Protein AF-A0AA36I4K8-F1 (afdb_monomer_lite)

Foldseek 3Di:
DDDDDDDDDDDDDDDDDDPVPPPDDPVVVVVVVVVVVVVVVVVVVVVVVVVVVVVVVVVVVVVVVVVVVVVVVVVVVVVVVVVVVVVVVVVVVVVVVVVVVVVVVVVVVVVVVVVVVVVVVVVVVVVVVVVVVVVVVVVVVVVVVVVVVVVVVVVVVVVVVVVVVVVVVVVVVVVVVVVVVVVVVVVVVVVVVVVVVVVVVVVVVVVVVVVVVVVVVVVVVVVVVVVVVVVVVVVVVVVVVVVVVVVCCVVCVVPPPPPPPPVVVPVVVVVVVVVVPPVVVVVVVVVVVVVVVVVVVVVVVVVVVVVVVVVVVVVVVVVVVVVVVVVVVVVVVVVVVVVVVVVVVVVVVVVVVVVCCCVVPPPVVVVVVVVVVVVVVVVVVVVVVVVCVVVPDDPVVVVVVVVVVCVVVVVVVVVVVVVVLVVLLVLQQLQVVLVVCLVVCVVVVHDNVVPPDDRDDHPDDPDHSVPSDDPDDDPPVCVVVVVPDPPPVPLVVLLCCLCVVFPVLLVLLVVFDEEEQDAQWWDADPVRDIDADACVVCPRHQKYQYHLQKAWPLQLKAWDDDPKIKIKTFIHGPPDDPPIRGQEIEIDIPQADPGRRGGDFEVNVDSLFRMWGFDPDPVCVVRNVVRVVVSCVVVVHDHDHHTYTHTYNDPVVVSVVSVVSSVVSVVVSVVVVVVVVVVVVVVVVVVVVVVD

Sequence (692 aa):
MGKKGGKKKQAEPEVEIDPDLKELTIPNVRDRIDALQYRLSKAAKDRNYMQLEKDMVNRFYEITKSEVKQIDAELLNMDRKMEILERDFRVHIKVHEQKVQNLEYEHKEAKHQVHDTGENDVQKERDMHSEQLLKMNKEKLDLKREIRETQLENEGQVKMLIQGFAKRLQNLRDTFDQNHQQLQAQYEEQVEQLKVDLELRRKVEIHEIEERKNQHINELFSNHQEAFDEIKAYYNDITHDNLQLIKSLKDEIYEMKEKEKTNKKKMDLLRQENRDLTKPLEDKLADQRDLEEELKTYTKDKMALKNLKAHYKRLEEQISEAKQEYRACEDKYRKMEKERDDLYKRFRKAVQEIQRKAELGKNVVLEKKLEALSAQFEEKQAQLSEVLSNARLDPTIVANVTKKLEQVLGAKNRQIKDLQYQVHQATKQYNDTIRVYESKLQALGVEQEEIGFEAIQTATSLTPARLVTKAGVGGPAALWRVLRLPEPGALEVLGDFTFYSFMEPSYAAQLMVSYTEVDPSSTRLADGQVVPTSGGRFQDAGQVYFNHDTVLDVNRSFSFKLADVYCVAPIRNKNCGEPCGEDFWAVGKNCCSENGTHFECGDVGSKHAKSGLRLMDNTDVPFYRLAVVQAAGKHKMVSQHPIFFHWLEDPVAELHGWQRKGFRRFAIAMAAAFAISAAALAAALHTMHIAL

InterPro domains:
  IPR025593 Growth arrest-specific protein 8 domain [PF13851] (219-419)
  IPR039308 Growth arrest-specific protein 8 [PTHR31543] (2-460)

pLDDT: mean 82.78, std 15.44, range [26.08, 96.94]

Secondary structure (DSSP, 8-state):
-----------PPP----GGGSS--HHHHHHHHHHHHHHHHHHHHHHHHHHHHHHHHHHHHHHHHHHHHHHHHHHHHHHHHHHHHHHHHHHHHHHHHHHHHHHHHHHHHHHHHHHHHHHHHHHHHHHHHHHHHHHHHHHHHHHHHHHHHHHHHHHHHHHHHHHHHHHHHHHHHHHHHHHHHHHHHHHHHHHHHHHHHHHHHHHHHHHHHHHHHHHHHHHHHHHHHHHHHHHHHHHHHHHHHHHHHHHHHHHHTTTGGGTHHHHHHHHHHHHHHHHHHHHHHHHHHHHHHHHHHHHHHHHHHHHHHHHHHHHHHHHHHHHHHHHHHHHHHHHHHHHHHHHHHHHHHHHHHHHHHHHHHIIIIIIHHHHHHHHHHHHHHHHHHHHHHHHHHHTT--HHHHHHHHHHHHHHHHHHHHHHHHHHHHHHHHHHHHHHHHHHHHHHHHHTT--GGG---PPPP-SS-SS-GGG--------TTSHHHHSS-S-THHHHHHHHHHIIIIIHHHHHHHHSEEEEEE-SSEEE-TTS-EEEPPGGGGTTEEEEEE-TTEEE-GGG-EEEEESEEEEEEEEEETTPPSS----EEEEEES-B-TTS--B--SSTT-TT--EEEE---TTTHHHHHHHHHHHHHHHT---SS-EEEEEES-HHHHHHHHHHHHHHHHHHHHHHHHHHHHHHHHHHHHHHHHH-

Radius of gyration: 75.68 Å; chains: 1; bounding box: 155×70×296 Å

Structure (mmCIF, N/CA/C/O backbone):
data_AF-A0AA36I4K8-F1
#
_entry.id   AF-A0AA36I4K8-F1
#
loop_
_atom_site.group_PDB
_atom_site.id
_atom_site.type_symbol
_atom_site.label_atom_id
_atom_site.label_alt_id
_atom_site.label_comp_id
_atom_site.label_asym_id
_atom_site.label_entity_id
_atom_site.label_seq_id
_atom_site.pdbx_PDB_ins_code
_atom_site.Cartn_x
_atom_site.Cartn_y
_atom_site.Cartn_z
_atom_site.occupancy
_atom_site.B_iso_or_equiv
_atom_site.auth_seq_id
_atom_site.auth_comp_id
_atom_site.auth_asym_id
_atom_site.auth_atom_id
_atom_site.pdbx_PDB_model_num
ATOM 1 N N . MET A 1 1 ? 84.990 22.408 -108.791 1.00 36.41 1 MET A N 1
ATOM 2 C CA . MET A 1 1 ? 85.994 21.921 -109.766 1.00 36.41 1 MET A CA 1
ATOM 3 C C . MET A 1 1 ? 85.299 21.820 -111.111 1.00 36.41 1 MET A C 1
ATOM 5 O O . MET A 1 1 ? 84.220 21.263 -111.165 1.00 36.41 1 MET A O 1
ATOM 9 N N . GLY A 1 2 ? 85.721 22.583 -112.114 1.00 38.62 2 GLY A N 1
ATOM 10 C CA . GLY A 1 2 ? 86.644 22.074 -113.132 1.00 38.62 2 GLY A CA 1
ATOM 11 C C . GLY A 1 2 ? 85.820 21.524 -114.305 1.00 38.62 2 GLY A C 1
ATOM 12 O O . GLY A 1 2 ? 85.160 20.514 -114.159 1.00 38.62 2 GLY A O 1
ATOM 13 N N . LYS A 1 3 ? 85.652 22.275 -115.394 1.00 30.38 3 LYS A N 1
ATOM 14 C CA . LYS A 1 3 ? 86.596 22.481 -116.512 1.00 30.38 3 LYS A CA 1
ATOM 15 C C . LYS A 1 3 ? 86.216 21.586 -117.695 1.00 30.38 3 LYS A C 1
ATOM 17 O O . LYS A 1 3 ? 86.215 20.373 -117.554 1.00 30.38 3 LYS A O 1
ATOM 22 N N . LYS A 1 4 ? 86.165 22.247 -118.861 1.00 28.53 4 LYS A N 1
ATOM 23 C CA . LYS A 1 4 ? 86.388 21.716 -120.220 1.00 28.53 4 LYS A CA 1
ATOM 24 C C . LYS A 1 4 ? 85.268 20.809 -120.729 1.00 28.53 4 LYS A C 1
ATOM 26 O O . LYS A 1 4 ? 84.685 20.046 -119.988 1.00 28.53 4 LYS A O 1
ATOM 31 N N . GLY A 1 5 ? 84.912 20.812 -121.998 1.00 27.84 5 GLY A N 1
ATOM 32 C CA . GLY A 1 5 ? 85.493 21.349 -123.226 1.00 27.84 5 GLY A CA 1
ATOM 33 C C . GLY A 1 5 ? 84.688 20.647 -124.326 1.00 27.84 5 GLY A C 1
ATOM 34 O O . GLY A 1 5 ? 84.330 19.488 -124.171 1.00 27.84 5 GLY A O 1
ATOM 35 N N . GLY A 1 6 ? 84.193 21.353 -125.335 1.00 26.08 6 GLY A N 1
ATOM 36 C CA . GLY A 1 6 ? 84.915 21.487 -126.593 1.00 26.08 6 GLY A CA 1
ATOM 37 C C . GLY A 1 6 ? 84.841 20.209 -127.434 1.00 26.08 6 GLY A C 1
ATOM 38 O O . GLY A 1 6 ? 85.400 19.197 -127.035 1.00 26.08 6 GLY A O 1
ATOM 39 N N . LYS A 1 7 ? 84.229 20.286 -128.622 1.00 30.12 7 LYS A N 1
ATOM 40 C CA . LYS A 1 7 ? 84.693 19.645 -129.872 1.00 30.12 7 LYS A CA 1
ATOM 41 C C . LYS A 1 7 ? 83.721 19.989 -131.007 1.00 30.12 7 LYS A C 1
ATOM 43 O O . LYS A 1 7 ? 82.522 19.803 -130.885 1.00 30.12 7 LYS A O 1
ATOM 48 N N . LYS A 1 8 ? 84.225 20.736 -131.991 1.00 34.16 8 LYS A N 1
ATOM 49 C CA . LYS A 1 8 ? 84.592 20.260 -133.341 1.00 34.16 8 LYS A CA 1
ATOM 50 C C . LYS A 1 8 ? 83.374 20.004 -134.238 1.00 34.16 8 LYS A C 1
ATOM 52 O O . LYS A 1 8 ? 82.805 18.923 -134.230 1.00 34.16 8 LYS A O 1
ATOM 57 N N . LYS A 1 9 ? 83.083 20.998 -135.086 1.00 35.47 9 LYS A N 1
ATOM 58 C CA . LYS A 1 9 ? 82.559 20.773 -136.438 1.00 35.47 9 LYS A CA 1
ATOM 59 C C . LYS A 1 9 ? 83.629 19.999 -137.217 1.00 35.47 9 LYS A C 1
ATOM 61 O O . LYS A 1 9 ? 84.763 20.469 -137.311 1.00 35.47 9 LYS A O 1
ATOM 66 N N . GLN A 1 10 ? 83.284 18.816 -137.710 1.00 35.50 10 GLN A N 1
ATOM 67 C CA . GLN A 1 10 ? 84.087 18.028 -138.639 1.00 35.50 10 GLN A CA 1
ATOM 68 C C . GLN A 1 10 ? 83.252 17.768 -139.896 1.00 35.50 10 GLN A C 1
ATOM 70 O O . GLN A 1 10 ? 82.137 17.275 -139.786 1.00 35.50 10 GLN A O 1
ATOM 75 N N . ALA A 1 11 ? 83.845 18.177 -141.021 1.00 32.31 11 ALA A N 1
ATOM 76 C CA . ALA A 1 11 ? 83.777 17.665 -142.390 1.00 32.31 11 ALA A CA 1
ATOM 77 C C . ALA A 1 11 ? 82.429 17.193 -142.971 1.00 32.31 11 ALA A C 1
ATOM 79 O O . ALA A 1 11 ? 81.897 16.156 -142.587 1.00 32.31 11 ALA A O 1
ATOM 80 N N . GLU A 1 12 ? 81.983 17.906 -144.011 1.00 29.77 12 GLU A N 1
ATOM 81 C CA . GLU A 1 12 ? 81.294 17.309 -145.160 1.00 29.77 12 GLU A CA 1
ATOM 82 C C . GLU A 1 12 ? 82.219 16.266 -145.816 1.00 29.77 12 GLU A C 1
ATOM 84 O O . GLU A 1 12 ? 83.350 16.610 -146.171 1.00 29.77 12 GLU A O 1
ATOM 89 N N . PRO A 1 13 ? 81.785 15.007 -145.982 1.00 41.62 13 PRO A N 1
ATOM 90 C CA . PRO A 1 13 ? 82.367 14.102 -146.956 1.00 41.62 13 PRO A CA 1
ATOM 91 C C . PRO A 1 13 ? 81.685 14.320 -148.314 1.00 41.62 13 PRO A C 1
ATOM 93 O O . PRO A 1 13 ? 80.460 14.231 -148.424 1.00 41.62 13 PRO A O 1
ATOM 96 N N . GLU A 1 14 ? 82.484 14.598 -149.345 1.00 34.75 14 GLU A N 1
ATOM 97 C CA . GLU A 1 14 ? 82.075 14.432 -150.741 1.00 34.75 14 GLU A CA 1
ATOM 98 C C . GLU A 1 14 ? 81.604 12.989 -150.954 1.00 34.75 14 GLU A C 1
ATOM 100 O O . GLU A 1 14 ? 82.267 12.025 -150.574 1.00 34.75 14 GLU A O 1
ATOM 105 N N . VAL A 1 15 ? 80.408 12.865 -151.517 1.00 46.69 15 VAL A N 1
ATOM 106 C CA . VAL A 1 15 ? 79.705 11.606 -151.736 1.00 46.69 15 VAL A CA 1
ATOM 107 C C . VAL A 1 15 ? 80.315 10.911 -152.954 1.00 46.69 15 VAL A C 1
ATOM 109 O O . VAL A 1 15 ? 80.170 11.388 -154.079 1.00 46.69 15 VAL A O 1
ATOM 112 N N . GLU A 1 16 ? 80.980 9.776 -152.733 1.00 41.16 16 GLU A N 1
ATOM 113 C CA . GLU A 1 16 ? 81.285 8.810 -153.791 1.00 41.16 16 GLU A CA 1
ATOM 114 C C . GLU A 1 16 ? 79.972 8.342 -154.435 1.00 41.16 16 GLU A C 1
ATOM 116 O O . GLU A 1 16 ? 79.066 7.841 -153.766 1.00 41.16 16 GLU A O 1
ATOM 121 N N . ILE A 1 17 ? 79.851 8.541 -155.748 1.00 45.81 17 ILE A N 1
ATOM 122 C CA . ILE A 1 17 ? 78.712 8.063 -156.531 1.00 45.81 17 ILE A CA 1
ATOM 123 C C . ILE A 1 17 ? 78.872 6.550 -156.709 1.00 45.81 17 ILE A C 1
ATOM 125 O O . ILE A 1 17 ? 79.785 6.099 -157.402 1.00 45.81 17 ILE A O 1
ATOM 129 N N . ASP A 1 18 ? 77.969 5.799 -156.079 1.00 50.12 18 ASP A N 1
ATOM 130 C CA . ASP A 1 18 ? 77.864 4.339 -156.124 1.00 50.12 18 ASP A CA 1
ATOM 131 C C . ASP A 1 18 ? 77.836 3.832 -157.588 1.00 50.12 18 ASP A C 1
ATOM 133 O O . ASP A 1 18 ? 76.993 4.293 -158.374 1.00 50.12 18 ASP A O 1
ATOM 137 N N . PRO A 1 19 ? 78.756 2.935 -158.003 1.00 51.19 19 PRO A N 1
ATOM 138 C CA . PRO A 1 19 ? 78.864 2.464 -159.387 1.00 51.19 19 PRO A CA 1
ATOM 139 C C . PRO A 1 19 ? 77.597 1.769 -159.916 1.00 51.19 19 PRO A C 1
ATOM 141 O O . PRO A 1 19 ? 77.405 1.736 -161.132 1.00 51.19 19 PRO A O 1
ATOM 144 N N . ASP A 1 20 ? 76.688 1.334 -159.038 1.00 55.03 20 ASP A N 1
ATOM 145 C CA . ASP A 1 20 ? 75.384 0.750 -159.392 1.00 55.03 20 ASP A CA 1
ATOM 146 C C . ASP A 1 20 ? 74.358 1.766 -159.944 1.00 55.03 20 ASP A C 1
ATOM 148 O O . ASP A 1 20 ? 73.288 1.384 -160.415 1.00 55.03 20 ASP A O 1
ATOM 152 N N . LEU A 1 21 ? 74.651 3.074 -159.922 1.00 53.28 21 LEU A N 1
ATOM 153 C CA . LEU A 1 21 ? 73.750 4.131 -160.416 1.00 53.28 21 LEU A CA 1
ATOM 154 C C . LEU A 1 21 ? 74.000 4.546 -161.880 1.00 53.28 21 LEU A C 1
ATOM 156 O O . LEU A 1 21 ? 73.262 5.383 -162.401 1.00 53.28 21 LEU A O 1
ATOM 160 N N . LYS A 1 22 ? 75.010 3.980 -162.561 1.00 50.31 22 LYS A N 1
ATOM 161 C CA . LYS A 1 22 ? 75.351 4.327 -163.960 1.00 50.31 22 LYS A CA 1
ATOM 162 C C . LYS A 1 22 ? 74.599 3.526 -165.030 1.00 50.31 22 LYS A C 1
ATOM 164 O O . LYS A 1 22 ? 74.637 3.924 -166.191 1.00 50.31 22 LYS A O 1
ATOM 169 N N . GLU A 1 23 ? 73.875 2.469 -164.658 1.00 49.81 23 GLU A N 1
ATOM 170 C CA . GLU A 1 23 ? 73.174 1.590 -165.615 1.00 49.81 23 GLU A CA 1
ATOM 171 C C . GLU A 1 23 ? 71.635 1.624 -165.510 1.00 49.81 23 GLU A C 1
ATOM 173 O O . GLU A 1 23 ? 70.949 0.829 -166.150 1.00 49.81 23 GLU A O 1
ATOM 178 N N . LEU A 1 24 ? 71.049 2.569 -164.759 1.00 53.59 24 LEU A N 1
ATOM 179 C CA . LEU A 1 24 ? 69.591 2.673 -164.609 1.00 53.59 24 LEU A CA 1
ATOM 180 C C . LEU A 1 24 ? 68.979 3.842 -165.398 1.00 53.59 24 LEU A C 1
ATOM 182 O O . LEU A 1 24 ? 69.343 5.005 -165.241 1.00 53.59 24 LEU A O 1
ATOM 186 N N . THR A 1 25 ? 67.971 3.526 -166.211 1.00 59.34 25 THR A N 1
ATOM 187 C CA . THR A 1 25 ? 67.148 4.476 -166.973 1.00 59.34 25 THR A CA 1
ATOM 188 C C . THR A 1 25 ? 66.409 5.479 -166.072 1.00 59.34 25 THR A C 1
ATOM 190 O O . THR A 1 25 ? 65.900 5.122 -165.009 1.00 59.34 25 THR A O 1
ATOM 193 N N . ILE A 1 26 ? 66.282 6.728 -166.549 1.00 63.50 26 ILE A N 1
ATOM 194 C CA . ILE A 1 26 ? 65.693 7.909 -165.872 1.00 63.50 26 ILE A CA 1
ATOM 195 C C . ILE A 1 26 ? 64.396 7.650 -165.058 1.00 63.50 26 ILE A C 1
ATOM 197 O O . ILE A 1 26 ? 64.260 8.260 -163.994 1.00 63.50 26 ILE A O 1
ATOM 201 N N . PRO A 1 27 ? 63.449 6.778 -165.470 1.00 66.50 27 PRO A N 1
ATOM 202 C CA . PRO A 1 27 ? 62.241 6.507 -164.682 1.00 66.50 27 PRO A CA 1
ATOM 203 C C . PRO A 1 27 ? 62.526 5.881 -163.305 1.00 66.50 27 PRO A C 1
ATOM 205 O O . PRO A 1 27 ? 61.942 6.302 -162.310 1.00 66.50 27 PRO A O 1
ATOM 208 N N . ASN A 1 28 ? 63.492 4.961 -163.209 1.00 64.25 28 ASN A N 1
ATOM 209 C CA . ASN A 1 28 ? 63.730 4.176 -161.988 1.00 64.25 28 ASN A CA 1
ATOM 210 C C . ASN A 1 28 ? 64.331 5.007 -160.839 1.00 64.25 28 ASN A C 1
ATOM 212 O O . ASN A 1 28 ? 64.185 4.657 -159.668 1.00 64.25 28 ASN A O 1
ATOM 216 N N . VAL A 1 29 ? 65.013 6.114 -161.153 1.00 64.38 29 VAL A N 1
ATOM 217 C CA . VAL A 1 29 ? 65.590 7.019 -160.144 1.00 64.38 29 VAL A CA 1
ATOM 218 C C . VAL A 1 29 ? 64.504 7.887 -159.500 1.00 64.38 29 VAL A C 1
ATOM 220 O O . VAL A 1 29 ? 64.563 8.128 -158.294 1.00 64.38 29 VAL A O 1
ATOM 223 N N . ARG A 1 30 ? 63.482 8.310 -160.261 1.00 70.81 30 ARG A N 1
ATOM 224 C CA . ARG A 1 30 ? 62.351 9.092 -159.724 1.00 70.81 30 ARG A CA 1
ATOM 225 C C . ARG A 1 30 ? 61.516 8.290 -158.738 1.00 70.81 30 ARG A C 1
ATOM 227 O O . ARG A 1 30 ? 61.305 8.767 -157.629 1.00 70.81 30 ARG A O 1
ATOM 234 N N . ASP A 1 31 ? 61.173 7.050 -159.076 1.00 75.00 31 ASP A N 1
ATOM 235 C CA . ASP A 1 31 ? 60.409 6.178 -158.174 1.00 75.00 31 ASP A CA 1
ATOM 236 C C . ASP A 1 31 ? 61.145 5.940 -156.847 1.00 75.00 31 ASP A C 1
ATOM 238 O O . ASP A 1 31 ? 60.541 5.865 -155.774 1.00 75.00 31 ASP A O 1
ATOM 242 N N . ARG A 1 32 ? 62.481 5.869 -156.891 1.00 74.62 32 ARG A N 1
ATOM 243 C CA . ARG A 1 32 ? 63.308 5.689 -155.693 1.00 74.62 32 ARG A CA 1
ATOM 244 C C . ARG A 1 32 ? 63.401 6.967 -154.856 1.00 74.62 32 ARG A C 1
ATOM 246 O O . ARG A 1 32 ? 63.404 6.868 -153.629 1.00 74.62 32 ARG A O 1
ATOM 253 N N . ILE A 1 33 ? 63.420 8.147 -155.483 1.00 75.56 33 ILE A N 1
ATOM 254 C CA . ILE A 1 33 ? 63.314 9.439 -154.787 1.00 75.56 33 ILE A CA 1
ATOM 255 C C . ILE A 1 33 ? 61.951 9.560 -154.101 1.00 75.56 33 ILE A C 1
ATOM 257 O O . ILE A 1 33 ? 61.917 9.866 -152.911 1.00 75.56 33 ILE A O 1
ATOM 261 N N . ASP A 1 34 ? 60.854 9.245 -154.787 1.00 80.44 34 ASP A N 1
ATOM 262 C CA . ASP A 1 34 ? 59.503 9.327 -154.219 1.00 80.44 34 ASP A CA 1
ATOM 263 C C . ASP A 1 34 ? 59.315 8.323 -153.072 1.00 80.44 34 ASP A C 1
ATOM 265 O O . ASP A 1 34 ? 58.772 8.661 -152.016 1.00 80.44 34 ASP A O 1
ATOM 269 N N . ALA A 1 35 ? 59.862 7.109 -153.204 1.00 80.25 35 ALA A N 1
ATOM 270 C CA . ALA A 1 35 ? 59.879 6.124 -152.125 1.00 80.25 35 ALA A CA 1
ATOM 271 C C . ALA A 1 35 ? 60.688 6.604 -150.905 1.00 80.25 35 ALA A C 1
ATOM 273 O O . ALA A 1 35 ? 60.275 6.389 -149.760 1.00 80.25 35 ALA A O 1
ATOM 274 N N . LEU A 1 36 ? 61.830 7.265 -151.120 1.00 79.50 36 LEU A N 1
ATOM 275 C CA . LEU A 1 36 ? 62.635 7.843 -150.041 1.00 79.50 36 LEU A CA 1
ATOM 276 C C . LEU A 1 36 ? 61.954 9.063 -149.406 1.00 79.50 36 LEU A C 1
ATOM 278 O O . LEU A 1 36 ? 61.967 9.179 -148.181 1.00 79.50 36 LEU A O 1
ATOM 282 N N . GLN A 1 37 ? 61.298 9.924 -150.187 1.00 78.94 37 GLN A N 1
ATOM 283 C CA . GLN A 1 37 ? 60.517 11.055 -149.678 1.00 78.94 37 GLN A CA 1
ATOM 284 C C . GLN A 1 37 ? 59.310 10.587 -148.862 1.00 78.94 37 GLN A C 1
ATOM 286 O O . GLN A 1 37 ? 59.061 11.108 -147.772 1.00 78.94 37 GLN A O 1
ATOM 291 N N . TYR A 1 38 ? 58.602 9.550 -149.318 1.00 84.75 38 TYR A N 1
ATOM 292 C CA . TYR A 1 38 ? 57.525 8.932 -148.550 1.00 84.75 38 TYR A CA 1
ATOM 293 C C . TYR A 1 38 ? 58.045 8.371 -147.221 1.00 84.75 38 TYR A C 1
ATOM 295 O O . TYR A 1 38 ? 57.479 8.675 -146.167 1.00 84.75 38 TYR A O 1
ATOM 303 N N . ARG A 1 39 ? 59.162 7.626 -147.242 1.00 82.94 39 ARG A N 1
ATOM 304 C CA . ARG A 1 39 ? 59.807 7.105 -146.023 1.00 82.94 39 ARG A CA 1
ATOM 305 C C . ARG A 1 39 ? 60.228 8.223 -145.071 1.00 82.94 39 ARG A C 1
ATOM 307 O O . ARG A 1 39 ? 59.986 8.099 -143.873 1.00 82.94 39 ARG A O 1
ATOM 314 N N . LEU A 1 40 ? 60.787 9.318 -145.587 1.00 82.75 40 LEU A N 1
ATOM 315 C CA . LEU A 1 40 ? 61.151 10.491 -144.792 1.00 82.75 40 LEU A CA 1
ATOM 316 C C . LEU A 1 40 ? 59.911 11.135 -144.149 1.00 82.75 40 LEU A C 1
ATOM 318 O O . LEU A 1 40 ? 59.914 11.413 -142.952 1.00 82.75 40 LEU A O 1
ATOM 322 N N . SER A 1 41 ? 58.829 11.317 -144.912 1.00 84.94 41 SER A N 1
ATOM 323 C CA . SER A 1 41 ? 57.579 11.903 -144.408 1.00 84.94 41 SER A CA 1
ATOM 324 C C . SER A 1 41 ? 56.918 11.039 -143.326 1.00 84.94 41 SER A C 1
ATOM 326 O O . SER A 1 41 ? 56.424 11.565 -142.326 1.00 84.94 41 SER A O 1
ATOM 328 N N . LYS A 1 42 ? 56.953 9.710 -143.489 1.00 86.94 42 LYS A N 1
ATOM 329 C CA . LYS A 1 42 ? 56.439 8.751 -142.509 1.00 86.94 42 LYS A CA 1
ATOM 330 C C . LYS A 1 42 ? 57.279 8.778 -141.236 1.00 86.94 42 LYS A C 1
ATOM 332 O O . LYS A 1 42 ? 56.728 8.976 -140.161 1.00 86.94 42 LYS A O 1
ATOM 337 N N . ALA A 1 43 ? 58.604 8.702 -141.366 1.00 81.56 43 ALA A N 1
ATOM 338 C CA . ALA A 1 43 ? 59.514 8.792 -140.228 1.00 81.56 43 ALA A CA 1
ATOM 339 C C . ALA A 1 43 ? 59.361 10.121 -139.461 1.00 81.56 43 ALA A C 1
ATOM 341 O O . ALA A 1 43 ? 59.435 10.137 -138.234 1.00 81.56 43 ALA A O 1
ATOM 342 N N . ALA A 1 44 ? 59.094 11.233 -140.156 1.00 84.25 44 ALA A N 1
ATOM 343 C CA . ALA A 1 44 ? 58.818 12.522 -139.523 1.00 84.25 44 ALA A CA 1
ATOM 344 C C . ALA A 1 44 ? 57.502 12.523 -138.720 1.00 84.25 44 ALA A C 1
ATOM 346 O O . ALA A 1 44 ? 57.470 13.044 -137.603 1.00 84.25 44 ALA A O 1
ATOM 347 N N . LYS A 1 45 ? 56.428 11.918 -139.252 1.00 86.44 45 LYS A N 1
ATOM 348 C CA . LYS A 1 45 ? 55.151 11.759 -138.531 1.00 86.44 45 LYS A CA 1
ATOM 349 C C . LYS A 1 45 ? 55.296 10.845 -137.317 1.00 86.44 45 LYS A C 1
ATOM 351 O O . LYS A 1 45 ? 54.842 11.220 -136.240 1.00 86.44 45 LYS A O 1
ATOM 356 N N . ASP A 1 46 ? 55.986 9.718 -137.467 1.00 85.44 46 ASP A N 1
ATOM 357 C CA . ASP A 1 46 ? 56.234 8.772 -136.376 1.00 85.44 46 ASP A CA 1
ATOM 358 C C . ASP A 1 46 ? 57.077 9.425 -135.269 1.00 85.44 46 ASP A C 1
ATOM 360 O O . ASP A 1 46 ? 56.776 9.275 -134.086 1.00 85.44 46 ASP A O 1
ATOM 364 N N . ARG A 1 47 ? 58.079 10.244 -135.627 1.00 86.06 47 ARG A N 1
ATOM 365 C CA . ARG A 1 47 ? 58.846 11.032 -134.651 1.00 86.06 47 ARG A CA 1
ATOM 366 C C . ARG A 1 47 ? 57.959 12.016 -133.889 1.00 86.06 47 ARG A C 1
ATOM 368 O O . ARG A 1 47 ? 58.074 12.093 -132.670 1.00 86.06 47 ARG A O 1
ATOM 375 N N . ASN A 1 48 ? 57.099 12.763 -134.583 1.00 86.75 48 ASN A N 1
ATOM 376 C CA . ASN A 1 48 ? 56.178 13.702 -133.934 1.00 86.75 48 ASN A CA 1
ATOM 377 C C . ASN A 1 48 ? 55.185 12.980 -133.013 1.00 86.75 48 ASN A C 1
ATOM 379 O O . ASN A 1 48 ? 54.940 13.451 -131.905 1.00 86.75 48 ASN A O 1
ATOM 383 N N . TYR A 1 49 ? 54.660 11.826 -133.432 1.00 88.00 49 TYR A N 1
ATOM 384 C CA . TYR A 1 49 ? 53.783 11.002 -132.602 1.00 88.00 49 TYR A CA 1
ATOM 385 C C . TYR A 1 49 ? 54.499 10.526 -131.329 1.00 88.00 49 TYR A C 1
ATOM 387 O O . TYR A 1 49 ? 54.012 10.744 -130.224 1.00 88.00 49 TYR A O 1
ATOM 395 N N . MET A 1 50 ? 55.715 9.990 -131.464 1.00 88.00 50 MET A N 1
ATOM 396 C CA . MET A 1 50 ? 56.520 9.554 -130.316 1.00 88.00 50 MET A CA 1
ATOM 397 C C . MET A 1 50 ? 56.929 10.715 -129.398 1.00 88.00 50 MET A C 1
ATOM 399 O O . MET A 1 50 ? 57.074 10.521 -128.193 1.00 88.00 50 MET A O 1
ATOM 403 N N . GLN A 1 51 ? 57.113 11.926 -129.937 1.00 85.19 51 GLN A N 1
ATOM 404 C CA . GLN A 1 51 ? 57.358 13.124 -129.130 1.00 85.19 51 GLN A CA 1
ATOM 405 C C . GLN A 1 51 ? 56.125 13.511 -128.306 1.00 85.19 51 GLN A C 1
ATOM 407 O O . GLN A 1 51 ? 56.268 13.756 -127.113 1.00 85.19 51 GLN A O 1
ATOM 412 N N . LEU A 1 52 ? 54.927 13.492 -128.899 1.00 88.56 52 LEU A N 1
ATOM 413 C CA . LEU A 1 52 ? 53.672 13.748 -128.182 1.00 88.56 52 LEU A CA 1
ATOM 414 C C . LEU A 1 52 ? 53.416 12.721 -127.073 1.00 88.56 52 LEU A C 1
ATOM 416 O O . LEU A 1 52 ? 53.097 13.114 -125.955 1.00 88.56 52 LEU A O 1
ATOM 420 N N . GLU A 1 53 ? 53.604 11.430 -127.355 1.00 88.94 53 GLU A N 1
ATOM 421 C CA . GLU A 1 53 ? 53.469 10.360 -126.355 1.00 88.94 53 GLU A CA 1
ATOM 422 C C . GLU A 1 53 ? 54.478 10.535 -125.212 1.00 88.94 53 GLU A C 1
ATOM 424 O O . GLU A 1 53 ? 54.114 10.485 -124.036 1.00 88.94 53 GLU A O 1
ATOM 429 N N . LYS A 1 54 ? 55.745 10.829 -125.534 1.00 90.56 54 LYS A N 1
ATOM 430 C CA . LYS A 1 54 ? 56.776 11.111 -124.527 1.00 90.56 54 LYS A CA 1
ATOM 431 C C . LYS A 1 54 ? 56.403 12.313 -123.658 1.00 90.56 54 LYS A C 1
ATOM 433 O O . LYS A 1 54 ? 56.555 12.246 -122.440 1.00 90.56 54 LYS A O 1
ATOM 438 N N . ASP A 1 55 ? 55.938 13.403 -124.262 1.00 90.38 55 ASP A N 1
ATOM 439 C CA . ASP A 1 55 ? 55.561 14.616 -123.536 1.00 90.38 55 ASP A CA 1
ATOM 440 C C . ASP A 1 55 ? 54.310 14.390 -122.678 1.00 90.38 55 ASP A C 1
ATOM 442 O O . ASP A 1 55 ? 54.240 14.884 -121.554 1.00 90.38 55 ASP A O 1
ATOM 446 N N . MET A 1 56 ? 53.350 13.596 -123.158 1.00 90.19 56 MET A N 1
ATOM 447 C CA . MET A 1 56 ? 52.170 13.194 -122.393 1.00 90.19 56 MET A CA 1
ATOM 448 C C . MET A 1 56 ? 52.557 12.350 -121.172 1.00 90.19 56 MET A C 1
ATOM 450 O O . MET A 1 56 ? 52.151 12.668 -120.054 1.00 90.19 56 MET A O 1
ATOM 454 N N . VAL A 1 57 ? 53.386 11.319 -121.358 1.00 88.81 57 VAL A N 1
ATOM 455 C CA . VAL A 1 57 ? 53.883 10.475 -120.259 1.00 88.81 57 VAL A CA 1
ATOM 456 C C . VAL A 1 57 ? 54.707 11.296 -119.268 1.00 88.81 57 VAL A C 1
ATOM 458 O O . VAL A 1 57 ? 54.530 11.146 -118.061 1.00 88.81 57 VAL A O 1
ATOM 461 N N . ASN A 1 58 ? 55.555 12.211 -119.748 1.00 90.12 58 ASN A N 1
ATOM 462 C CA . ASN A 1 58 ? 56.309 13.114 -118.880 1.00 90.12 58 ASN A CA 1
ATOM 463 C C . ASN A 1 58 ? 55.390 14.019 -118.053 1.00 90.12 58 ASN A C 1
ATOM 465 O O . ASN A 1 58 ? 55.630 14.170 -116.860 1.00 90.12 58 ASN A O 1
ATOM 469 N N . ARG A 1 59 ? 54.317 14.573 -118.636 1.00 89.94 59 ARG A N 1
ATOM 470 C CA . ARG A 1 59 ? 53.328 15.365 -117.884 1.00 89.94 59 ARG A CA 1
ATOM 471 C C . ARG A 1 59 ? 52.627 14.535 -116.816 1.00 89.94 59 ARG A C 1
ATOM 473 O O . ARG A 1 59 ? 52.522 14.994 -115.686 1.00 89.94 59 ARG A O 1
ATOM 480 N N . PHE A 1 60 ? 52.180 13.318 -117.135 1.00 91.00 60 PHE A N 1
ATOM 481 C CA . PHE A 1 60 ? 51.578 12.432 -116.132 1.00 91.00 60 PHE A CA 1
ATOM 482 C C . PHE A 1 60 ? 52.563 12.091 -115.014 1.00 91.00 60 PHE A C 1
ATOM 484 O O . PHE A 1 60 ? 52.209 12.145 -113.838 1.00 91.00 60 PHE A O 1
ATOM 491 N N . TYR A 1 61 ? 53.815 11.797 -115.360 1.00 92.94 61 TYR A N 1
ATOM 492 C CA . TYR A 1 61 ? 54.863 11.562 -114.375 1.00 92.94 61 TYR A CA 1
ATOM 493 C C . TYR A 1 61 ? 55.112 12.792 -113.489 1.00 92.94 61 TYR A C 1
ATOM 495 O O . TYR A 1 61 ? 55.218 12.663 -112.274 1.00 92.94 61 TYR A O 1
ATOM 503 N N . GLU A 1 62 ? 55.173 13.996 -114.060 1.00 92.31 62 GLU A N 1
ATOM 504 C CA . GLU A 1 62 ? 55.327 15.235 -113.291 1.00 92.31 62 GLU A CA 1
ATOM 505 C C . GLU A 1 62 ? 54.127 15.517 -112.377 1.00 92.31 62 GLU A C 1
ATOM 507 O O . GLU A 1 62 ? 54.336 15.856 -111.210 1.00 92.31 62 GLU A O 1
ATOM 512 N N . ILE A 1 63 ? 52.895 15.321 -112.864 1.00 92.06 63 ILE A N 1
ATOM 513 C CA . ILE A 1 63 ? 51.661 15.495 -112.083 1.00 92.06 63 ILE A CA 1
ATOM 514 C C . ILE A 1 63 ? 51.628 14.502 -110.923 1.00 92.06 63 ILE A C 1
ATOM 516 O O . ILE A 1 63 ? 51.598 14.927 -109.773 1.00 92.06 63 ILE A O 1
ATOM 520 N N . THR A 1 64 ? 51.740 13.201 -111.193 1.00 90.12 64 THR A N 1
ATOM 521 C CA . THR A 1 64 ? 51.747 12.165 -110.144 1.00 90.12 64 THR A CA 1
ATOM 522 C C . THR A 1 64 ? 52.875 12.378 -109.138 1.00 90.12 64 THR A C 1
ATOM 524 O O . THR A 1 64 ? 52.670 12.256 -107.936 1.00 90.12 64 THR A O 1
ATOM 527 N N . LYS A 1 65 ? 54.068 12.786 -109.587 1.00 93.44 65 LYS A N 1
ATOM 528 C CA . LYS A 1 65 ? 55.173 13.150 -108.692 1.00 93.44 65 LYS A CA 1
ATOM 529 C C . LYS A 1 65 ? 54.846 14.365 -107.821 1.00 93.44 65 LYS A C 1
ATOM 531 O O . LYS A 1 65 ? 55.308 14.426 -106.683 1.00 93.44 65 LYS A O 1
ATOM 536 N N . SER A 1 66 ? 54.109 15.345 -108.341 1.00 92.44 66 SER A N 1
ATOM 537 C CA . SER A 1 66 ? 53.645 16.496 -107.559 1.00 92.44 66 SER A CA 1
ATOM 538 C C . SER A 1 66 ? 52.549 16.112 -106.560 1.00 92.44 66 SER A C 1
ATOM 540 O O . SER A 1 66 ? 52.626 16.531 -105.409 1.00 92.44 66 SER A O 1
ATOM 542 N N . GLU A 1 67 ? 51.614 15.245 -106.950 1.00 92.00 67 GLU A N 1
ATOM 543 C CA . GLU A 1 67 ? 50.540 14.733 -106.091 1.00 92.00 67 GLU A CA 1
ATOM 544 C C . GLU A 1 67 ? 51.098 13.880 -104.951 1.00 92.00 67 GLU A C 1
ATOM 546 O O . GLU A 1 67 ? 50.747 14.104 -103.798 1.00 92.00 67 GLU A O 1
ATOM 551 N N . VAL A 1 68 ? 52.039 12.972 -105.240 1.00 92.62 68 VAL A N 1
ATOM 552 C CA . VAL A 1 68 ? 52.731 12.178 -104.210 1.00 92.62 68 VAL A CA 1
ATOM 553 C C . VAL A 1 68 ? 53.421 13.098 -103.204 1.00 92.62 68 VAL A C 1
ATOM 555 O O . VAL A 1 68 ? 53.238 12.935 -102.005 1.00 92.62 68 VAL A O 1
ATOM 558 N N . LYS A 1 69 ? 54.134 14.131 -103.673 1.00 93.00 69 LYS A N 1
ATOM 559 C CA . LYS A 1 69 ? 54.757 15.119 -102.776 1.00 93.00 69 LYS A CA 1
ATOM 560 C C . LYS A 1 69 ? 53.742 15.888 -101.931 1.00 93.00 69 LYS A C 1
ATOM 562 O O . LYS A 1 69 ? 54.058 16.243 -100.799 1.00 93.00 69 LYS A O 1
ATOM 567 N N . GLN A 1 70 ? 52.568 16.194 -102.480 1.00 92.94 70 GLN A N 1
ATOM 568 C CA . GLN A 1 70 ? 51.516 16.886 -101.743 1.00 92.94 70 GLN A CA 1
ATOM 569 C C . GLN A 1 70 ? 50.911 15.976 -100.667 1.00 92.94 70 GLN A C 1
ATOM 571 O O . GLN A 1 70 ? 50.793 16.405 -99.523 1.00 92.94 70 GLN A O 1
ATOM 576 N N . ILE A 1 71 ? 50.608 14.720 -101.002 1.00 92.00 71 ILE A N 1
ATOM 577 C CA . ILE A 1 71 ? 50.089 13.728 -100.052 1.00 92.00 71 ILE A CA 1
ATOM 578 C C . ILE A 1 71 ? 51.116 13.452 -98.948 1.00 92.00 71 ILE A C 1
ATOM 580 O O . ILE A 1 71 ? 50.754 13.453 -97.774 1.00 92.00 71 ILE A O 1
ATOM 584 N N . ASP A 1 72 ? 52.399 13.302 -99.288 1.00 92.69 72 ASP A N 1
ATOM 585 C CA . ASP A 1 72 ? 53.474 13.142 -98.301 1.00 92.69 72 ASP A CA 1
ATOM 586 C C . ASP A 1 72 ? 53.534 14.344 -97.341 1.00 92.69 72 ASP A C 1
ATOM 588 O O . ASP A 1 72 ? 53.678 14.181 -96.128 1.00 92.69 72 ASP A O 1
ATOM 592 N N . ALA A 1 73 ? 53.376 15.568 -97.858 1.00 92.88 73 ALA A N 1
ATOM 593 C CA . ALA A 1 73 ? 53.331 16.771 -97.030 1.00 92.88 73 ALA A CA 1
ATOM 594 C C . ALA A 1 73 ? 52.076 16.828 -96.135 1.00 92.88 73 ALA A C 1
ATOM 596 O O . ALA A 1 73 ? 52.157 17.275 -94.988 1.00 92.88 73 ALA A O 1
ATOM 597 N N . GLU A 1 74 ? 50.924 16.374 -96.631 1.00 93.12 74 GLU A N 1
ATOM 598 C CA . GLU A 1 74 ? 49.680 16.287 -95.859 1.00 93.12 74 GLU A CA 1
ATOM 599 C C . GLU A 1 74 ? 49.769 15.236 -94.746 1.00 93.12 74 GLU A C 1
ATOM 601 O O . GLU A 1 74 ? 49.366 15.526 -93.617 1.00 93.12 74 GLU A O 1
ATOM 606 N N . LEU A 1 75 ? 50.363 14.069 -95.021 1.00 92.25 75 LEU A N 1
ATOM 607 C CA . LEU A 1 75 ? 50.630 13.031 -94.022 1.00 92.25 75 LEU A CA 1
ATOM 608 C C . LEU A 1 75 ? 51.533 13.559 -92.907 1.00 92.25 75 LEU A C 1
ATOM 610 O O . LEU A 1 75 ? 51.160 13.479 -91.740 1.00 92.25 75 LEU A O 1
ATOM 614 N N . LEU A 1 76 ? 52.643 14.220 -93.252 1.00 93.38 76 LEU A N 1
ATOM 615 C CA . LEU A 1 76 ? 53.532 14.841 -92.263 1.00 93.38 76 LEU A CA 1
ATOM 616 C C . LEU A 1 76 ? 52.817 15.898 -91.407 1.00 93.38 76 LEU A C 1
ATOM 618 O O . LEU A 1 76 ? 53.103 16.053 -90.217 1.00 93.38 76 LEU A O 1
ATOM 622 N N . ASN A 1 77 ? 51.880 16.645 -91.992 1.00 92.44 77 ASN A N 1
ATOM 623 C CA . ASN A 1 77 ? 51.092 17.623 -91.250 1.00 92.44 77 ASN A CA 1
ATOM 624 C C . ASN A 1 77 ? 50.086 16.945 -90.302 1.00 92.44 77 ASN A C 1
ATOM 626 O O . ASN A 1 77 ? 49.875 17.421 -89.185 1.00 92.44 77 ASN A O 1
ATOM 630 N N . MET A 1 78 ? 49.477 15.831 -90.717 1.00 93.50 78 MET A N 1
ATOM 631 C CA . MET A 1 78 ? 48.596 15.044 -89.852 1.00 93.50 78 MET A CA 1
ATOM 632 C C . MET A 1 78 ? 49.367 14.355 -88.726 1.00 93.50 78 MET A C 1
ATOM 634 O O . MET A 1 78 ? 48.921 14.439 -87.584 1.00 93.50 78 MET A O 1
ATOM 638 N N . ASP A 1 79 ? 50.548 13.796 -88.994 1.00 92.38 79 ASP A N 1
ATOM 639 C CA . ASP A 1 79 ? 51.437 13.242 -87.966 1.00 92.38 79 ASP A CA 1
ATOM 640 C C . ASP A 1 79 ? 51.796 14.303 -86.925 1.00 92.38 79 ASP A C 1
ATOM 642 O O . ASP A 1 79 ? 51.638 14.091 -85.722 1.00 92.38 79 ASP A O 1
ATOM 646 N N . ARG A 1 80 ? 52.156 15.512 -87.374 1.00 93.25 80 ARG A N 1
ATOM 647 C CA . ARG A 1 80 ? 52.407 16.637 -86.468 1.00 93.25 80 ARG A CA 1
ATOM 648 C C . ARG A 1 80 ? 51.183 16.985 -85.616 1.00 93.25 80 ARG A C 1
ATOM 650 O O . ARG A 1 80 ? 51.341 17.285 -84.433 1.00 93.25 80 ARG A O 1
ATOM 657 N N . LYS A 1 81 ? 49.972 16.975 -86.184 1.00 93.38 81 LYS A N 1
ATOM 658 C CA . LYS A 1 81 ? 48.733 17.225 -85.422 1.00 93.38 81 LYS A CA 1
ATOM 659 C C . LYS A 1 81 ? 48.460 16.123 -84.404 1.00 93.38 81 LYS A C 1
ATOM 661 O O . LYS A 1 81 ? 48.090 16.448 -83.279 1.00 93.38 81 LYS A O 1
ATOM 666 N N . MET A 1 82 ? 48.663 14.859 -84.776 1.00 89.69 82 MET A N 1
ATOM 667 C CA . MET A 1 82 ? 48.531 13.729 -83.855 1.00 89.69 82 MET A CA 1
ATOM 668 C C . MET A 1 82 ? 49.507 13.873 -82.687 1.00 89.69 82 MET A C 1
ATOM 670 O O . MET A 1 82 ? 49.083 13.803 -81.537 1.00 89.69 82 MET A O 1
ATOM 674 N N . GLU A 1 83 ? 50.774 14.205 -82.950 1.00 91.69 83 GLU A N 1
ATOM 675 C CA . GLU A 1 83 ? 51.741 14.433 -81.875 1.00 91.69 83 GLU A CA 1
ATOM 676 C C . GLU A 1 83 ? 51.358 15.603 -80.955 1.00 91.69 83 GLU A C 1
ATOM 678 O O . GLU A 1 83 ? 51.591 15.540 -79.747 1.00 91.69 83 GLU A O 1
ATOM 683 N N . ILE A 1 84 ? 50.823 16.701 -81.500 1.00 91.94 84 ILE A N 1
ATOM 684 C CA . ILE A 1 84 ? 50.370 17.843 -80.689 1.00 91.94 84 ILE A CA 1
ATOM 685 C C . ILE A 1 84 ? 49.204 17.416 -79.792 1.00 91.94 84 ILE A C 1
ATOM 687 O O . ILE A 1 84 ? 49.270 17.630 -78.585 1.00 91.94 84 ILE A O 1
ATOM 691 N N . LEU A 1 85 ? 48.194 16.739 -80.345 1.00 92.75 85 LEU A N 1
ATOM 692 C CA . LEU A 1 85 ? 47.046 16.247 -79.578 1.00 92.75 85 LEU A CA 1
ATOM 693 C C . LEU A 1 85 ? 47.459 15.258 -78.484 1.00 92.75 85 LEU A C 1
ATOM 695 O O . LEU A 1 85 ? 46.952 15.331 -77.368 1.00 92.75 85 LEU A O 1
ATOM 699 N N . GLU A 1 86 ? 48.404 14.359 -78.763 1.00 88.06 86 GLU A N 1
ATOM 700 C CA . GLU A 1 86 ? 48.933 13.442 -77.752 1.00 88.06 86 GLU A CA 1
ATOM 701 C C . GLU A 1 86 ? 49.679 14.166 -76.629 1.00 88.06 86 GLU A C 1
ATOM 703 O O . GLU A 1 86 ? 49.590 13.757 -75.466 1.00 88.06 86 GLU A O 1
ATOM 708 N N . ARG A 1 87 ? 50.439 15.220 -76.957 1.00 89.62 87 ARG A N 1
ATOM 709 C CA . ARG A 1 87 ? 51.124 16.058 -75.961 1.00 89.62 87 ARG A CA 1
ATOM 710 C C . ARG A 1 87 ? 50.106 16.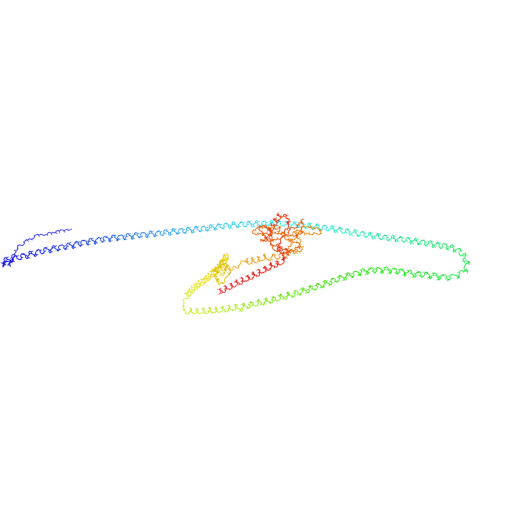796 -75.098 1.00 89.62 87 ARG A C 1
ATOM 712 O O . ARG A 1 87 ? 50.210 16.720 -73.873 1.00 89.62 87 ARG A O 1
ATOM 719 N N . ASP A 1 88 ? 49.109 17.423 -75.713 1.00 90.81 88 ASP A N 1
ATOM 720 C CA . ASP A 1 88 ? 48.046 18.150 -75.016 1.00 90.81 88 ASP A CA 1
ATOM 721 C C . ASP A 1 88 ? 47.249 17.211 -74.108 1.00 90.81 88 ASP A C 1
ATOM 723 O O . ASP A 1 88 ? 47.068 17.492 -72.923 1.00 90.81 88 ASP A O 1
ATOM 727 N N . PHE A 1 89 ? 46.858 16.037 -74.610 1.00 90.12 89 PHE A N 1
ATOM 728 C CA . PHE A 1 89 ? 46.164 15.023 -73.818 1.00 90.12 89 PHE A CA 1
ATOM 729 C C . PHE A 1 89 ? 46.997 14.564 -72.613 1.00 90.12 89 PHE A C 1
ATOM 731 O O . PHE A 1 89 ? 46.477 14.460 -71.500 1.00 90.12 89 PHE A O 1
ATOM 738 N N . ARG A 1 90 ? 48.313 14.370 -72.787 1.00 91.69 90 ARG A N 1
ATOM 739 C CA . ARG A 1 90 ? 49.231 14.054 -71.678 1.00 91.69 90 ARG A CA 1
ATOM 740 C C . ARG A 1 90 ? 49.281 15.158 -70.624 1.00 91.69 90 ARG A C 1
ATOM 742 O O . ARG A 1 90 ? 49.346 14.853 -69.434 1.00 91.69 90 ARG A O 1
ATOM 749 N N . VAL A 1 91 ? 49.268 16.422 -71.042 1.00 92.88 91 VAL A N 1
ATOM 750 C CA . VAL A 1 91 ? 49.228 17.568 -70.122 1.00 92.88 91 VAL A CA 1
ATOM 751 C C . VAL A 1 91 ? 47.894 17.603 -69.377 1.00 92.88 91 VAL A C 1
ATOM 753 O O . VAL A 1 91 ? 47.897 17.702 -68.152 1.00 92.88 91 VAL A O 1
ATOM 756 N N . HIS A 1 92 ? 46.769 17.437 -70.076 1.00 91.81 92 HIS A N 1
ATOM 757 C CA . HIS A 1 92 ? 45.443 17.394 -69.458 1.00 91.81 92 HIS A CA 1
ATOM 758 C C . HIS A 1 92 ? 45.319 16.279 -68.420 1.00 91.81 92 HIS A C 1
ATOM 760 O O . HIS A 1 92 ? 44.829 16.541 -67.323 1.00 91.81 92 HIS A O 1
ATOM 766 N N . ILE A 1 93 ? 45.817 15.071 -68.710 1.00 93.00 93 ILE A N 1
ATOM 767 C CA . ILE A 1 93 ? 45.840 13.973 -67.732 1.00 93.00 93 ILE A CA 1
ATOM 768 C C . ILE A 1 93 ? 46.589 14.391 -66.466 1.00 93.00 93 ILE A C 1
ATOM 770 O O . ILE A 1 93 ? 46.048 14.239 -65.377 1.00 93.00 93 ILE A O 1
ATOM 774 N N . LYS A 1 94 ? 47.789 14.971 -66.592 1.00 93.12 94 LYS A N 1
ATOM 775 C CA . LYS A 1 94 ? 48.577 15.401 -65.425 1.00 93.12 94 LYS A CA 1
ATOM 776 C C . LYS A 1 94 ? 47.883 16.493 -64.615 1.00 93.12 94 LYS A C 1
ATOM 778 O O . LYS A 1 94 ? 47.904 16.450 -63.390 1.00 93.12 94 LYS A O 1
ATOM 783 N N . VAL A 1 95 ? 47.253 17.460 -65.281 1.00 93.88 95 VAL A N 1
ATOM 784 C CA . VAL A 1 95 ? 46.483 18.517 -64.606 1.00 93.88 95 VAL A CA 1
ATOM 785 C C . VAL A 1 95 ? 45.280 17.923 -63.871 1.00 93.88 95 VAL A C 1
ATOM 787 O O . VAL A 1 95 ? 45.001 18.305 -62.736 1.00 93.88 95 VAL A O 1
ATOM 790 N N . HIS A 1 96 ? 44.574 16.970 -64.484 1.00 91.50 96 HIS A N 1
ATOM 791 C CA . HIS A 1 96 ? 43.459 16.282 -63.837 1.00 91.50 96 HIS A CA 1
ATOM 792 C C . HIS A 1 96 ? 43.915 15.418 -62.660 1.00 91.50 96 HIS A C 1
ATOM 794 O O . HIS A 1 96 ? 43.272 15.456 -61.617 1.00 91.50 96 HIS A O 1
ATOM 800 N N . GLU A 1 97 ? 45.036 14.711 -62.787 1.00 92.31 97 GLU A N 1
ATOM 801 C CA . GLU A 1 97 ? 45.644 13.937 -61.704 1.00 92.31 97 GLU A CA 1
ATOM 802 C C . GLU A 1 97 ? 46.001 14.837 -60.512 1.00 92.31 97 GLU A C 1
ATOM 804 O O . GLU A 1 97 ? 45.599 14.556 -59.385 1.00 92.31 97 GLU A O 1
ATOM 809 N N . GLN A 1 98 ? 46.646 15.982 -60.763 1.00 90.81 98 GLN A N 1
ATOM 810 C CA . GLN A 1 98 ? 46.928 16.979 -59.725 1.00 90.81 98 GLN A CA 1
ATOM 811 C C . GLN A 1 98 ? 45.649 17.540 -59.092 1.00 90.81 98 GLN A C 1
ATOM 813 O O . GLN A 1 98 ? 45.595 17.741 -57.880 1.00 90.81 98 GLN A O 1
ATOM 818 N N . LYS A 1 99 ? 44.597 17.772 -59.885 1.00 94.44 99 LYS A N 1
ATOM 819 C CA . LYS A 1 99 ? 43.312 18.259 -59.371 1.00 94.44 99 LYS A CA 1
ATOM 820 C C . LYS A 1 99 ? 42.625 17.226 -58.478 1.00 94.44 99 LYS A C 1
ATOM 822 O O . LYS A 1 99 ? 42.061 17.609 -57.458 1.00 94.44 99 LYS A O 1
ATOM 827 N N . VAL A 1 100 ? 42.689 15.942 -58.834 1.00 93.25 100 VAL A N 1
ATOM 828 C CA . VAL A 1 100 ? 42.181 14.849 -57.992 1.00 93.25 100 VAL A CA 1
ATOM 829 C C . VAL A 1 100 ? 42.971 14.778 -56.689 1.00 93.25 100 VAL A C 1
ATOM 831 O O . VAL A 1 100 ? 42.356 14.778 -55.631 1.00 93.25 100 VAL A O 1
ATOM 834 N N . GLN A 1 101 ? 44.305 14.832 -56.741 1.00 93.19 101 GLN A N 1
ATOM 835 C CA . GLN A 1 101 ? 45.143 14.838 -55.535 1.00 93.19 101 GLN A CA 1
ATOM 836 C C . GLN A 1 101 ? 44.836 16.027 -54.613 1.00 93.19 101 GLN A C 1
ATOM 838 O O . GLN A 1 101 ? 44.736 15.853 -53.400 1.00 93.19 101 GLN A O 1
ATOM 843 N N . ASN A 1 102 ? 44.638 17.228 -55.170 1.00 93.00 102 ASN A N 1
ATOM 844 C CA . ASN A 1 102 ? 44.256 18.395 -54.376 1.00 93.00 102 ASN A CA 1
ATOM 845 C C . ASN A 1 102 ? 42.866 18.226 -53.741 1.00 93.00 102 ASN A C 1
ATOM 847 O O . ASN A 1 102 ? 42.698 18.502 -52.559 1.00 93.00 102 ASN A O 1
ATOM 851 N N . LEU A 1 103 ? 41.883 17.716 -54.491 1.00 93.69 103 LEU A N 1
ATOM 852 C CA . LEU A 1 103 ? 40.543 17.444 -53.958 1.00 93.69 103 LEU A CA 1
ATOM 853 C C . LEU A 1 103 ? 40.557 16.364 -52.869 1.00 93.69 103 LEU A C 1
ATOM 855 O O . LEU A 1 103 ? 39.839 16.480 -51.880 1.00 93.69 103 LEU A O 1
ATOM 859 N N . GLU A 1 104 ? 41.372 15.320 -53.020 1.00 91.31 104 GLU A N 1
ATOM 860 C CA . GLU A 1 104 ? 41.553 14.292 -51.992 1.00 91.31 104 GLU A CA 1
ATOM 861 C C . GLU A 1 104 ? 42.177 14.873 -50.722 1.00 91.31 104 GLU A C 1
ATOM 863 O O . GLU A 1 104 ? 41.741 14.537 -49.619 1.00 91.31 104 GLU A O 1
ATOM 868 N N . TYR A 1 105 ? 43.160 15.766 -50.868 1.00 94.62 105 TYR A N 1
ATOM 869 C CA . TYR A 1 105 ? 43.765 16.480 -49.749 1.00 94.62 105 TYR A CA 1
ATOM 870 C C . TYR A 1 105 ? 42.746 17.381 -49.039 1.00 94.62 105 TYR A C 1
ATOM 872 O O . TYR A 1 105 ? 42.569 17.256 -47.830 1.00 94.62 105 TYR A O 1
ATOM 880 N N . GLU A 1 106 ? 42.017 18.217 -49.781 1.00 92.50 106 GLU A N 1
ATOM 881 C CA . GLU A 1 106 ? 40.966 19.088 -49.238 1.00 92.50 106 GLU A CA 1
ATOM 882 C C . GLU A 1 106 ? 39.872 18.283 -48.526 1.00 92.50 106 GLU A C 1
ATOM 884 O O . GLU A 1 106 ? 39.462 18.627 -47.420 1.00 92.50 106 GLU A O 1
ATOM 889 N N . HIS A 1 107 ? 39.427 17.169 -49.115 1.00 92.56 10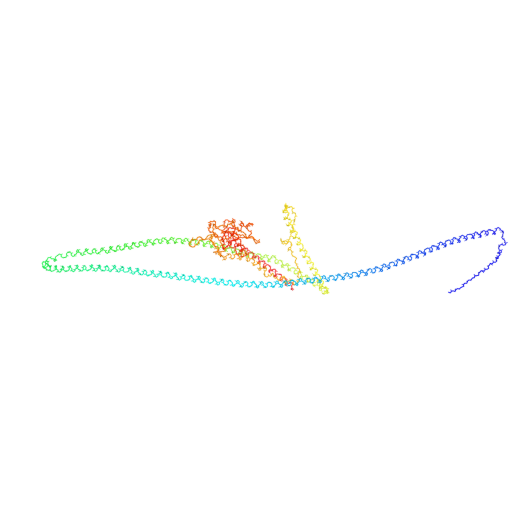7 HIS A N 1
ATOM 890 C CA . HIS A 1 107 ? 38.434 16.296 -48.496 1.00 92.56 107 HIS A CA 1
ATOM 891 C C . HIS A 1 107 ? 38.969 15.623 -47.225 1.00 92.56 107 HIS A C 1
ATOM 893 O O . HIS A 1 107 ? 38.239 15.483 -46.240 1.00 92.56 107 HIS A O 1
ATOM 899 N N . LYS A 1 108 ? 40.242 15.211 -47.217 1.00 92.94 108 LYS A N 1
ATOM 900 C CA . LYS A 1 108 ? 40.888 14.640 -46.032 1.00 92.94 108 LYS A CA 1
ATOM 901 C C . LYS A 1 108 ? 40.994 15.674 -44.911 1.00 92.94 108 LYS A C 1
ATOM 903 O O . LYS A 1 108 ? 40.670 15.343 -43.772 1.00 92.94 108 LYS A O 1
ATOM 908 N N . GLU A 1 109 ? 41.378 16.903 -45.234 1.00 93.94 109 GLU A N 1
ATOM 909 C CA . GLU A 1 109 ? 41.480 18.002 -44.274 1.00 93.94 109 GLU A CA 1
ATOM 910 C C . GLU A 1 109 ? 40.105 18.382 -43.713 1.00 93.94 109 GLU A C 1
ATOM 912 O O . GLU A 1 109 ? 39.927 18.455 -42.500 1.00 93.94 109 GLU A O 1
ATOM 917 N N . ALA A 1 110 ? 39.089 18.500 -44.575 1.00 93.06 110 ALA A N 1
ATOM 918 C CA . ALA A 1 110 ? 37.712 18.750 -44.155 1.00 93.06 110 ALA A CA 1
ATOM 919 C C . ALA A 1 110 ? 37.181 17.630 -43.247 1.00 93.06 110 ALA A C 1
ATOM 921 O O . ALA A 1 110 ? 36.522 17.897 -42.243 1.00 93.06 110 ALA A O 1
ATOM 922 N N . LYS A 1 111 ? 37.497 16.365 -43.554 1.00 93.06 111 LYS A N 1
ATOM 923 C CA . LYS A 1 111 ? 37.131 15.227 -42.704 1.00 93.06 111 LYS A CA 1
ATOM 924 C C . LYS A 1 111 ? 37.811 15.297 -41.336 1.00 93.06 111 LYS A C 1
ATOM 926 O O . LYS A 1 111 ? 37.145 15.030 -40.339 1.00 93.06 111 LYS A O 1
ATOM 931 N N . HIS A 1 112 ? 39.100 15.638 -41.287 1.00 93.44 112 HIS A N 1
ATOM 932 C CA . HIS A 1 112 ? 39.817 15.844 -40.026 1.00 93.44 112 HIS A CA 1
ATOM 933 C C . HIS A 1 112 ? 39.200 16.985 -39.222 1.00 93.44 112 HIS A C 1
ATOM 935 O O . HIS A 1 112 ? 38.870 16.791 -38.060 1.00 93.44 112 HIS A O 1
ATOM 941 N N . GLN A 1 113 ? 38.920 18.121 -39.856 1.00 94.06 113 GLN A N 1
ATOM 942 C CA . GLN A 1 113 ? 38.294 19.254 -39.188 1.00 94.06 113 GLN A CA 1
ATOM 943 C C . GLN A 1 113 ? 36.920 18.895 -38.609 1.00 94.06 113 GLN A C 1
ATOM 945 O O . GLN A 1 113 ? 36.654 19.187 -37.447 1.00 94.06 113 GLN A O 1
ATOM 950 N N . VAL A 1 114 ? 36.059 18.220 -39.379 1.00 92.56 114 VAL A N 1
ATOM 951 C CA . VAL A 1 114 ? 34.741 17.774 -38.895 1.00 92.56 114 VAL A CA 1
ATOM 952 C C . VAL A 1 114 ? 34.890 16.796 -37.730 1.00 92.56 114 VAL A C 1
ATOM 954 O O . VAL A 1 114 ? 34.179 16.925 -36.735 1.00 92.56 114 VAL A O 1
ATOM 957 N N . HIS A 1 115 ? 35.828 15.852 -37.821 1.00 92.81 115 HIS A N 1
ATOM 958 C CA . HIS A 1 115 ? 36.114 14.909 -36.744 1.00 92.81 115 HIS A CA 1
ATOM 959 C C . HIS A 1 115 ? 36.556 15.629 -35.464 1.00 92.81 115 HIS A C 1
ATOM 961 O O . HIS A 1 115 ? 35.948 15.425 -34.417 1.00 92.81 115 HIS A O 1
ATOM 967 N N . ASP A 1 116 ? 37.533 16.528 -35.562 1.00 93.12 116 ASP A N 1
ATOM 968 C CA . ASP A 1 116 ? 38.082 17.257 -34.419 1.00 93.12 116 ASP A CA 1
ATOM 969 C C . ASP A 1 116 ? 37.043 18.207 -33.807 1.00 93.12 116 ASP A C 1
ATOM 971 O O . ASP A 1 116 ? 36.943 18.322 -32.585 1.00 93.12 116 ASP A O 1
ATOM 975 N N . THR A 1 117 ? 36.211 18.866 -34.624 1.00 93.94 117 THR A N 1
ATOM 976 C CA . THR A 1 117 ? 35.074 19.648 -34.105 1.00 93.94 117 THR A CA 1
ATOM 977 C C . THR A 1 117 ? 34.060 18.761 -33.386 1.00 93.94 117 THR A C 1
ATOM 979 O O . THR A 1 117 ? 33.623 19.111 -32.293 1.00 93.94 117 THR A O 1
ATOM 982 N N . GLY A 1 118 ? 33.754 17.582 -33.938 1.00 89.88 118 GLY A N 1
ATOM 983 C CA . GLY A 1 118 ? 32.847 16.619 -33.323 1.00 89.88 118 GLY A CA 1
ATOM 984 C C . GLY A 1 118 ? 33.370 16.082 -31.990 1.00 89.88 118 GLY A C 1
ATOM 985 O O . GLY A 1 118 ? 32.615 16.025 -31.023 1.00 89.88 118 GLY A O 1
ATOM 986 N N . GLU A 1 119 ? 34.657 15.735 -31.901 1.00 92.25 119 GLU A N 1
ATOM 987 C CA . GLU A 1 119 ? 35.278 15.301 -30.644 1.00 92.25 119 GLU A CA 1
ATOM 988 C C . GLU A 1 119 ? 35.272 16.411 -29.590 1.00 92.25 119 GLU A C 1
ATOM 990 O O . GLU A 1 119 ? 34.918 16.158 -28.437 1.00 92.25 119 GLU A O 1
ATOM 995 N N . ASN A 1 120 ? 35.594 17.647 -29.983 1.00 94.31 120 ASN A N 1
ATOM 996 C CA . ASN A 1 120 ? 35.569 18.795 -29.080 1.00 94.31 120 ASN A CA 1
ATOM 997 C C . ASN A 1 120 ? 34.161 19.093 -28.554 1.00 94.31 120 ASN A C 1
ATOM 999 O O . ASN A 1 120 ? 34.003 19.392 -27.372 1.00 94.31 120 ASN A O 1
ATOM 1003 N N . ASP A 1 121 ? 33.133 19.002 -29.396 1.00 91.88 121 ASP A N 1
ATOM 1004 C CA . ASP A 1 121 ? 31.755 19.240 -28.966 1.00 91.88 121 ASP A CA 1
ATOM 1005 C C . ASP A 1 121 ? 31.240 18.110 -28.065 1.00 91.88 121 ASP A C 1
ATOM 1007 O O . ASP A 1 121 ? 30.623 18.379 -27.034 1.00 91.88 121 ASP A O 1
ATOM 1011 N N . VAL A 1 122 ? 31.591 16.853 -28.360 1.00 91.50 122 VAL A N 1
ATOM 1012 C CA . VAL A 1 122 ? 31.318 15.724 -27.454 1.00 91.50 122 VAL A CA 1
ATOM 1013 C C . VAL A 1 122 ? 32.016 15.917 -26.107 1.00 91.50 122 VAL A C 1
ATOM 1015 O O . VAL A 1 122 ? 31.432 15.608 -25.066 1.00 91.50 122 VAL A O 1
ATOM 1018 N N . GLN A 1 123 ? 33.248 16.427 -26.098 1.00 93.00 123 GLN A N 1
ATOM 1019 C CA . GLN A 1 123 ? 33.977 16.685 -24.861 1.00 93.00 123 GLN A CA 1
ATOM 1020 C C . GLN A 1 123 ? 33.347 17.828 -24.053 1.00 93.00 123 GLN A C 1
ATOM 1022 O O . GLN A 1 123 ? 33.133 17.660 -22.855 1.00 93.00 123 GLN A O 1
ATOM 1027 N N . LYS A 1 124 ? 32.951 18.935 -24.694 1.00 94.19 124 LYS A N 1
ATOM 1028 C CA . LYS A 1 124 ? 32.224 20.031 -24.026 1.00 94.19 124 LYS A CA 1
ATOM 1029 C C . LYS A 1 124 ? 30.920 19.554 -23.392 1.00 94.19 124 LYS A C 1
ATOM 1031 O O . LYS A 1 124 ? 30.654 19.890 -22.244 1.00 94.19 124 LYS A O 1
ATOM 1036 N N . GLU A 1 125 ? 30.132 18.746 -24.102 1.00 88.94 125 GLU A N 1
ATOM 1037 C CA . GLU A 1 125 ? 28.892 18.176 -23.559 1.00 88.94 125 GLU A CA 1
ATOM 1038 C C . GLU A 1 125 ? 29.166 17.264 -22.354 1.00 88.94 125 GLU A C 1
ATOM 1040 O O . GLU A 1 125 ? 28.444 17.310 -21.357 1.00 88.94 125 GLU A O 1
ATOM 1045 N N . ARG A 1 126 ? 30.247 16.469 -22.390 1.00 89.50 126 ARG A N 1
ATOM 1046 C CA . ARG A 1 126 ? 30.675 15.661 -21.234 1.00 89.50 126 ARG A CA 1
ATOM 1047 C C . ARG A 1 126 ? 31.067 16.526 -20.041 1.00 89.50 126 ARG A C 1
ATOM 1049 O O . ARG A 1 126 ? 30.669 16.206 -18.921 1.00 89.50 126 ARG A O 1
ATOM 1056 N N . ASP A 1 127 ? 31.813 17.600 -20.272 1.00 94.12 127 ASP A N 1
ATOM 1057 C CA . ASP A 1 127 ? 32.264 18.506 -19.217 1.00 94.12 127 ASP A CA 1
ATOM 1058 C C . ASP A 1 127 ? 31.077 19.268 -18.604 1.00 94.12 127 ASP A C 1
ATOM 1060 O O . ASP A 1 127 ? 30.924 19.284 -17.381 1.00 94.12 127 ASP A O 1
ATOM 1064 N N . MET A 1 128 ? 30.161 19.778 -19.436 1.00 92.56 128 MET A N 1
ATOM 1065 C CA . MET A 1 128 ? 28.906 20.398 -18.993 1.00 92.56 128 MET A CA 1
ATOM 1066 C C . MET A 1 128 ? 28.040 19.428 -18.187 1.00 92.56 128 MET A C 1
ATOM 1068 O O . MET A 1 128 ? 27.507 19.789 -17.135 1.00 92.56 128 MET A O 1
ATOM 1072 N N . HIS A 1 129 ? 27.906 18.184 -18.649 1.00 89.06 129 HIS A N 1
ATOM 1073 C CA . HIS A 1 129 ? 27.156 17.163 -17.928 1.00 89.06 129 HIS A CA 1
ATOM 1074 C C . HIS A 1 129 ? 27.797 16.845 -16.571 1.00 89.06 129 HIS A C 1
ATOM 1076 O O . HIS A 1 129 ? 27.100 16.754 -15.560 1.00 89.06 129 HIS A O 1
ATOM 1082 N N . SER A 1 130 ? 29.126 16.725 -16.525 1.00 92.62 130 SER A N 1
ATOM 1083 C CA . SER A 1 130 ? 29.883 16.508 -15.289 1.00 92.62 130 SER A CA 1
ATOM 1084 C C . SER A 1 130 ? 29.672 17.651 -14.287 1.00 92.62 130 SER A C 1
ATOM 1086 O O . SER A 1 130 ? 29.377 17.410 -13.114 1.00 92.62 130 SER A O 1
ATOM 1088 N N . GLU A 1 131 ? 29.726 18.901 -14.750 1.00 95.06 131 GLU A N 1
ATOM 1089 C CA . GLU A 1 131 ? 29.489 20.082 -13.916 1.00 95.06 131 GLU A CA 1
ATOM 1090 C C . GLU A 1 131 ? 28.047 20.135 -13.381 1.00 95.06 131 GLU A C 1
ATOM 1092 O O . GLU A 1 131 ? 27.828 20.375 -12.189 1.00 95.06 131 GLU A O 1
ATOM 1097 N N . GLN A 1 132 ? 27.054 19.824 -14.221 1.00 92.19 132 GLN A N 1
ATOM 1098 C CA . GLN A 1 132 ? 25.653 19.725 -13.799 1.00 92.19 132 GLN A CA 1
ATOM 1099 C C . GLN A 1 132 ? 25.444 18.630 -12.748 1.00 92.19 132 GLN A C 1
ATOM 1101 O O . GLN A 1 132 ? 24.742 18.857 -11.760 1.00 92.19 132 GLN A O 1
ATOM 1106 N N . LEU A 1 133 ? 26.071 17.462 -12.916 1.00 89.75 133 LEU A N 1
ATOM 1107 C CA . LEU A 1 133 ? 26.008 16.379 -11.933 1.00 89.75 133 LEU A CA 1
ATOM 1108 C C . LEU A 1 133 ? 26.628 16.791 -10.595 1.00 89.75 133 LEU A C 1
ATOM 1110 O O . LEU A 1 133 ? 26.073 16.475 -9.541 1.00 89.75 133 LEU A O 1
ATOM 1114 N N . LEU A 1 134 ? 27.754 17.510 -10.610 1.00 94.25 134 LEU A N 1
ATOM 1115 C CA . LEU A 1 134 ? 28.378 18.034 -9.393 1.00 94.25 134 LEU A CA 1
ATOM 1116 C C . LEU A 1 134 ? 27.471 19.045 -8.686 1.00 94.25 134 LEU A C 1
ATOM 1118 O O . LEU A 1 134 ? 27.279 18.948 -7.471 1.00 94.25 134 LEU A O 1
ATOM 1122 N N . LYS A 1 135 ? 26.863 19.968 -9.439 1.00 95.19 135 LYS A N 1
ATOM 1123 C CA . LYS A 1 135 ? 25.915 20.948 -8.900 1.00 95.19 135 LYS A CA 1
ATOM 1124 C C . LYS A 1 135 ? 24.689 20.268 -8.286 1.00 95.19 135 LYS A C 1
ATOM 1126 O O . LYS A 1 135 ? 24.366 20.529 -7.130 1.00 95.19 135 LYS A O 1
ATOM 1131 N N . MET A 1 136 ? 24.079 19.326 -9.005 1.00 90.25 136 MET A N 1
ATOM 1132 C CA . MET A 1 136 ? 22.917 18.571 -8.531 1.00 90.25 136 MET A CA 1
ATOM 1133 C C . MET A 1 136 ? 23.248 17.720 -7.298 1.00 90.25 136 MET A C 1
ATOM 1135 O O . MET A 1 136 ? 22.450 17.631 -6.366 1.00 90.25 136 MET A O 1
ATOM 1139 N N . ASN A 1 137 ? 24.439 17.115 -7.242 1.00 92.19 137 ASN A N 1
ATOM 1140 C CA . ASN A 1 137 ? 24.887 16.378 -6.060 1.00 92.19 137 ASN A CA 1
ATOM 1141 C C . ASN A 1 137 ? 25.089 17.294 -4.849 1.00 92.19 137 ASN A C 1
ATOM 1143 O O . ASN A 1 137 ? 24.749 16.897 -3.734 1.00 92.19 137 ASN A O 1
ATOM 1147 N N . LYS A 1 138 ? 25.605 18.509 -5.054 1.00 95.81 138 LYS A N 1
ATOM 1148 C CA . LYS A 1 138 ? 25.736 19.508 -3.990 1.00 95.81 138 LYS A CA 1
ATOM 1149 C C . LYS A 1 138 ? 24.363 19.941 -3.467 1.00 95.81 138 LYS A C 1
ATOM 1151 O O . LYS A 1 138 ? 24.122 19.825 -2.270 1.00 95.81 138 LYS A O 1
ATOM 1156 N N . GLU A 1 139 ? 23.442 20.308 -4.356 1.00 94.12 139 GLU A N 1
ATOM 1157 C CA . GLU A 1 139 ? 22.058 20.666 -4.003 1.00 94.12 139 GLU A CA 1
ATOM 1158 C C . GLU A 1 139 ? 21.346 19.524 -3.264 1.00 94.12 139 GLU A C 1
ATOM 1160 O O . GLU A 1 139 ? 20.715 19.736 -2.232 1.00 94.12 139 GLU A O 1
ATOM 1165 N N . LYS A 1 140 ? 21.521 18.278 -3.721 1.00 93.31 140 LYS A N 1
ATOM 1166 C CA . LYS A 1 140 ? 21.006 17.0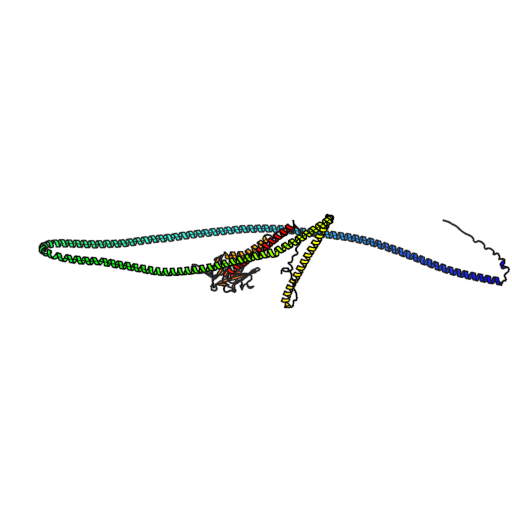83 -3.039 1.00 93.31 140 LYS A CA 1
ATOM 1167 C C . LYS A 1 140 ? 21.560 16.938 -1.620 1.00 93.31 140 LYS A C 1
ATOM 1169 O O . LYS A 1 140 ? 20.828 16.512 -0.727 1.00 93.31 140 LYS A O 1
ATOM 1174 N N . LEU A 1 141 ? 22.849 17.205 -1.407 1.00 94.12 141 LEU A N 1
ATOM 1175 C CA . LEU A 1 141 ? 23.465 17.121 -0.081 1.00 94.12 141 LEU A CA 1
ATOM 1176 C C . LEU A 1 141 ? 22.975 18.232 0.848 1.00 94.12 141 LEU A C 1
ATOM 1178 O O . LEU A 1 141 ? 22.753 17.958 2.028 1.00 94.12 141 LEU A O 1
ATOM 1182 N N . ASP A 1 142 ? 22.781 19.439 0.323 1.00 94.75 142 ASP A N 1
ATOM 1183 C CA . ASP A 1 142 ? 22.269 20.573 1.088 1.00 94.75 142 ASP A CA 1
ATOM 1184 C C . ASP A 1 142 ? 20.789 20.363 1.459 1.00 94.75 142 ASP A C 1
ATOM 1186 O O . ASP A 1 142 ? 20.456 20.432 2.641 1.00 94.75 142 ASP A O 1
ATOM 1190 N N . LEU A 1 143 ? 19.941 19.913 0.524 1.00 93.00 143 LEU A N 1
ATOM 1191 C CA . LEU A 1 143 ? 18.552 19.514 0.813 1.00 93.00 143 LEU A CA 1
ATOM 1192 C C . LEU A 1 143 ? 18.476 18.384 1.852 1.00 93.00 143 LEU A C 1
ATOM 1194 O O . LEU A 1 143 ? 17.646 18.401 2.756 1.00 93.00 143 LEU A O 1
ATOM 1198 N N . LYS A 1 144 ? 19.375 17.393 1.777 1.00 92.81 144 LYS A N 1
ATOM 1199 C CA . LYS A 1 144 ? 19.463 16.329 2.794 1.00 92.81 144 LYS A CA 1
ATOM 1200 C C . LYS A 1 144 ? 19.907 16.829 4.169 1.00 92.81 144 LYS A C 1
ATOM 1202 O O . LYS A 1 144 ? 19.700 16.118 5.156 1.00 92.81 144 LYS A O 1
ATOM 1207 N N . ARG A 1 145 ? 20.603 17.964 4.245 1.00 95.06 145 ARG A N 1
ATOM 1208 C CA . ARG A 1 145 ? 20.974 18.594 5.516 1.00 95.06 145 ARG A CA 1
ATOM 1209 C C . ARG A 1 145 ? 19.770 19.329 6.093 1.00 95.06 145 ARG A C 1
ATOM 1211 O O . ARG A 1 145 ? 19.405 19.037 7.222 1.00 95.06 145 ARG A O 1
ATOM 1218 N N . GLU A 1 146 ? 19.099 20.138 5.281 1.00 95.12 146 GLU A N 1
ATOM 1219 C CA . GLU A 1 146 ? 17.894 20.885 5.662 1.00 95.12 146 GLU A CA 1
ATOM 1220 C C . GLU A 1 146 ? 16.753 19.958 6.125 1.00 95.12 146 GLU A C 1
ATOM 1222 O O . GLU A 1 146 ? 16.140 20.176 7.169 1.00 95.12 146 GLU A O 1
ATOM 1227 N N . ILE A 1 147 ? 16.523 18.840 5.425 1.00 91.88 147 ILE A N 1
ATOM 1228 C CA . ILE A 1 147 ? 15.545 17.826 5.859 1.00 91.88 147 ILE A CA 1
ATOM 1229 C C . ILE A 1 147 ? 15.927 17.231 7.223 1.00 91.88 147 ILE A C 1
ATOM 1231 O O . ILE A 1 147 ? 15.057 16.989 8.053 1.00 91.88 147 ILE A O 1
ATOM 1235 N N . ARG A 1 148 ? 17.217 16.996 7.489 1.00 93.56 148 ARG A N 1
ATOM 1236 C CA . ARG A 1 148 ? 17.653 16.470 8.793 1.00 93.56 148 ARG A CA 1
ATOM 1237 C C . ARG A 1 148 ? 17.518 17.500 9.910 1.00 93.56 148 ARG A C 1
ATOM 1239 O O . ARG A 1 148 ? 17.139 17.130 11.014 1.00 93.56 148 ARG A O 1
ATOM 1246 N N . GLU A 1 149 ? 17.812 18.764 9.633 1.00 94.00 149 GLU A N 1
ATOM 1247 C CA . GLU A 1 149 ? 17.643 19.861 10.592 1.00 94.00 149 GLU A CA 1
ATOM 1248 C C . GLU A 1 149 ? 16.165 20.034 10.960 1.00 94.00 149 GLU A C 1
ATOM 1250 O O . GLU A 1 149 ? 15.818 19.986 12.138 1.00 94.00 149 GLU A O 1
ATOM 1255 N N . THR A 1 150 ? 15.275 20.083 9.965 1.00 90.75 150 THR A N 1
ATOM 1256 C CA . THR A 1 150 ? 13.820 20.156 10.197 1.00 90.75 150 THR A CA 1
ATOM 1257 C C . THR A 1 150 ? 13.270 18.919 10.914 1.00 90.75 150 THR A C 1
ATOM 1259 O O . THR A 1 150 ? 12.397 19.040 11.773 1.00 90.75 150 THR A O 1
ATOM 1262 N N . GLN A 1 151 ? 13.786 17.719 10.625 1.00 89.12 151 GLN A N 1
ATOM 1263 C CA . GLN A 1 151 ? 13.434 16.504 11.370 1.00 89.12 151 GLN A CA 1
ATOM 1264 C C . GLN A 1 151 ? 13.827 16.604 12.847 1.00 89.12 151 GLN A C 1
ATOM 1266 O O . GLN A 1 151 ? 12.994 16.331 13.707 1.00 89.12 151 GLN A O 1
ATOM 1271 N N . LEU A 1 152 ? 15.052 17.044 13.149 1.00 93.12 152 LEU A N 1
ATOM 1272 C CA . LEU A 1 152 ? 15.524 17.226 14.525 1.00 93.12 152 LEU A CA 1
ATOM 1273 C C . LEU A 1 152 ? 14.705 18.281 15.283 1.00 93.12 152 LEU A C 1
ATOM 1275 O O . LEU A 1 152 ? 14.376 18.087 16.455 1.00 93.12 152 LEU A O 1
ATOM 1279 N N . GLU A 1 153 ? 14.338 19.381 14.623 1.00 93.56 153 GLU A N 1
ATOM 1280 C CA . GLU A 1 153 ? 13.457 20.400 15.203 1.00 93.56 153 GLU A CA 1
ATOM 1281 C C . GLU A 1 153 ? 12.069 19.834 15.525 1.00 93.56 153 GLU A C 1
ATOM 1283 O O . GLU A 1 153 ? 11.563 20.022 16.636 1.00 93.56 153 GLU A O 1
ATOM 1288 N N . ASN A 1 154 ? 11.478 19.084 14.593 1.00 88.94 154 ASN A N 1
ATOM 1289 C CA . ASN A 1 154 ? 10.183 18.434 14.785 1.00 88.94 154 ASN A CA 1
ATOM 1290 C C . ASN A 1 154 ? 10.230 17.393 15.912 1.00 88.94 154 ASN A C 1
ATOM 1292 O O . ASN A 1 154 ? 9.337 17.363 16.759 1.00 88.94 154 ASN A O 1
ATOM 1296 N N . GLU A 1 155 ? 11.284 16.575 15.982 1.00 90.50 155 GLU A N 1
ATOM 1297 C CA . GLU A 1 155 ? 11.511 15.640 17.091 1.00 90.50 155 GLU A CA 1
ATOM 1298 C C . GLU A 1 155 ? 11.595 16.375 18.438 1.00 90.50 155 GLU A C 1
ATOM 1300 O O . GLU A 1 155 ? 10.997 15.940 19.429 1.00 90.50 155 GLU A O 1
ATOM 1305 N N . GLY A 1 156 ? 12.271 17.528 18.473 1.00 92.94 156 GLY A N 1
ATOM 1306 C CA . GLY A 1 156 ? 12.317 18.410 19.638 1.00 92.94 156 GLY A CA 1
ATOM 1307 C C . GLY A 1 156 ? 10.929 18.898 20.067 1.00 92.94 156 GLY A C 1
ATOM 1308 O O . GLY A 1 156 ? 10.576 18.803 21.247 1.00 92.94 156 GLY A O 1
ATOM 1309 N N . GLN A 1 157 ? 10.108 19.357 19.118 1.00 93.31 157 GLN A N 1
ATOM 1310 C CA . GLN A 1 157 ? 8.734 19.801 19.383 1.00 93.31 157 GLN A CA 1
ATOM 1311 C C . GLN A 1 157 ? 7.843 18.662 19.895 1.00 93.31 157 GLN A C 1
ATOM 1313 O O . GLN A 1 157 ? 7.129 18.834 20.886 1.00 93.31 157 GLN A O 1
ATOM 1318 N N . VAL A 1 158 ? 7.921 17.479 19.277 1.00 92.25 158 VAL A N 1
ATOM 1319 C CA . VAL A 1 158 ? 7.182 16.286 19.716 1.00 92.25 158 VAL A CA 1
ATOM 1320 C C . VAL A 1 158 ? 7.582 15.904 21.139 1.00 92.25 158 VAL A C 1
ATOM 1322 O O . VAL A 1 158 ? 6.716 15.653 21.978 1.00 92.25 158 VAL A O 1
ATOM 1325 N N . LYS A 1 159 ? 8.879 15.934 21.464 1.00 93.88 159 LYS A N 1
ATOM 1326 C CA . LYS A 1 159 ? 9.364 15.645 22.819 1.00 93.88 159 LYS A CA 1
ATOM 1327 C C . LYS A 1 159 ? 8.824 16.642 23.848 1.00 93.88 159 LYS A C 1
ATOM 1329 O O . LYS A 1 159 ? 8.387 16.219 24.919 1.00 93.88 159 LYS A O 1
ATOM 1334 N N . MET A 1 160 ? 8.791 17.937 23.524 1.00 93.44 160 MET A N 1
ATOM 1335 C CA . MET A 1 160 ? 8.179 18.953 24.391 1.00 93.44 160 MET A CA 1
ATOM 1336 C C . MET A 1 160 ? 6.674 18.721 24.579 1.00 93.44 160 MET A C 1
ATOM 1338 O O . MET A 1 160 ? 6.174 18.834 25.699 1.00 93.44 160 MET A O 1
ATOM 1342 N N . LEU A 1 161 ? 5.949 18.351 23.519 1.00 92.50 161 LEU A N 1
ATOM 1343 C CA . LEU A 1 161 ? 4.523 18.023 23.600 1.00 92.50 161 LEU A CA 1
ATOM 1344 C C . LEU A 1 161 ? 4.272 16.809 24.497 1.00 92.50 161 LEU A C 1
ATOM 1346 O O . LEU A 1 161 ? 3.410 16.878 25.373 1.00 92.50 161 LEU A O 1
ATOM 1350 N N . ILE A 1 162 ? 5.049 15.732 24.336 1.00 92.50 162 ILE A N 1
ATOM 1351 C CA . ILE A 1 162 ? 4.961 14.525 25.173 1.00 92.50 162 ILE A CA 1
ATOM 1352 C C . ILE A 1 162 ? 5.221 14.871 26.642 1.00 92.50 162 ILE A C 1
ATOM 1354 O O . ILE A 1 162 ? 4.445 14.475 27.509 1.00 92.50 162 ILE A O 1
ATOM 1358 N N . GLN A 1 163 ? 6.262 15.656 26.934 1.00 93.69 163 GLN A N 1
ATOM 1359 C CA . GLN A 1 163 ? 6.541 16.123 28.296 1.00 93.69 163 GLN A CA 1
ATOM 1360 C C . GLN A 1 163 ? 5.398 16.985 28.852 1.00 93.69 163 GLN A C 1
ATOM 1362 O O . GLN A 1 163 ? 5.011 16.832 30.012 1.00 93.69 163 GLN A O 1
ATOM 1367 N N . GLY A 1 164 ? 4.806 17.848 28.021 1.00 94.19 164 GLY A N 1
ATOM 1368 C CA . GLY A 1 164 ? 3.638 18.648 28.381 1.00 94.19 164 GLY A CA 1
ATOM 1369 C C . GLY A 1 164 ? 2.407 17.797 28.702 1.00 94.19 164 GLY A C 1
ATOM 1370 O O . GLY A 1 164 ? 1.727 18.054 29.696 1.00 94.19 164 GLY A O 1
ATOM 1371 N N . PHE A 1 165 ? 2.130 16.760 27.906 1.00 91.81 165 PHE A N 1
ATOM 1372 C CA . PHE A 1 165 ? 1.049 15.810 28.177 1.00 91.81 165 PHE A CA 1
ATOM 1373 C C . PHE A 1 165 ? 1.305 14.993 29.439 1.00 91.81 165 PHE A C 1
ATOM 1375 O O . PHE A 1 165 ? 0.398 14.878 30.257 1.00 91.81 165 PHE A O 1
ATOM 1382 N N . ALA A 1 166 ? 2.528 14.497 29.642 1.00 91.44 166 ALA A N 1
ATOM 1383 C CA . ALA A 1 166 ? 2.897 13.763 30.849 1.00 91.44 166 ALA A CA 1
ATOM 1384 C C . ALA A 1 166 ? 2.684 14.615 32.109 1.00 91.44 166 ALA A C 1
ATOM 1386 O O . ALA A 1 166 ? 2.089 14.147 33.077 1.00 91.44 166 ALA A O 1
ATOM 1387 N N . LYS A 1 167 ? 3.080 15.895 32.072 1.00 95.44 167 LYS A N 1
ATOM 1388 C CA . LYS A 1 167 ? 2.868 16.826 33.187 1.00 95.44 167 LYS A CA 1
ATOM 1389 C C . LYS A 1 167 ? 1.384 17.101 33.442 1.00 95.44 167 LYS A C 1
ATOM 1391 O O . LYS A 1 167 ? 0.956 17.099 34.590 1.00 95.44 167 LYS A O 1
ATOM 1396 N N . ARG A 1 168 ? 0.579 17.295 32.389 1.00 95.06 168 ARG A N 1
ATOM 1397 C CA . ARG A 1 168 ? -0.882 17.452 32.525 1.00 95.06 168 ARG A CA 1
ATOM 1398 C C . ARG A 1 168 ? -1.547 16.198 33.092 1.00 95.06 168 ARG A C 1
ATOM 1400 O O . ARG A 1 168 ? -2.420 16.323 33.942 1.00 95.06 168 ARG A O 1
ATOM 1407 N N . LEU A 1 169 ? -1.129 15.014 32.646 1.00 93.31 169 LEU A N 1
ATOM 1408 C CA . LEU A 1 169 ? -1.654 13.740 33.134 1.00 93.31 169 LEU A CA 1
ATOM 1409 C C . LEU A 1 169 ? -1.297 13.520 34.607 1.00 93.31 169 LEU A C 1
ATOM 1411 O O . LEU A 1 169 ? -2.142 13.061 35.368 1.00 93.31 169 LEU A O 1
ATOM 1415 N N . GLN A 1 170 ? -0.075 13.880 35.010 1.00 94.12 170 GLN A N 1
ATOM 1416 C CA . GLN A 1 170 ? 0.341 13.814 36.407 1.00 94.12 170 GLN A CA 1
ATOM 1417 C C . GLN A 1 170 ? -0.490 14.761 37.273 1.00 94.12 170 GLN A C 1
ATOM 1419 O O . GLN A 1 170 ? -1.088 14.309 38.239 1.00 94.12 170 GLN A O 1
ATOM 1424 N N . ASN A 1 171 ? -0.630 16.027 36.868 1.00 95.44 171 ASN A N 1
ATOM 1425 C CA . ASN A 1 171 ? -1.477 16.978 37.587 1.00 95.44 171 ASN A CA 1
ATOM 1426 C C . ASN A 1 171 ? -2.921 16.465 37.716 1.00 95.44 171 ASN A C 1
ATOM 1428 O O . ASN A 1 171 ? -3.534 16.624 38.764 1.00 95.44 171 ASN A O 1
ATOM 1432 N N . LEU A 1 172 ? -3.464 15.838 36.666 1.00 94.19 172 LEU A N 1
ATOM 1433 C CA . LEU A 1 172 ? -4.811 15.276 36.698 1.00 94.19 172 LEU A CA 1
ATOM 1434 C C . LEU A 1 172 ? -4.913 14.112 37.696 1.00 94.19 172 LEU A C 1
ATOM 1436 O O . LEU A 1 172 ? -5.863 14.067 38.474 1.00 94.19 172 LEU A O 1
ATOM 1440 N N . ARG A 1 173 ? -3.929 13.204 37.718 1.00 93.25 173 ARG A N 1
ATOM 1441 C CA . ARG A 1 173 ? -3.852 12.129 38.722 1.00 93.25 173 ARG A CA 1
ATOM 1442 C C . ARG A 1 173 ? -3.793 12.693 40.135 1.00 93.25 173 ARG A C 1
ATOM 1444 O O . ARG A 1 173 ? -4.620 12.310 40.950 1.00 93.25 173 ARG A O 1
ATOM 1451 N N . ASP A 1 174 ? -2.922 13.669 40.373 1.00 95.06 174 ASP A N 1
ATOM 1452 C CA . ASP A 1 174 ? -2.784 14.302 41.684 1.00 95.06 174 ASP A CA 1
ATOM 1453 C C . ASP A 1 174 ? -4.111 14.958 42.125 1.00 95.06 174 ASP A C 1
ATOM 1455 O O . ASP A 1 174 ? -4.512 14.830 43.280 1.00 95.06 174 ASP A O 1
ATOM 1459 N N . THR A 1 175 ? -4.848 15.603 41.206 1.00 94.62 175 THR A N 1
ATOM 1460 C CA . THR A 1 175 ? -6.182 16.153 41.519 1.00 94.62 175 THR A CA 1
ATOM 1461 C C . THR A 1 175 ? -7.227 15.074 41.804 1.00 94.62 175 THR A C 1
ATOM 1463 O O . THR A 1 175 ? -8.057 15.255 42.692 1.00 94.62 175 THR A O 1
ATOM 1466 N N . PHE A 1 176 ? -7.203 13.945 41.086 1.00 94.94 176 PHE A N 1
ATOM 1467 C CA . PHE A 1 176 ? -8.114 12.831 41.354 1.00 94.94 176 PHE A CA 1
ATOM 1468 C C . PHE A 1 176 ? -7.819 12.172 42.698 1.00 94.94 176 PHE A C 1
ATOM 1470 O O . PHE A 1 176 ? -8.759 11.892 43.436 1.00 94.94 176 PHE A O 1
ATOM 1477 N N . ASP A 1 177 ? -6.546 11.985 43.039 1.00 93.38 177 ASP A N 1
ATOM 1478 C CA . ASP A 1 177 ? -6.135 11.414 44.321 1.00 93.38 177 ASP A CA 1
ATOM 1479 C C . ASP A 1 177 ? -6.547 12.324 45.484 1.00 93.38 177 ASP A C 1
ATOM 1481 O O . ASP A 1 177 ? -7.110 11.847 46.469 1.00 93.38 177 ASP A O 1
ATOM 1485 N N . GLN A 1 178 ? -6.365 13.644 45.349 1.00 95.25 178 GLN A N 1
ATOM 1486 C CA . GLN A 1 178 ? -6.841 14.618 46.339 1.00 95.25 178 GLN A CA 1
ATOM 1487 C C . GLN A 1 178 ? -8.364 14.576 46.499 1.00 95.25 178 GLN A C 1
ATOM 1489 O O . GLN A 1 178 ? -8.860 14.513 47.624 1.00 95.25 178 GLN A O 1
ATOM 1494 N N . ASN A 1 179 ? -9.112 14.565 45.393 1.00 94.25 179 ASN A N 1
ATOM 1495 C CA . ASN A 1 179 ? -10.572 14.476 45.434 1.00 94.25 179 ASN A CA 1
ATOM 1496 C C . ASN A 1 179 ? -11.039 13.153 46.058 1.00 94.25 179 ASN A C 1
ATOM 1498 O O . ASN A 1 179 ? -11.999 13.139 46.825 1.00 94.25 179 ASN A O 1
ATOM 1502 N N . HIS A 1 180 ? -10.358 12.046 45.758 1.00 91.69 180 HIS A N 1
ATOM 1503 C CA . HIS A 1 180 ? -10.667 10.737 46.324 1.00 91.69 180 HIS A CA 1
ATOM 1504 C C . HIS A 1 180 ? -10.422 10.708 47.835 1.00 91.69 180 HIS A C 1
ATOM 1506 O O . HIS A 1 180 ? -11.295 10.269 48.578 1.00 91.69 180 HIS A O 1
ATOM 1512 N N . GLN A 1 181 ? -9.286 11.242 48.295 1.00 93.94 181 GLN A N 1
ATOM 1513 C CA . GLN A 1 181 ? -8.973 11.359 49.721 1.00 93.94 181 GLN A CA 1
ATOM 1514 C C . GLN A 1 181 ? -9.982 12.245 50.459 1.00 93.94 181 GLN A C 1
ATOM 1516 O O . GLN A 1 181 ? -10.441 11.879 51.537 1.00 93.94 181 GLN A O 1
ATOM 1521 N N . GLN A 1 182 ? -10.371 13.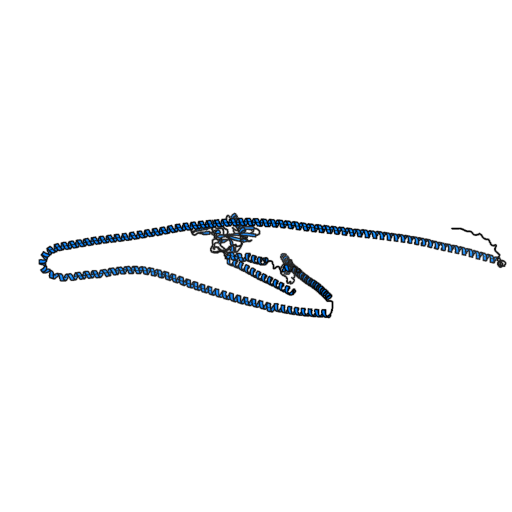384 49.875 1.00 94.69 182 GLN A N 1
ATOM 1522 C CA . GLN A 1 182 ? -11.394 14.258 50.458 1.00 94.69 182 GLN A CA 1
ATOM 1523 C C . GLN A 1 182 ? -12.750 13.555 50.563 1.00 94.69 182 GLN A C 1
ATOM 1525 O O . GLN A 1 182 ? -13.402 13.631 51.602 1.00 94.69 182 GLN A O 1
ATOM 1530 N N . LEU A 1 183 ? -13.165 12.847 49.511 1.00 93.06 183 LEU A N 1
ATOM 1531 C CA . LEU A 1 183 ? -14.428 12.116 49.499 1.00 93.06 183 LEU A CA 1
ATOM 1532 C C . LEU A 1 183 ? -14.422 10.956 50.505 1.00 93.06 183 LEU A C 1
ATOM 1534 O O . LEU A 1 183 ? -15.406 10.746 51.209 1.00 93.06 183 LEU A O 1
ATOM 1538 N N . GLN A 1 184 ? -13.309 10.226 50.604 1.00 92.00 184 GLN A N 1
ATOM 1539 C CA . GLN A 1 184 ? -13.138 9.170 51.597 1.00 92.00 184 GLN A CA 1
ATOM 1540 C C . GLN A 1 184 ? -13.243 9.730 53.020 1.00 92.00 184 GLN A C 1
ATOM 1542 O O . GLN A 1 184 ? -14.008 9.195 53.818 1.00 92.00 184 GLN A O 1
ATOM 1547 N N . ALA A 1 185 ? -12.550 10.834 53.314 1.00 94.69 185 ALA A N 1
ATOM 1548 C CA . ALA A 1 185 ? -12.605 11.482 54.622 1.00 94.69 185 ALA A CA 1
ATOM 1549 C C . ALA A 1 185 ? -14.030 11.938 54.984 1.00 94.69 185 ALA A C 1
ATOM 1551 O O . ALA A 1 185 ? -14.467 11.734 56.113 1.00 94.69 185 ALA A O 1
ATOM 1552 N N . GLN A 1 186 ? -14.783 12.487 54.022 1.00 95.12 186 GLN A N 1
ATOM 1553 C CA . GLN A 1 186 ? -16.186 12.865 54.234 1.00 95.12 186 GLN A CA 1
ATOM 1554 C C . GLN A 1 186 ? -17.065 11.663 54.603 1.00 95.12 186 GLN A C 1
ATOM 1556 O O . GLN A 1 186 ? -17.894 11.762 55.506 1.00 95.12 186 GLN A O 1
ATOM 1561 N N . TYR A 1 187 ? -16.898 10.523 53.928 1.00 92.06 187 TYR A N 1
ATOM 1562 C CA . TYR A 1 187 ? -17.671 9.322 54.252 1.00 92.06 187 TYR A CA 1
ATOM 1563 C C . TYR A 1 187 ? -17.245 8.687 55.577 1.00 92.06 187 TYR A C 1
ATOM 1565 O O . TYR A 1 187 ? -18.104 8.222 56.324 1.00 92.06 187 TYR A O 1
ATOM 1573 N N . GLU A 1 188 ? -15.951 8.684 55.898 1.00 94.50 188 GLU A N 1
ATOM 1574 C CA . GLU A 1 188 ? -15.459 8.226 57.202 1.00 94.50 188 GLU A CA 1
ATOM 1575 C C . GLU A 1 188 ? -16.031 9.079 58.341 1.00 94.50 188 GLU A C 1
ATOM 1577 O O . GLU A 1 188 ? -16.505 8.528 59.335 1.00 94.50 188 GLU A O 1
ATOM 1582 N N . GLU A 1 189 ? -16.087 10.402 58.166 1.00 95.62 189 GLU A N 1
ATOM 1583 C CA . GLU A 1 189 ? -16.712 11.313 59.126 1.00 95.62 189 GLU A CA 1
ATOM 1584 C C . GLU A 1 189 ? -18.214 11.031 59.290 1.00 95.62 189 GLU A C 1
ATOM 1586 O O . GLU A 1 189 ? -18.692 10.920 60.418 1.00 95.62 189 GLU A O 1
ATOM 1591 N N . GLN A 1 190 ? -18.957 10.843 58.193 1.00 94.06 190 GLN A N 1
ATOM 1592 C CA . GLN A 1 190 ? -20.385 10.495 58.253 1.00 94.06 190 GLN A CA 1
ATOM 1593 C C . GLN A 1 190 ? -20.634 9.167 58.977 1.00 94.06 190 GLN A C 1
ATOM 1595 O O . GLN A 1 190 ? -21.579 9.049 59.758 1.00 94.06 190 GLN A O 1
ATOM 1600 N N . VAL A 1 191 ? -19.790 8.161 58.735 1.00 92.75 191 VAL A N 1
ATOM 1601 C CA . VAL A 1 191 ? -19.883 6.866 59.418 1.00 92.75 191 VAL A CA 1
ATOM 1602 C C . VAL A 1 191 ? -19.603 7.021 60.911 1.00 92.75 191 VAL A C 1
ATOM 1604 O O . VAL A 1 191 ? -20.301 6.413 61.722 1.00 92.75 191 VAL A O 1
ATOM 1607 N N . GLU A 1 192 ? -18.616 7.831 61.291 1.00 94.00 192 GLU A N 1
ATOM 1608 C CA . GLU A 1 192 ? -18.290 8.057 62.698 1.00 94.00 192 GLU A CA 1
ATOM 1609 C C . GLU A 1 192 ? -19.392 8.840 63.423 1.00 94.00 192 GLU A C 1
ATOM 1611 O O . GLU A 1 192 ? -19.805 8.447 64.513 1.00 94.00 192 GLU A O 1
ATOM 1616 N N . GLN A 1 193 ? -19.954 9.872 62.786 1.00 94.19 193 GLN A N 1
ATOM 1617 C CA . GLN A 1 193 ? -21.125 10.590 63.300 1.00 94.19 193 GLN A CA 1
ATOM 1618 C C . GLN A 1 193 ? -22.308 9.638 63.522 1.00 94.19 193 GLN A C 1
ATOM 1620 O O . GLN A 1 193 ? -22.908 9.637 64.595 1.00 94.19 193 GLN A O 1
ATOM 1625 N N . LEU A 1 194 ? -22.587 8.748 62.563 1.00 93.56 194 LEU A N 1
ATOM 1626 C CA . LEU A 1 194 ? -23.664 7.767 62.690 1.00 93.56 194 LEU A CA 1
ATOM 1627 C C . LEU A 1 194 ? -23.437 6.798 63.864 1.00 93.56 194 LEU A C 1
ATOM 1629 O O . LEU A 1 194 ? -24.390 6.431 64.552 1.00 93.56 194 LEU A O 1
ATOM 1633 N N . LYS A 1 195 ? -22.189 6.382 64.121 1.00 93.44 195 LYS A N 1
ATOM 1634 C CA . LYS A 1 195 ? -21.866 5.552 65.294 1.00 93.44 195 LYS A CA 1
ATOM 1635 C C . LYS A 1 195 ? -22.159 6.294 66.594 1.00 93.44 195 LYS A C 1
ATOM 1637 O O . LYS A 1 195 ? -22.785 5.713 67.479 1.00 93.44 195 LYS A O 1
ATOM 1642 N N . VAL A 1 196 ? -21.739 7.557 66.698 1.00 95.81 196 VAL A N 1
ATOM 1643 C CA . VAL A 1 196 ? -21.991 8.395 67.881 1.00 95.81 196 VAL A CA 1
ATOM 1644 C C . VAL A 1 196 ? -23.495 8.562 68.114 1.00 95.81 196 VAL A C 1
ATOM 1646 O O . VAL A 1 196 ? -23.956 8.384 69.242 1.00 95.81 196 VAL A O 1
ATOM 1649 N N . ASP A 1 197 ? -24.272 8.808 67.059 1.00 93.56 197 ASP A N 1
ATOM 1650 C CA . ASP A 1 197 ? -25.731 8.941 67.143 1.00 93.56 197 ASP A CA 1
ATOM 1651 C C . ASP A 1 197 ? -26.411 7.642 67.598 1.00 93.56 197 ASP A C 1
ATOM 1653 O O . ASP A 1 197 ? -27.305 7.660 68.451 1.00 93.56 197 ASP A O 1
ATOM 1657 N N . LEU A 1 198 ? -25.978 6.492 67.072 1.00 92.88 198 LEU A N 1
ATOM 1658 C CA . LEU A 1 198 ? -26.497 5.185 67.482 1.00 92.88 198 LEU A CA 1
ATOM 1659 C C . LEU A 1 198 ? -26.130 4.850 68.932 1.00 92.88 198 LEU A C 1
ATOM 1661 O O . LEU A 1 198 ? -26.962 4.312 69.668 1.00 92.88 198 LEU A O 1
ATOM 1665 N N . GLU A 1 199 ? -24.916 5.184 69.373 1.00 93.50 199 GLU A N 1
ATOM 1666 C CA . GLU A 1 199 ? -24.521 5.036 70.775 1.00 93.50 199 GLU A CA 1
ATOM 1667 C C . GLU A 1 199 ? -25.333 5.938 71.700 1.00 93.50 199 GLU A C 1
ATOM 1669 O O . GLU A 1 199 ? -25.747 5.496 72.775 1.00 93.50 199 GLU A O 1
ATOM 1674 N N . LEU A 1 200 ? -25.579 7.185 71.296 1.00 94.31 200 LEU A N 1
ATOM 1675 C CA . LEU A 1 200 ? -26.411 8.110 72.053 1.00 94.31 200 LEU A CA 1
ATOM 1676 C C . LEU A 1 200 ? -27.835 7.568 72.173 1.00 94.31 200 LEU A C 1
ATOM 1678 O O . LEU A 1 200 ? -28.365 7.491 73.279 1.00 94.31 200 LEU A O 1
ATOM 1682 N N . ARG A 1 201 ? -28.422 7.111 71.063 1.00 93.94 201 ARG A N 1
ATOM 1683 C CA . ARG A 1 201 ? -29.755 6.502 71.050 1.00 93.94 201 ARG A CA 1
ATOM 1684 C C . ARG A 1 201 ? -29.833 5.294 71.979 1.00 93.94 201 ARG A C 1
ATOM 1686 O O . ARG A 1 201 ? -30.747 5.213 72.792 1.00 93.94 201 ARG A O 1
ATOM 1693 N N . ARG A 1 202 ? -28.833 4.409 71.934 1.00 93.00 202 ARG A N 1
ATOM 1694 C CA . ARG A 1 202 ? -28.739 3.265 72.850 1.00 93.00 202 ARG A CA 1
ATOM 1695 C C . ARG A 1 202 ? -28.673 3.706 74.316 1.00 93.00 202 ARG A C 1
ATOM 1697 O O . ARG A 1 202 ? -29.319 3.090 75.156 1.00 93.00 202 ARG A O 1
ATOM 1704 N N . LYS A 1 203 ? -27.900 4.748 74.643 1.00 94.38 203 LYS A N 1
ATOM 1705 C CA . LYS A 1 203 ? -27.807 5.288 76.014 1.00 94.38 203 LYS A CA 1
ATOM 1706 C C . LYS A 1 203 ? -29.137 5.877 76.488 1.00 94.38 203 LYS A C 1
ATOM 1708 O O . LYS A 1 203 ? -29.518 5.633 77.627 1.00 94.38 203 LYS A O 1
ATOM 1713 N N . VAL A 1 204 ? -29.848 6.597 75.619 1.00 93.81 204 VAL A N 1
ATOM 1714 C CA . VAL A 1 204 ? -31.185 7.140 75.916 1.00 93.81 204 VAL A CA 1
ATOM 1715 C C . VAL A 1 204 ? -32.180 6.009 76.171 1.00 93.81 204 VAL A C 1
ATOM 1717 O O . VAL A 1 204 ? -32.828 6.009 77.211 1.00 93.81 204 VAL A O 1
ATOM 1720 N N . GLU A 1 205 ? -32.233 4.996 75.300 1.00 92.50 205 GLU A N 1
ATOM 1721 C CA . GLU A 1 205 ? -33.116 3.833 75.477 1.00 92.50 205 GLU A CA 1
ATOM 1722 C C . GLU A 1 205 ? -32.830 3.086 76.794 1.00 92.50 205 GLU A C 1
ATOM 1724 O O . GLU A 1 205 ? -33.758 2.670 77.491 1.00 92.50 205 GLU A O 1
ATOM 1729 N N . ILE A 1 206 ? -31.554 2.944 77.180 1.00 92.25 206 ILE A N 1
ATOM 1730 C CA . ILE A 1 206 ? -31.168 2.355 78.473 1.00 92.25 206 ILE A CA 1
ATOM 1731 C C . ILE A 1 206 ? -31.674 3.213 79.636 1.00 92.25 206 ILE A C 1
ATOM 1733 O O . ILE A 1 206 ? -32.289 2.667 80.551 1.00 92.25 206 ILE A O 1
ATOM 1737 N N . HIS A 1 207 ? -31.466 4.531 79.595 1.00 91.56 207 HIS A N 1
ATOM 1738 C CA . HIS A 1 207 ? -31.933 5.427 80.652 1.00 91.56 207 HIS A CA 1
ATOM 1739 C C . HIS A 1 207 ? -33.460 5.446 80.779 1.00 91.56 207 HIS A C 1
ATOM 1741 O O . HIS A 1 207 ? -33.966 5.369 81.894 1.00 91.56 207 HIS A O 1
ATOM 1747 N N . GLU A 1 208 ? -34.206 5.450 79.674 1.00 91.31 208 GLU A N 1
ATOM 1748 C CA . GLU A 1 208 ? -35.672 5.344 79.704 1.00 91.31 208 GLU A CA 1
ATOM 1749 C C . GLU A 1 208 ? -36.142 4.017 80.328 1.00 91.31 208 GLU A C 1
ATOM 1751 O O . GLU A 1 208 ? -37.144 3.965 81.047 1.00 91.31 208 GLU A O 1
ATOM 1756 N N . ILE A 1 209 ? -35.436 2.910 80.062 1.00 90.69 209 ILE A N 1
ATOM 1757 C CA . ILE A 1 209 ? -35.717 1.611 80.693 1.00 90.69 209 ILE A CA 1
ATOM 1758 C C . ILE A 1 209 ? -35.405 1.657 82.193 1.00 90.69 209 ILE A C 1
ATOM 1760 O O . ILE A 1 209 ? -36.187 1.138 82.990 1.00 90.69 209 ILE A O 1
ATOM 1764 N N . GLU A 1 210 ? -34.271 2.234 82.585 1.00 90.81 210 GLU A N 1
ATOM 1765 C CA . GLU A 1 210 ? -33.879 2.388 83.989 1.00 90.81 210 GLU A CA 1
ATOM 1766 C C . GLU A 1 210 ? -34.867 3.260 84.758 1.00 90.81 210 GLU A C 1
ATOM 1768 O O . GLU A 1 210 ? -35.268 2.893 85.859 1.00 90.81 210 GLU A O 1
ATOM 1773 N N . GLU A 1 211 ? -35.320 4.365 84.170 1.00 91.31 211 GLU A N 1
ATOM 1774 C CA . GLU A 1 211 ? -36.298 5.253 84.788 1.00 91.31 211 GLU A CA 1
ATOM 1775 C C . GLU A 1 211 ? -37.629 4.532 85.020 1.00 91.31 211 GLU A C 1
ATOM 1777 O O . GLU A 1 211 ? -38.141 4.545 86.139 1.00 91.31 211 GLU A O 1
ATOM 1782 N N . ARG A 1 212 ? -38.134 3.793 84.022 1.00 91.19 212 ARG A N 1
ATOM 1783 C CA . ARG A 1 212 ? -39.339 2.959 84.186 1.00 91.19 212 ARG A CA 1
ATOM 1784 C C . ARG A 1 212 ? -39.167 1.886 85.259 1.00 91.19 212 ARG A C 1
ATOM 1786 O O . ARG A 1 212 ? -40.088 1.638 86.034 1.00 91.19 212 ARG A O 1
ATOM 1793 N N . LYS A 1 213 ? -37.996 1.244 85.330 1.00 92.44 213 LYS A N 1
ATOM 1794 C CA . LYS A 1 213 ? -37.696 0.254 86.377 1.00 92.44 213 LYS A CA 1
ATOM 1795 C C . LYS A 1 213 ? -37.655 0.897 87.760 1.00 92.44 213 LYS A C 1
ATOM 1797 O O . LYS A 1 213 ? -38.218 0.334 88.689 1.00 92.44 213 LYS A O 1
ATOM 1802 N N . ASN A 1 214 ? -37.040 2.067 87.894 1.00 91.12 214 ASN A N 1
ATOM 1803 C CA . ASN A 1 214 ? -36.967 2.796 89.158 1.00 91.12 214 ASN A CA 1
ATOM 1804 C C . ASN A 1 214 ? -38.345 3.288 89.610 1.00 91.12 214 ASN A C 1
ATOM 1806 O O . ASN A 1 214 ? -38.671 3.173 90.789 1.00 91.12 214 ASN A O 1
ATOM 1810 N N . GLN A 1 215 ? -39.179 3.768 88.684 1.00 90.56 215 GLN A N 1
ATOM 1811 C CA . GLN A 1 215 ? -40.578 4.100 88.963 1.00 90.56 215 GLN A CA 1
ATOM 1812 C C . GLN A 1 215 ? -41.332 2.875 89.488 1.00 90.56 215 GLN A C 1
ATOM 1814 O O . GLN A 1 215 ? -41.934 2.947 90.554 1.00 90.56 215 GLN A O 1
ATOM 1819 N N . HIS A 1 216 ? -41.208 1.727 88.818 1.00 88.75 216 HIS A N 1
ATOM 1820 C CA . HIS A 1 216 ? -41.856 0.495 89.265 1.00 88.75 216 HIS A CA 1
ATOM 1821 C C . HIS A 1 216 ? -41.338 0.001 90.627 1.00 88.75 216 HIS A C 1
ATOM 1823 O O . HIS A 1 216 ? -42.121 -0.451 91.458 1.00 88.75 216 HIS A O 1
ATOM 1829 N N . ILE A 1 217 ? -40.031 0.118 90.891 1.00 89.88 217 ILE A N 1
ATOM 1830 C CA . ILE A 1 217 ? -39.446 -0.192 92.205 1.00 89.88 217 ILE A CA 1
ATOM 1831 C C . ILE A 1 217 ? -40.048 0.715 93.283 1.00 89.88 217 ILE A C 1
ATOM 1833 O O . ILE A 1 217 ? -40.393 0.225 94.354 1.00 89.88 217 ILE A O 1
ATOM 1837 N N . ASN A 1 218 ? -40.206 2.011 93.007 1.00 88.81 218 ASN A N 1
ATOM 1838 C CA . ASN A 1 218 ? -40.790 2.959 93.956 1.00 88.81 218 ASN A CA 1
ATOM 1839 C C . ASN A 1 218 ? -42.279 2.689 94.205 1.00 88.81 218 ASN A C 1
ATOM 1841 O O . ASN A 1 218 ? -42.712 2.728 95.353 1.00 88.81 218 ASN A O 1
ATOM 1845 N N . GLU A 1 219 ? -43.053 2.369 93.165 1.00 90.44 219 GLU A N 1
ATOM 1846 C CA . GLU A 1 219 ? -44.451 1.939 93.303 1.00 90.44 219 GLU A CA 1
ATOM 1847 C C . GLU A 1 219 ? -44.555 0.670 94.148 1.00 90.44 219 GLU A C 1
ATOM 1849 O O . GLU A 1 219 ? -45.350 0.604 95.083 1.00 90.44 219 GLU A O 1
ATOM 1854 N N . LEU A 1 220 ? -43.712 -0.326 93.867 1.00 92.06 220 LEU A N 1
ATOM 1855 C CA . LEU A 1 220 ? -43.674 -1.566 94.630 1.00 92.06 220 LEU A CA 1
ATOM 1856 C C . LEU A 1 220 ? -43.278 -1.310 96.087 1.00 92.06 220 LEU A C 1
ATOM 1858 O O . LEU A 1 220 ? -43.860 -1.901 96.992 1.00 92.06 220 LEU A O 1
ATOM 1862 N N . PHE A 1 221 ? -42.324 -0.408 96.324 1.00 90.50 221 PHE A N 1
ATOM 1863 C CA . PHE A 1 221 ? -41.917 -0.003 97.665 1.00 90.50 221 PHE A CA 1
ATOM 1864 C C . PHE A 1 221 ? -43.058 0.698 98.409 1.00 90.50 221 PHE A C 1
ATOM 1866 O O . PHE A 1 221 ? -43.299 0.379 99.568 1.00 90.50 221 PHE A O 1
ATOM 1873 N N . SER A 1 222 ? -43.796 1.590 97.741 1.00 90.06 222 SER A N 1
ATOM 1874 C CA . SER A 1 222 ? -44.976 2.260 98.302 1.00 90.06 222 SER A CA 1
ATOM 1875 C C . SER A 1 222 ? -46.070 1.257 98.654 1.00 90.06 222 SER A C 1
ATOM 1877 O O . SER A 1 222 ? -46.537 1.239 99.786 1.00 90.06 222 SER A O 1
ATOM 1879 N N . ASN A 1 223 ? -46.409 0.358 97.729 1.00 88.25 223 ASN A N 1
ATOM 1880 C CA . ASN A 1 223 ? -47.410 -0.685 97.949 1.00 88.25 223 ASN A CA 1
ATOM 1881 C C . ASN A 1 223 ? -46.992 -1.640 99.074 1.00 88.25 223 ASN A C 1
ATOM 1883 O O . ASN A 1 223 ? -47.818 -2.064 99.878 1.00 88.25 223 ASN A O 1
ATOM 1887 N N . HIS A 1 224 ? -45.705 -1.993 99.154 1.00 86.50 224 HIS A N 1
ATOM 1888 C CA . HIS A 1 224 ? -45.188 -2.794 100.257 1.00 86.50 224 HIS A CA 1
ATOM 1889 C C . HIS A 1 224 ? -45.248 -2.040 101.580 1.00 86.50 224 HIS A C 1
ATOM 1891 O O . HIS A 1 224 ? -45.613 -2.648 102.580 1.00 86.50 224 HIS A O 1
ATOM 1897 N N . GLN A 1 225 ? -44.923 -0.749 101.602 1.00 87.56 225 GLN A N 1
ATOM 1898 C CA . GLN A 1 225 ? -45.005 0.075 102.802 1.00 87.56 225 GLN A CA 1
ATOM 1899 C C . GLN A 1 225 ? -46.455 0.221 103.279 1.00 87.56 225 GLN A C 1
ATOM 1901 O O . GLN A 1 225 ? -46.711 0.001 104.459 1.00 87.56 225 GLN A O 1
ATOM 1906 N N . GLU A 1 226 ? -47.398 0.488 102.373 1.00 87.06 226 GLU A N 1
ATOM 1907 C CA . GLU A 1 226 ? -48.836 0.507 102.665 1.00 87.06 226 GLU A CA 1
ATOM 1908 C C . GLU A 1 226 ? -49.304 -0.842 103.204 1.00 87.06 226 GLU A C 1
ATOM 1910 O O . GLU A 1 226 ? -49.882 -0.891 104.283 1.00 87.06 226 GLU A O 1
ATOM 1915 N N . ALA A 1 227 ? -48.967 -1.950 102.539 1.00 83.69 227 ALA A N 1
ATOM 1916 C CA . ALA A 1 227 ? -49.299 -3.283 103.033 1.00 83.69 227 ALA A CA 1
ATOM 1917 C C . ALA A 1 227 ? -48.665 -3.565 104.408 1.00 83.69 227 ALA A C 1
ATOM 1919 O O . ALA A 1 227 ? -49.291 -4.189 105.260 1.00 83.69 227 ALA A O 1
ATOM 1920 N N . PHE A 1 228 ? -47.435 -3.107 104.667 1.00 86.19 228 PHE A N 1
ATOM 1921 C CA . PHE A 1 228 ? -46.792 -3.235 105.978 1.00 86.19 228 PHE A CA 1
ATOM 1922 C C . PHE A 1 228 ? -47.480 -2.391 107.051 1.00 86.19 228 PHE A C 1
ATOM 1924 O O . PHE A 1 228 ? -47.587 -2.845 108.192 1.00 86.19 228 PHE A O 1
ATOM 1931 N N . ASP A 1 229 ? -47.934 -1.187 106.716 1.00 84.44 229 ASP A N 1
ATOM 1932 C CA . ASP A 1 229 ? -48.634 -0.299 107.638 1.00 84.44 229 ASP A CA 1
ATOM 1933 C C . ASP A 1 229 ? -50.075 -0.770 107.881 1.00 84.44 229 ASP A C 1
ATOM 1935 O O . ASP A 1 229 ? -50.519 -0.751 109.026 1.00 84.44 229 ASP A O 1
ATOM 1939 N N . GLU A 1 230 ? -50.753 -1.328 106.876 1.00 82.75 230 GLU A N 1
ATOM 1940 C CA . GLU A 1 230 ? -52.016 -2.061 107.022 1.00 82.75 230 GLU A CA 1
ATOM 1941 C C . GLU A 1 230 ? -51.841 -3.304 107.895 1.00 82.75 230 GLU A C 1
ATOM 1943 O O . GLU A 1 230 ? -52.653 -3.553 108.780 1.00 82.75 230 GLU A O 1
ATOM 1948 N N . ILE A 1 231 ? -50.757 -4.066 107.713 1.00 80.19 231 ILE A N 1
ATOM 1949 C CA . ILE A 1 231 ? -50.434 -5.217 108.565 1.00 80.19 231 ILE A CA 1
ATOM 1950 C C . ILE A 1 231 ? -50.151 -4.758 110.001 1.00 80.19 231 ILE A C 1
ATOM 1952 O O . ILE A 1 231 ? -50.610 -5.396 110.947 1.00 80.19 231 ILE A O 1
ATOM 1956 N N . LYS A 1 232 ? -49.419 -3.658 110.205 1.00 80.31 232 LYS A N 1
ATOM 1957 C CA . LYS A 1 232 ? -49.189 -3.095 111.546 1.00 80.31 232 LYS A CA 1
ATOM 1958 C C . LYS A 1 232 ? -50.474 -2.577 112.175 1.00 80.31 232 LYS A C 1
ATOM 1960 O O . LYS A 1 232 ? -50.663 -2.807 113.363 1.00 80.31 232 LYS A O 1
ATOM 1965 N N . ALA A 1 233 ? -51.333 -1.905 111.414 1.00 77.69 233 ALA A N 1
ATOM 1966 C CA . ALA A 1 233 ? -52.649 -1.471 111.865 1.00 77.69 233 ALA A CA 1
ATOM 1967 C C . ALA A 1 233 ? -53.494 -2.688 112.248 1.00 77.69 233 ALA A C 1
ATOM 1969 O O . ALA A 1 233 ? -53.968 -2.754 113.371 1.00 77.69 233 ALA A O 1
ATOM 1970 N N . TYR A 1 234 ? -53.530 -3.720 111.405 1.00 75.00 234 TYR A N 1
ATOM 1971 C CA . TYR A 1 234 ? -54.197 -4.988 111.683 1.00 75.00 234 TYR A CA 1
ATOM 1972 C C . TYR A 1 234 ? -53.661 -5.672 112.944 1.00 75.00 234 TYR A C 1
ATOM 1974 O O . TYR A 1 234 ? -54.453 -6.152 113.741 1.00 75.00 234 TYR A O 1
ATOM 1982 N N . TYR A 1 235 ? -52.345 -5.698 113.188 1.00 73.50 235 TYR A N 1
ATOM 1983 C CA . TYR A 1 235 ? -51.783 -6.264 114.422 1.00 73.50 235 TYR A CA 1
ATOM 1984 C C . TYR A 1 235 ? -51.934 -5.346 115.648 1.00 73.50 235 TYR A C 1
ATOM 1986 O O . TYR A 1 235 ? -52.009 -5.855 116.766 1.00 73.50 235 TYR A O 1
ATOM 1994 N N . ASN A 1 236 ? -52.015 -4.024 115.482 1.00 78.25 236 ASN A N 1
ATOM 1995 C CA . ASN A 1 236 ? -52.342 -3.082 116.560 1.00 78.25 236 ASN A CA 1
ATOM 1996 C C . ASN A 1 236 ? -53.821 -3.174 116.955 1.00 78.25 236 ASN A C 1
ATOM 1998 O O . ASN A 1 236 ? -54.135 -3.269 118.139 1.00 78.25 236 ASN A O 1
ATOM 2002 N N . ASP A 1 237 ? -54.710 -3.248 115.972 1.00 74.38 237 ASP A N 1
ATOM 2003 C CA . ASP A 1 237 ? -56.133 -3.498 116.156 1.00 74.38 237 ASP A CA 1
ATOM 2004 C C . ASP A 1 237 ? -56.339 -4.895 116.730 1.00 74.38 237 ASP A C 1
ATOM 2006 O O . ASP A 1 237 ? -57.046 -5.036 117.710 1.00 74.38 237 ASP A O 1
ATOM 2010 N N . ILE A 1 238 ? -55.611 -5.915 116.264 1.00 67.06 238 ILE A N 1
ATOM 2011 C CA . ILE A 1 238 ? -55.622 -7.249 116.875 1.00 67.06 238 ILE A CA 1
ATOM 2012 C C . ILE A 1 238 ? -54.998 -7.263 118.259 1.00 67.06 238 ILE A C 1
ATOM 2014 O O . ILE A 1 238 ? -55.393 -8.093 119.050 1.00 67.06 238 ILE A O 1
ATOM 2018 N N . THR A 1 239 ? -54.027 -6.428 118.617 1.00 64.50 239 THR A N 1
ATOM 2019 C CA . THR A 1 239 ? -53.525 -6.401 120.006 1.00 64.50 239 THR A CA 1
ATOM 2020 C C . THR A 1 239 ? -54.486 -5.665 120.928 1.00 64.50 239 THR A C 1
ATOM 2022 O O . THR A 1 239 ? -54.639 -6.080 122.077 1.00 64.50 239 THR A O 1
ATOM 2025 N N . HIS A 1 240 ? -55.188 -4.647 120.427 1.00 70.19 240 HIS A N 1
ATOM 2026 C CA . HIS A 1 240 ? -56.279 -3.979 121.129 1.00 70.19 240 HIS A CA 1
ATOM 2027 C C . HIS A 1 240 ? -57.489 -4.909 121.296 1.00 70.19 240 HIS A C 1
ATOM 2029 O O . HIS A 1 240 ? -57.953 -5.136 122.417 1.00 70.19 240 HIS A O 1
ATOM 2035 N N . ASP A 1 241 ? -57.917 -5.531 120.202 1.00 67.38 241 ASP A N 1
ATOM 2036 C CA . ASP A 1 241 ? -58.973 -6.526 120.146 1.00 67.38 241 ASP A CA 1
ATOM 2037 C C . ASP A 1 241 ? -58.563 -7.764 120.918 1.00 67.38 241 ASP A C 1
ATOM 2039 O O . ASP A 1 241 ? -59.362 -8.201 121.708 1.00 67.38 241 ASP A O 1
ATOM 2043 N N . ASN A 1 242 ? -57.332 -8.281 120.849 1.00 62.19 242 ASN A N 1
ATOM 2044 C CA . ASN A 1 242 ? -56.849 -9.388 121.690 1.00 62.19 242 ASN A CA 1
ATOM 2045 C C . ASN A 1 242 ? -56.820 -9.011 123.168 1.00 62.19 242 ASN A C 1
ATOM 2047 O O . ASN A 1 242 ? -56.978 -9.890 123.997 1.00 62.19 242 ASN A O 1
ATOM 2051 N N . LEU A 1 243 ? -56.652 -7.748 123.554 1.00 66.50 243 LEU A N 1
ATOM 2052 C CA . LEU A 1 243 ? -56.802 -7.333 124.954 1.00 66.50 243 LEU A CA 1
ATOM 2053 C C . LEU A 1 243 ? -58.276 -7.330 125.393 1.00 66.50 243 LEU A C 1
ATOM 2055 O O . LEU A 1 243 ? -58.576 -7.736 126.520 1.00 66.50 243 LEU A O 1
ATOM 2059 N N . GLN A 1 244 ? -59.201 -6.939 124.511 1.00 61.72 244 GLN A N 1
ATOM 2060 C CA . GLN A 1 244 ? -60.650 -7.039 124.749 1.00 61.72 244 GLN A CA 1
ATOM 2061 C C . GLN A 1 244 ? -61.163 -8.489 124.659 1.00 61.72 244 GLN A C 1
ATOM 2063 O O . GLN A 1 244 ? -62.002 -8.918 125.449 1.00 61.72 244 GLN A O 1
ATOM 2068 N N . LEU A 1 245 ? -60.574 -9.263 123.760 1.00 57.25 245 LEU A N 1
ATOM 2069 C CA . LEU A 1 245 ? -60.863 -10.634 123.390 1.00 57.25 245 LEU A CA 1
ATOM 2070 C C . LEU A 1 245 ? -60.155 -11.602 124.339 1.00 57.25 245 LEU A C 1
ATOM 2072 O O . LEU A 1 245 ? -60.698 -12.644 124.600 1.00 57.25 245 LEU A O 1
ATOM 2076 N N . ILE A 1 246 ? -59.043 -11.286 125.007 1.00 56.06 246 ILE A N 1
ATOM 2077 C CA . ILE A 1 246 ? -58.563 -12.066 126.173 1.00 56.06 246 ILE A CA 1
ATOM 2078 C C . ILE A 1 246 ? -59.590 -11.988 127.312 1.00 56.06 246 ILE A C 1
ATOM 2080 O O . ILE A 1 246 ? -59.737 -12.932 128.091 1.00 56.06 246 ILE A O 1
ATOM 2084 N N . LYS A 1 247 ? -60.326 -10.873 127.401 1.00 58.62 247 LYS A N 1
ATOM 2085 C CA . LYS A 1 247 ? -61.402 -10.673 128.372 1.00 58.62 247 LYS A CA 1
ATOM 2086 C C . LYS A 1 247 ? -62.660 -11.461 127.995 1.00 58.62 247 LYS A C 1
ATOM 2088 O O . LYS A 1 247 ? -63.232 -12.074 128.887 1.00 58.62 247 LYS A O 1
ATOM 2093 N N . SER A 1 248 ? -63.036 -11.511 126.713 1.00 57.31 248 SER A N 1
ATOM 2094 C CA . SER A 1 248 ? -64.211 -12.267 126.240 1.00 57.31 248 SER A CA 1
ATOM 2095 C C . SER A 1 248 ? -63.930 -13.731 125.861 1.00 57.31 248 SER A C 1
ATOM 2097 O O . SER A 1 248 ? -64.791 -14.574 126.052 1.00 57.31 248 SER A O 1
ATOM 2099 N N . LEU A 1 249 ? -62.722 -14.105 125.434 1.00 50.94 249 LEU A N 1
ATOM 2100 C CA . LEU A 1 249 ? -62.263 -15.489 125.210 1.00 50.94 249 LEU A CA 1
ATOM 2101 C C . LEU A 1 249 ? -62.092 -16.245 126.513 1.00 50.94 249 LEU A C 1
ATOM 2103 O O . LEU A 1 249 ? -62.129 -17.467 126.495 1.00 50.94 249 LEU A O 1
ATOM 2107 N N . LYS A 1 250 ? -61.938 -15.577 127.657 1.00 52.53 250 LYS A N 1
ATOM 2108 C CA . LYS A 1 250 ? -62.086 -16.283 128.932 1.00 52.53 250 LYS A CA 1
ATOM 2109 C C . LYS A 1 250 ? -63.497 -16.875 129.078 1.00 52.53 250 LYS A C 1
ATOM 2111 O O . LYS A 1 250 ? -63.625 -17.944 129.671 1.00 52.53 250 LYS A O 1
ATOM 2116 N N . ASP A 1 251 ? -64.490 -16.233 128.460 1.00 54.38 251 ASP A N 1
ATOM 2117 C CA . ASP A 1 251 ? -65.898 -16.631 128.469 1.00 54.38 251 ASP A CA 1
ATOM 2118 C C . ASP A 1 251 ? -66.273 -17.480 127.225 1.00 54.38 251 ASP A C 1
ATOM 2120 O O . ASP A 1 251 ? -67.030 -18.439 127.343 1.00 54.38 251 ASP A O 1
ATOM 2124 N N . GLU A 1 252 ? -65.659 -17.245 126.056 1.00 52.53 252 GLU A N 1
ATOM 2125 C CA . GLU A 1 252 ? -65.922 -17.974 124.795 1.00 52.53 252 GLU A CA 1
ATOM 2126 C C . GLU A 1 252 ? -64.978 -19.162 124.496 1.00 52.53 252 GLU A C 1
ATOM 2128 O O . GLU A 1 252 ? -65.281 -19.978 123.619 1.00 52.53 252 GLU A O 1
ATOM 2133 N N . ILE A 1 253 ? -63.874 -19.361 125.242 1.00 51.84 253 ILE A N 1
ATOM 2134 C CA . ILE A 1 253 ? -63.070 -20.612 125.208 1.00 51.84 253 ILE A CA 1
ATOM 2135 C C . ILE A 1 253 ? -63.927 -21.837 125.581 1.00 51.84 253 ILE A C 1
ATOM 2137 O O . ILE A 1 253 ? -63.566 -22.971 125.247 1.00 51.84 253 ILE A O 1
ATOM 2141 N N . TYR A 1 254 ? -65.082 -21.616 126.214 1.00 52.62 254 TYR A N 1
ATOM 2142 C CA . TYR A 1 254 ? -66.074 -22.649 126.483 1.00 52.62 254 TYR A CA 1
ATOM 2143 C C . TYR A 1 254 ? -66.935 -23.016 125.251 1.00 52.62 254 TYR A C 1
ATOM 2145 O O . TYR A 1 254 ? -67.386 -24.154 125.170 1.00 52.62 254 TYR A O 1
ATOM 2153 N N . GLU A 1 255 ? -67.101 -22.133 124.252 1.00 52.53 255 GLU A N 1
ATOM 2154 C CA . GLU A 1 255 ? -68.013 -22.343 123.103 1.00 52.53 255 GLU A CA 1
ATOM 2155 C C . GLU A 1 255 ? -67.325 -22.510 121.728 1.00 52.53 255 GLU A C 1
ATOM 2157 O O . GLU A 1 255 ? -67.831 -23.220 120.857 1.00 52.53 255 GLU A O 1
ATOM 2162 N N . MET A 1 256 ? -66.152 -21.912 121.487 1.00 49.25 256 MET A N 1
ATOM 2163 C CA . MET A 1 256 ? -65.553 -21.841 120.135 1.00 49.25 256 MET A CA 1
ATOM 2164 C C . MET A 1 256 ? -64.699 -23.051 119.712 1.00 49.25 256 MET A C 1
ATOM 2166 O O . MET A 1 256 ? -64.360 -23.187 118.533 1.00 49.25 256 MET A O 1
ATOM 2170 N N . LYS A 1 257 ? -64.406 -23.996 120.618 1.00 55.53 257 LYS A N 1
ATOM 2171 C CA . LYS A 1 257 ? -63.663 -25.232 120.278 1.00 55.53 257 LYS A CA 1
ATOM 2172 C C . LYS A 1 257 ? -64.389 -26.141 119.277 1.00 55.53 257 LYS A C 1
ATOM 2174 O O . LYS A 1 257 ? -63.758 -27.015 118.683 1.00 55.53 257 LYS A O 1
ATOM 2179 N N . GLU A 1 258 ? -65.690 -25.947 119.072 1.00 56.59 258 GLU A N 1
ATOM 2180 C CA . GLU A 1 258 ? -66.526 -26.860 118.287 1.00 56.59 258 GLU A CA 1
ATOM 2181 C C . GLU A 1 258 ? -66.720 -26.426 116.818 1.00 56.59 258 GLU A C 1
ATOM 2183 O O . GLU A 1 258 ? -66.914 -27.274 115.945 1.00 56.59 258 GLU A O 1
ATOM 2188 N N . LYS A 1 259 ? -66.586 -25.128 116.494 1.00 55.44 259 LYS A N 1
ATOM 2189 C CA . LYS A 1 259 ? -66.915 -24.576 115.157 1.00 55.44 259 LYS A CA 1
ATOM 2190 C C . LYS A 1 259 ? -65.710 -24.346 114.223 1.00 55.44 259 LYS A C 1
ATOM 2192 O O . LYS A 1 259 ? -65.893 -24.208 113.016 1.00 55.44 259 LYS A O 1
ATOM 2197 N N . GLU A 1 260 ? -64.472 -24.376 114.725 1.00 53.09 260 GLU A N 1
ATOM 2198 C CA . GLU A 1 260 ? -63.247 -24.128 113.930 1.00 53.09 260 GLU A CA 1
ATOM 2199 C C . GLU A 1 260 ? -62.921 -25.257 112.920 1.00 53.09 260 GLU A C 1
ATOM 2201 O O . GLU A 1 260 ? -62.319 -25.032 111.866 1.00 53.09 260 GLU A O 1
ATOM 2206 N N . LYS A 1 261 ? -63.349 -26.496 113.198 1.00 59.66 261 LYS A N 1
ATOM 2207 C CA . LYS A 1 261 ? -62.969 -27.682 112.403 1.00 59.66 261 LYS A CA 1
ATOM 2208 C C . LYS A 1 261 ? -63.600 -27.756 111.005 1.00 59.66 261 LYS A C 1
ATOM 2210 O O . LYS A 1 261 ? -63.094 -28.500 110.162 1.00 59.66 261 LYS A O 1
ATOM 2215 N N . THR A 1 262 ? -64.689 -27.035 110.742 1.00 60.53 262 THR A N 1
ATOM 2216 C CA . THR A 1 262 ? -65.483 -27.175 109.505 1.00 60.53 262 THR A CA 1
ATOM 2217 C C . THR A 1 262 ? -65.168 -26.109 108.452 1.00 60.53 262 THR A C 1
ATOM 2219 O O . THR A 1 262 ? -65.154 -26.429 107.264 1.00 60.53 262 THR A O 1
ATOM 2222 N N . ASN A 1 263 ? -64.831 -24.880 108.855 1.00 58.03 263 ASN A N 1
ATOM 2223 C CA . ASN A 1 263 ? -64.605 -23.764 107.923 1.00 58.03 263 ASN A CA 1
ATOM 2224 C C . ASN A 1 263 ? -63.197 -23.719 107.308 1.00 58.03 263 ASN A C 1
ATOM 2226 O O . ASN A 1 263 ? -63.054 -23.274 106.170 1.00 58.03 263 ASN A O 1
ATOM 2230 N N . LYS A 1 264 ? -62.175 -24.263 107.986 1.00 63.47 264 LYS A N 1
ATOM 2231 C CA . LYS A 1 264 ? -60.803 -24.367 107.444 1.00 63.47 264 LYS A CA 1
ATOM 2232 C C . LYS A 1 264 ? -60.751 -25.143 106.115 1.00 63.47 264 LYS A C 1
ATOM 2234 O O . LYS A 1 264 ? -60.047 -24.755 105.197 1.00 63.47 264 LYS A O 1
ATOM 2239 N N . LYS A 1 265 ? -61.580 -26.182 105.959 1.00 62.97 265 LYS A N 1
ATOM 2240 C CA . LYS A 1 265 ? -61.525 -27.097 104.802 1.00 62.97 265 LYS A CA 1
ATOM 2241 C C . LYS A 1 265 ? -62.094 -26.529 103.495 1.00 62.97 265 LYS A C 1
ATOM 2243 O O . LYS A 1 265 ? -61.685 -26.972 102.430 1.00 62.97 265 LYS A O 1
ATOM 2248 N N . LYS A 1 266 ? -63.037 -25.580 103.543 1.00 64.75 266 LYS A N 1
ATOM 2249 C CA . LYS A 1 266 ? -63.656 -25.004 102.328 1.00 64.75 266 LYS A CA 1
ATOM 2250 C C . LYS A 1 266 ? -62.841 -23.860 101.721 1.00 64.75 266 LYS A C 1
ATOM 2252 O O . LYS A 1 266 ? -62.874 -23.676 100.509 1.00 64.75 266 LYS A O 1
ATOM 2257 N N . MET A 1 267 ? -62.116 -23.107 102.548 1.00 59.38 267 MET A N 1
ATOM 2258 C CA . MET A 1 267 ? -61.304 -21.972 102.092 1.00 59.38 267 MET A CA 1
ATOM 2259 C C . MET A 1 267 ? -60.034 -22.427 101.358 1.00 59.38 267 MET A C 1
ATOM 2261 O O . MET A 1 267 ? -59.634 -21.811 100.372 1.00 59.38 267 MET A O 1
ATOM 2265 N N . ASP A 1 268 ? -59.447 -23.546 101.790 1.00 66.38 268 ASP A N 1
ATOM 2266 C CA . ASP A 1 268 ? -58.259 -24.114 101.149 1.00 66.38 268 ASP A CA 1
ATOM 2267 C C . ASP A 1 268 ? -58.568 -24.676 99.749 1.00 66.38 268 ASP A C 1
ATOM 2269 O O . ASP A 1 268 ? -57.787 -24.458 98.827 1.00 66.38 268 ASP A O 1
ATOM 2273 N N . LEU A 1 269 ? -59.745 -25.289 99.551 1.00 69.50 269 LEU A N 1
ATOM 2274 C CA . LEU A 1 269 ? -60.168 -25.851 98.257 1.00 69.50 269 LEU A CA 1
ATOM 2275 C C . LEU A 1 269 ? -60.346 -24.776 97.166 1.00 69.50 269 LEU A C 1
ATOM 2277 O O . LEU A 1 269 ? -59.801 -24.909 96.074 1.00 69.50 269 LEU A O 1
ATOM 2281 N N . LEU A 1 270 ? -61.032 -23.669 97.471 1.00 63.78 270 LEU A N 1
ATOM 2282 C CA . LEU A 1 270 ? -61.293 -22.599 96.492 1.00 63.78 270 LEU A CA 1
ATOM 2283 C C . LEU A 1 270 ? -60.042 -21.769 96.149 1.00 63.78 270 LEU A C 1
ATOM 2285 O O . LEU A 1 270 ? -59.905 -21.265 95.034 1.00 63.78 270 LEU A O 1
ATOM 2289 N N . ARG A 1 271 ? -59.102 -21.621 97.094 1.00 67.50 271 ARG A N 1
ATOM 2290 C CA . ARG A 1 271 ? -57.805 -20.957 96.856 1.00 67.50 271 ARG A CA 1
ATOM 2291 C C . ARG A 1 271 ? -56.820 -21.819 96.067 1.00 67.50 271 ARG A C 1
ATOM 2293 O O . ARG A 1 271 ? -55.819 -21.282 95.587 1.00 67.50 271 ARG A O 1
ATOM 2300 N N . GLN A 1 272 ? -57.060 -23.123 95.993 1.00 70.25 272 GLN A N 1
ATOM 2301 C CA . GLN A 1 272 ? -56.266 -24.061 95.213 1.00 70.25 272 GLN A CA 1
ATOM 2302 C C . GLN A 1 272 ? -56.777 -24.096 93.765 1.00 70.25 272 GLN A C 1
ATOM 2304 O O . GLN A 1 272 ? -56.002 -23.793 92.865 1.00 70.25 272 GLN A O 1
ATOM 2309 N N . GLU A 1 273 ? -58.092 -24.234 93.548 1.00 70.19 273 GLU A N 1
ATOM 2310 C CA . GLU A 1 273 ? -58.695 -24.204 92.199 1.00 70.19 273 GLU A CA 1
ATOM 2311 C C . GLU A 1 273 ? -58.404 -22.909 91.420 1.00 70.19 273 GLU A C 1
ATOM 2313 O O . GLU A 1 273 ? -58.049 -22.956 90.244 1.00 70.19 273 GLU A O 1
ATOM 2318 N N . ASN A 1 274 ? -58.474 -21.740 92.066 1.00 64.25 274 ASN A N 1
ATOM 2319 C CA . ASN A 1 274 ? -58.139 -20.473 91.401 1.00 64.25 274 ASN A CA 1
ATOM 2320 C C . ASN A 1 274 ? -56.638 -20.306 91.117 1.00 64.25 274 ASN A C 1
ATOM 2322 O O . ASN A 1 274 ? -56.273 -19.541 90.232 1.00 64.25 274 ASN A O 1
ATOM 2326 N N . ARG A 1 275 ? -55.754 -20.993 91.850 1.00 69.00 275 ARG A N 1
ATOM 2327 C CA . ARG A 1 275 ? -54.314 -21.009 91.538 1.00 69.00 275 ARG A CA 1
ATOM 2328 C C . ARG A 1 275 ? -53.986 -21.989 90.416 1.00 69.00 275 ARG A C 1
ATOM 2330 O O . ARG A 1 275 ? -53.066 -21.725 89.644 1.00 69.00 275 ARG A O 1
ATOM 2337 N N . ASP A 1 276 ? -54.763 -23.059 90.306 1.00 72.38 276 ASP A N 1
ATOM 2338 C CA . ASP A 1 276 ? -54.580 -24.103 89.302 1.00 72.38 276 ASP A CA 1
ATOM 2339 C C . ASP A 1 276 ? -55.051 -23.668 87.897 1.00 72.38 276 ASP A C 1
ATOM 2341 O O . ASP A 1 276 ? -54.559 -24.204 86.908 1.00 72.38 276 ASP A O 1
ATOM 2345 N N . LEU A 1 277 ? -55.939 -22.668 87.779 1.00 71.50 277 LEU A N 1
ATOM 2346 C CA . LEU A 1 277 ? -56.490 -22.196 86.493 1.00 71.50 277 LEU A CA 1
ATOM 2347 C C . LEU A 1 277 ? -55.749 -21.006 85.850 1.00 71.50 277 LEU A C 1
ATOM 2349 O O . LEU A 1 277 ? -55.808 -20.848 84.631 1.00 71.50 277 LEU A O 1
ATOM 2353 N N . THR A 1 278 ? -55.024 -20.187 86.619 1.00 77.00 278 THR A N 1
ATOM 2354 C CA . THR A 1 278 ? -54.370 -18.967 86.097 1.00 77.00 278 THR A CA 1
ATOM 2355 C C . THR A 1 278 ? -53.148 -19.270 85.230 1.00 77.00 278 THR A C 1
ATOM 2357 O O . THR A 1 278 ? -53.003 -18.702 84.151 1.00 77.00 278 THR A O 1
ATOM 2360 N N . LYS A 1 279 ? -52.299 -20.214 85.657 1.00 77.31 279 LYS A N 1
ATOM 2361 C CA . LYS A 1 279 ? -51.100 -20.615 84.900 1.00 77.31 279 LYS A CA 1
ATOM 2362 C C . LYS A 1 279 ? -51.429 -21.232 83.532 1.00 77.31 279 LYS A C 1
ATOM 2364 O O . LYS A 1 279 ? -50.886 -20.755 82.542 1.00 77.31 279 LYS A O 1
ATOM 2369 N N . PRO A 1 280 ? -52.366 -22.199 83.421 1.00 80.50 280 PRO A N 1
ATOM 2370 C CA . PRO A 1 280 ? -52.759 -22.743 82.122 1.00 80.50 280 PRO A CA 1
ATOM 2371 C C . PRO A 1 280 ? -53.303 -21.691 81.150 1.00 80.50 280 PRO A C 1
ATOM 2373 O O . PRO A 1 280 ? -53.149 -21.848 79.943 1.00 80.50 280 PRO A O 1
ATOM 2376 N N . LEU A 1 281 ? -53.954 -20.635 81.650 1.00 79.44 281 LEU A N 1
ATOM 2377 C CA . LEU A 1 281 ? -54.500 -19.573 80.807 1.00 79.44 281 LEU A CA 1
ATOM 2378 C C . LEU A 1 281 ? -53.400 -18.648 80.262 1.00 79.44 281 LEU A C 1
ATOM 2380 O O . LEU A 1 281 ? -53.429 -18.306 79.081 1.00 79.44 281 LEU A O 1
ATOM 2384 N N . GLU A 1 282 ? -52.422 -18.279 81.090 1.00 81.56 282 GLU A N 1
ATOM 2385 C CA . GLU A 1 282 ? -51.253 -17.498 80.661 1.00 81.56 282 GLU A CA 1
ATOM 2386 C C . GLU A 1 282 ? -50.388 -18.274 79.661 1.00 81.56 282 GLU A C 1
ATOM 2388 O O . GLU A 1 282 ? -50.021 -17.724 78.620 1.00 81.56 282 GLU A O 1
ATOM 2393 N N . ASP A 1 283 ? -50.151 -19.562 79.922 1.00 81.81 283 ASP A N 1
ATOM 2394 C CA . ASP A 1 283 ? -49.400 -20.445 79.025 1.00 81.81 283 ASP A CA 1
ATOM 2395 C C . ASP A 1 283 ? -50.098 -20.562 77.658 1.00 81.81 283 ASP A C 1
ATOM 2397 O O . ASP A 1 283 ? -49.463 -20.437 76.615 1.00 81.81 283 ASP A O 1
ATOM 2401 N N . LYS A 1 284 ? -51.433 -20.702 77.629 1.00 81.19 284 LYS A N 1
ATOM 2402 C CA . LYS A 1 284 ? -52.203 -20.783 76.373 1.00 81.19 284 LYS A CA 1
ATOM 2403 C C . LYS A 1 284 ? -52.216 -19.474 75.578 1.00 81.19 284 LYS A C 1
ATOM 2405 O O . LYS A 1 284 ? -52.253 -19.518 74.349 1.00 81.19 284 LYS A O 1
ATOM 2410 N N . LEU A 1 285 ? -52.178 -18.319 76.246 1.00 81.50 285 LEU A N 1
ATOM 2411 C CA . LEU A 1 285 ? -52.068 -17.011 75.588 1.00 81.50 285 LEU A CA 1
ATOM 2412 C C . LEU A 1 285 ? -50.648 -16.741 75.067 1.00 81.50 285 LEU A C 1
ATOM 2414 O O . LEU A 1 285 ? -50.488 -16.067 74.048 1.00 81.50 285 LEU A O 1
ATOM 2418 N N . ALA A 1 286 ? -49.615 -17.256 75.740 1.00 85.00 286 ALA A N 1
ATOM 2419 C CA . ALA A 1 286 ? -48.249 -17.261 75.222 1.00 85.00 286 ALA A CA 1
ATOM 2420 C C . ALA A 1 286 ? -48.140 -18.156 73.978 1.00 85.00 286 ALA A C 1
ATOM 2422 O O . ALA A 1 286 ? -47.756 -17.651 72.924 1.00 85.00 286 ALA A O 1
ATOM 2423 N N . ASP A 1 287 ? -48.628 -19.401 74.060 1.00 85.75 287 ASP A N 1
ATOM 2424 C CA . ASP A 1 287 ? -48.681 -20.342 72.932 1.00 85.75 287 ASP A CA 1
ATOM 2425 C C . ASP A 1 287 ? -49.372 -19.719 71.703 1.00 85.75 287 ASP A C 1
ATOM 2427 O O . ASP A 1 287 ? -48.913 -19.879 70.574 1.00 85.75 287 ASP A O 1
ATOM 2431 N N . GLN A 1 288 ? -50.480 -18.989 71.902 1.00 84.00 288 GLN A N 1
ATOM 2432 C CA . GLN A 1 288 ? -51.202 -18.342 70.803 1.00 84.00 288 GLN A CA 1
ATOM 2433 C C . GLN A 1 288 ? -50.348 -17.283 70.090 1.00 84.00 288 GLN A C 1
ATOM 2435 O O . GLN A 1 288 ? -50.366 -17.212 68.860 1.00 84.00 288 GLN A O 1
ATOM 2440 N N . ARG A 1 289 ? -49.607 -16.458 70.839 1.00 84.12 289 ARG A N 1
ATOM 2441 C CA . ARG A 1 289 ? -48.754 -15.408 70.259 1.00 84.12 289 ARG A CA 1
ATOM 2442 C C . ARG A 1 289 ? -47.586 -16.004 69.482 1.00 84.12 289 ARG A C 1
ATOM 2444 O O . ARG A 1 289 ? -47.325 -15.556 68.366 1.00 84.12 289 ARG A O 1
ATOM 2451 N N . ASP A 1 290 ? -46.956 -17.035 70.034 1.00 88.06 290 ASP A N 1
ATOM 2452 C CA . ASP A 1 290 ? -45.835 -17.723 69.393 1.00 88.06 290 ASP A CA 1
ATOM 2453 C C . ASP A 1 290 ? -46.295 -18.406 68.091 1.00 88.06 290 ASP A C 1
ATOM 2455 O O . ASP A 1 290 ? -45.690 -18.215 67.034 1.00 88.06 290 ASP A O 1
ATOM 2459 N N . LEU A 1 291 ? -47.447 -19.091 68.115 1.00 88.19 291 LEU A N 1
ATOM 2460 C CA . LEU A 1 291 ? -48.053 -19.703 66.925 1.00 88.19 291 LEU A CA 1
ATOM 2461 C C . LEU A 1 291 ? -48.446 -18.673 65.849 1.00 88.19 291 LEU A C 1
ATOM 2463 O O . LEU A 1 291 ? -48.330 -18.949 64.652 1.00 88.19 291 LEU A O 1
ATOM 2467 N N . GLU A 1 292 ? -48.911 -17.481 66.235 1.00 86.12 292 GLU A N 1
ATOM 2468 C CA . GLU A 1 292 ? -49.211 -16.395 65.291 1.00 86.12 292 GLU A CA 1
ATOM 2469 C C . GLU A 1 292 ? -47.944 -15.815 64.636 1.00 86.12 292 GLU A C 1
ATOM 2471 O O . GLU A 1 292 ? -47.974 -15.422 63.461 1.00 86.12 292 GLU A O 1
ATOM 2476 N N . GLU A 1 293 ? -46.825 -15.761 65.359 1.00 89.56 293 GLU A N 1
ATOM 2477 C CA . GLU A 1 293 ? -45.533 -15.330 64.823 1.00 89.56 293 GLU A CA 1
ATOM 2478 C C . GLU A 1 293 ? -44.931 -16.380 63.877 1.00 89.56 293 GLU A C 1
ATOM 2480 O O . GLU A 1 293 ? -44.519 -16.035 62.761 1.00 89.56 293 GLU A O 1
ATOM 2485 N N . GLU A 1 294 ? -44.996 -17.662 64.246 1.00 89.25 294 GLU A N 1
ATOM 2486 C CA . GLU A 1 294 ? -44.613 -18.790 63.388 1.00 89.25 294 GLU A CA 1
ATOM 2487 C C . GLU A 1 294 ? -45.445 -18.854 62.098 1.00 89.25 294 GLU A C 1
ATOM 2489 O O . GLU A 1 294 ? -44.926 -19.120 61.011 1.00 89.25 294 GLU A O 1
ATOM 2494 N N . LEU A 1 295 ? -46.742 -18.543 62.166 1.00 90.69 295 LEU A N 1
ATOM 2495 C CA . LEU A 1 295 ? -47.584 -18.449 60.972 1.00 90.69 295 LEU A CA 1
ATOM 2496 C C . LEU A 1 295 ? -47.101 -17.343 60.025 1.00 90.69 295 LEU A C 1
ATOM 2498 O O . LEU A 1 295 ? -47.054 -17.543 58.807 1.00 90.69 295 LEU A O 1
ATOM 2502 N N . LYS A 1 296 ? -46.707 -16.179 60.555 1.00 88.75 296 LYS A N 1
ATOM 2503 C CA . LYS A 1 296 ? -46.195 -15.065 59.740 1.00 88.75 296 LYS A CA 1
ATOM 2504 C C . LYS A 1 296 ? -44.873 -15.422 59.066 1.00 88.75 296 LYS A C 1
ATOM 2506 O O . LYS A 1 296 ? -44.730 -15.143 57.873 1.00 88.75 296 LYS A O 1
ATOM 2511 N N . THR A 1 297 ? -43.929 -16.043 59.771 1.00 90.31 297 THR A N 1
ATOM 2512 C CA . THR A 1 297 ? -42.661 -16.497 59.169 1.00 90.31 297 THR A CA 1
ATOM 2513 C C . THR A 1 297 ? -42.914 -17.568 58.107 1.00 90.31 297 THR A C 1
ATOM 2515 O O . THR A 1 297 ? -42.469 -17.408 56.970 1.00 90.31 297 THR A O 1
ATOM 2518 N N . TYR A 1 298 ? -43.778 -18.547 58.393 1.00 91.94 298 TYR A N 1
ATOM 2519 C CA . TYR A 1 298 ? -44.184 -19.575 57.433 1.00 91.94 298 TYR A CA 1
ATOM 2520 C C . TYR A 1 298 ? -44.790 -18.991 56.144 1.00 91.94 298 TYR A C 1
ATOM 2522 O O . TYR A 1 298 ? -44.490 -19.453 55.039 1.00 91.94 298 TYR A O 1
ATOM 2530 N N . THR A 1 299 ? -45.619 -17.940 56.235 1.00 91.62 299 THR A N 1
ATOM 2531 C CA . THR A 1 299 ? -46.158 -17.283 55.027 1.00 91.62 299 THR A CA 1
ATOM 2532 C C . THR A 1 299 ? -45.084 -16.595 54.181 1.00 91.62 299 THR A C 1
ATOM 2534 O O . THR A 1 299 ? -45.145 -16.675 52.948 1.00 91.62 299 THR A O 1
ATOM 2537 N N . LYS A 1 300 ? -44.084 -15.962 54.811 1.00 91.31 300 LYS A N 1
ATOM 2538 C CA . LYS A 1 300 ? -42.950 -15.341 54.108 1.00 91.31 300 LYS A CA 1
ATOM 2539 C C . LYS A 1 300 ? -42.107 -16.400 53.402 1.00 91.31 300 LYS A C 1
ATOM 2541 O O . LYS A 1 300 ? -41.842 -16.263 52.205 1.00 91.31 300 LYS A O 1
ATOM 2546 N N . ASP A 1 301 ? -41.791 -17.488 54.094 1.00 90.19 301 ASP A N 1
ATOM 2547 C CA . ASP A 1 301 ? -40.992 -18.590 53.554 1.00 90.19 301 ASP A CA 1
ATOM 2548 C C . ASP A 1 301 ? -41.704 -19.291 52.395 1.00 90.19 301 ASP A C 1
ATOM 2550 O O . ASP A 1 301 ? -41.096 -19.599 51.368 1.00 90.19 301 ASP A O 1
ATOM 2554 N N . LYS A 1 302 ? -43.028 -19.458 52.484 1.00 94.00 302 LYS A N 1
ATOM 2555 C CA . LYS A 1 302 ? -43.850 -19.995 51.391 1.00 94.00 302 LYS A CA 1
ATOM 2556 C C . LYS A 1 302 ? -43.790 -19.122 50.132 1.00 94.00 302 LYS A C 1
ATOM 2558 O O . LYS A 1 302 ? -43.728 -19.655 49.020 1.00 94.00 302 LYS A O 1
ATOM 2563 N N . MET A 1 303 ? -43.798 -17.797 50.285 1.00 89.81 303 MET A N 1
ATOM 2564 C CA . MET A 1 303 ? -43.675 -16.861 49.160 1.00 89.81 303 MET A CA 1
ATOM 2565 C C . MET A 1 303 ? -42.256 -16.865 48.573 1.00 89.81 303 MET A C 1
ATOM 2567 O O . MET A 1 303 ? -42.107 -16.928 47.350 1.00 89.81 303 MET A O 1
ATOM 2571 N N . ALA A 1 304 ? -41.221 -16.896 49.417 1.00 91.12 304 ALA A N 1
ATOM 2572 C CA . ALA A 1 304 ? -39.831 -17.028 48.982 1.00 91.12 304 ALA A CA 1
ATOM 2573 C C . ALA A 1 304 ? -39.598 -18.340 48.211 1.00 91.12 304 ALA A C 1
ATOM 2575 O O . ALA A 1 304 ? -39.026 -18.324 47.119 1.00 91.12 304 ALA A O 1
ATOM 2576 N N . LEU A 1 305 ? -40.132 -19.461 48.708 1.00 94.19 305 LEU A N 1
ATOM 2577 C CA . LEU A 1 305 ? -40.057 -20.767 48.050 1.00 94.19 305 LEU A CA 1
ATOM 2578 C C . LEU A 1 305 ? -40.747 -20.762 46.680 1.00 94.19 305 LEU A C 1
ATOM 2580 O O . LEU A 1 305 ? -40.234 -21.349 45.727 1.00 94.19 305 LEU A O 1
ATOM 2584 N N . LYS A 1 306 ? -41.901 -20.094 46.552 1.00 94.56 306 LYS A N 1
ATOM 2585 C CA . LYS A 1 306 ? -42.603 -19.953 45.266 1.00 94.56 306 LYS A CA 1
ATOM 2586 C C . LYS A 1 306 ? -41.751 -19.189 44.248 1.00 94.56 306 LYS A C 1
ATOM 2588 O O . LYS A 1 306 ? -41.629 -19.634 43.106 1.00 94.56 306 LYS A O 1
ATOM 2593 N N . ASN A 1 307 ? -41.136 -18.084 44.667 1.00 92.19 307 ASN A N 1
ATOM 2594 C CA . ASN A 1 307 ? -40.267 -17.281 43.807 1.00 92.19 307 ASN A CA 1
ATOM 2595 C C . ASN A 1 307 ? -39.003 -18.055 43.408 1.00 92.19 307 ASN A C 1
ATOM 2597 O O . ASN A 1 307 ? -38.654 -18.088 42.229 1.00 92.19 307 ASN A O 1
ATOM 2601 N N . LEU A 1 308 ? -38.369 -18.752 44.357 1.00 92.94 308 LEU A N 1
ATOM 2602 C CA . LEU A 1 308 ? -37.208 -19.611 44.102 1.00 92.94 308 LEU A CA 1
ATOM 2603 C C . LEU A 1 308 ? -37.531 -20.738 43.117 1.00 92.94 308 LEU A C 1
ATOM 2605 O O . LEU A 1 308 ? -36.767 -20.954 42.183 1.00 92.94 308 LEU A O 1
ATOM 2609 N N . LYS A 1 309 ? -38.687 -21.404 43.247 1.00 95.62 309 LYS A N 1
ATOM 2610 C CA . LYS A 1 309 ? -39.129 -22.423 42.278 1.00 95.62 309 LYS A CA 1
ATOM 2611 C C . LYS A 1 309 ? -39.324 -21.847 40.873 1.00 95.62 309 LYS A C 1
ATOM 2613 O O . LYS A 1 309 ? -38.943 -22.487 39.897 1.00 95.62 309 LYS A O 1
ATOM 2618 N N . ALA A 1 310 ? -39.882 -20.642 40.756 1.00 93.69 310 ALA A N 1
ATOM 2619 C CA . ALA A 1 310 ? -40.039 -19.972 39.464 1.00 93.69 310 ALA A CA 1
ATOM 2620 C C . ALA A 1 310 ? -38.689 -19.559 38.846 1.00 93.69 310 ALA A C 1
ATOM 2622 O O . ALA A 1 310 ? -38.515 -19.630 37.630 1.00 93.69 310 ALA A O 1
ATOM 2623 N N . HIS A 1 311 ? -37.721 -19.144 39.668 1.00 92.69 311 HIS A N 1
ATOM 2624 C CA . HIS A 1 311 ? -36.351 -18.877 39.222 1.00 92.69 311 HIS A CA 1
ATOM 2625 C C . HIS A 1 311 ? -35.621 -20.151 38.792 1.00 92.69 311 HIS A C 1
ATOM 2627 O O . HIS A 1 311 ? -35.013 -20.160 37.726 1.00 92.69 311 HIS A O 1
ATOM 2633 N N . TYR A 1 312 ? -35.728 -21.224 39.575 1.00 94.38 312 TYR A N 1
ATOM 2634 C CA . TYR A 1 312 ? -35.139 -22.522 39.256 1.00 94.38 312 TYR A CA 1
ATOM 2635 C C . TYR A 1 312 ? -35.638 -23.045 37.908 1.00 94.38 312 TYR A C 1
ATOM 2637 O O . TYR A 1 312 ? -34.832 -23.409 37.062 1.00 94.38 312 TYR A O 1
ATOM 2645 N N . LYS A 1 313 ? -36.954 -22.981 37.667 1.00 96.75 313 LYS A N 1
ATOM 2646 C CA . LYS A 1 313 ? -37.544 -23.417 36.397 1.00 96.75 313 LYS A CA 1
ATOM 2647 C C . LYS A 1 313 ? -37.005 -22.630 35.194 1.00 96.75 313 LYS A C 1
ATOM 2649 O O . LYS A 1 313 ? -36.656 -23.233 34.188 1.00 96.75 313 LYS A O 1
ATOM 2654 N N . ARG A 1 314 ? -36.878 -21.302 35.311 1.00 94.94 314 ARG A N 1
ATOM 2655 C CA . ARG A 1 314 ? -36.283 -20.467 34.250 1.00 94.94 314 ARG A CA 1
ATOM 2656 C C . ARG A 1 314 ? -34.818 -20.813 33.990 1.00 94.94 314 ARG A C 1
ATOM 2658 O O . ARG A 1 314 ? -34.403 -20.877 32.841 1.00 94.94 314 ARG A O 1
ATOM 2665 N N . LEU A 1 315 ? -34.037 -21.043 35.046 1.00 93.38 315 LEU A N 1
ATOM 2666 C CA . LEU A 1 315 ? -32.640 -21.467 34.909 1.00 93.38 315 LEU A CA 1
ATOM 2667 C C . LEU A 1 315 ? -32.533 -22.849 34.250 1.00 93.38 315 LEU A C 1
ATOM 2669 O O . LEU A 1 315 ? -31.648 -23.072 33.431 1.00 93.38 315 LEU A O 1
ATOM 2673 N N . GLU A 1 316 ? -33.439 -23.769 34.571 1.00 96.44 316 GLU A N 1
ATOM 2674 C CA . GLU A 1 316 ? -33.497 -25.098 33.962 1.00 96.44 316 GLU A CA 1
ATOM 2675 C C . GLU A 1 316 ? -33.838 -25.032 32.461 1.00 96.44 316 GLU A C 1
ATOM 2677 O O . GLU A 1 316 ? -33.198 -25.713 31.655 1.00 96.44 316 GLU A O 1
ATOM 2682 N N . GLU A 1 317 ? -34.768 -24.152 32.071 1.00 96.25 317 GLU A N 1
ATOM 2683 C CA . GLU A 1 317 ? -35.084 -23.841 30.669 1.00 96.25 317 GLU A CA 1
ATOM 2684 C C . GLU A 1 317 ? -33.857 -23.270 29.933 1.00 96.25 317 GLU A C 1
ATOM 2686 O O . GLU A 1 317 ? -33.463 -23.813 28.900 1.00 96.25 317 GLU A O 1
ATOM 2691 N N . GLN A 1 318 ? -33.163 -22.284 30.515 1.00 94.50 318 GLN A N 1
ATOM 2692 C CA . GLN A 1 318 ? -31.937 -21.706 29.939 1.00 94.50 318 GLN A CA 1
ATOM 2693 C C . GLN A 1 318 ? -30.809 -22.735 29.777 1.00 94.50 318 GLN A C 1
ATOM 2695 O O . GLN A 1 318 ? -30.109 -22.753 28.764 1.00 94.50 318 GLN A O 1
ATOM 2700 N N . ILE A 1 319 ? -30.627 -23.627 30.755 1.00 95.88 319 ILE A N 1
ATOM 2701 C CA . ILE A 1 319 ? -29.641 -24.714 30.667 1.00 95.88 319 ILE A CA 1
ATOM 2702 C C . ILE A 1 319 ? -30.009 -25.689 29.541 1.00 95.88 319 ILE A C 1
ATOM 2704 O O . ILE A 1 319 ? -29.120 -26.202 28.856 1.00 95.88 319 ILE A O 1
ATOM 2708 N N . SER A 1 320 ? -31.299 -25.977 29.353 1.00 96.94 320 SER A N 1
ATOM 2709 C CA . SER A 1 320 ? -31.778 -26.836 28.267 1.00 96.94 320 SER A CA 1
ATOM 2710 C C . SER A 1 320 ? -31.519 -26.207 26.894 1.00 96.94 320 SER A C 1
ATOM 2712 O O . SER A 1 320 ? -30.962 -26.875 26.021 1.00 96.94 320 SER A O 1
ATOM 2714 N N . GLU A 1 321 ? -31.840 -24.923 26.722 1.00 96.00 321 GLU A N 1
ATOM 2715 C CA . GLU A 1 321 ? -31.591 -24.161 25.490 1.00 96.00 321 GLU A CA 1
ATOM 2716 C C . GLU A 1 321 ? -30.095 -24.110 25.153 1.00 96.00 321 GLU A C 1
ATOM 2718 O O . GLU A 1 321 ? -29.690 -24.548 24.074 1.00 96.00 321 GLU A O 1
ATOM 2723 N N . ALA A 1 322 ? -29.246 -23.730 26.113 1.00 92.00 322 ALA A N 1
ATOM 2724 C CA . ALA A 1 322 ? -27.796 -23.685 25.923 1.00 92.00 322 ALA A CA 1
ATOM 2725 C C . ALA A 1 322 ? -27.205 -25.058 25.542 1.00 92.00 322 ALA A C 1
ATOM 2727 O O . ALA A 1 322 ? -26.303 -25.157 24.707 1.00 92.00 322 ALA A O 1
ATOM 2728 N N . LYS A 1 323 ? -27.730 -26.155 26.111 1.00 96.88 323 LYS A N 1
ATOM 2729 C CA . LYS A 1 323 ? -27.325 -27.521 25.729 1.00 96.88 323 LYS A CA 1
ATOM 2730 C C . LYS A 1 323 ? -27.722 -27.867 24.294 1.00 96.88 323 LYS A C 1
ATOM 2732 O O . LYS A 1 323 ? -26.976 -28.586 23.626 1.00 96.88 323 LYS A O 1
ATOM 2737 N N . GLN A 1 324 ? -28.881 -27.411 23.823 1.00 96.44 324 GLN A N 1
ATOM 2738 C CA . GLN A 1 324 ? -29.313 -27.631 22.441 1.00 96.44 324 GLN A CA 1
ATOM 2739 C C . GLN A 1 324 ? -28.451 -26.832 21.459 1.00 96.44 324 GLN A C 1
ATOM 2741 O O . GLN A 1 324 ? -27.990 -27.395 20.464 1.00 96.44 324 GLN A O 1
ATOM 2746 N N . GLU A 1 325 ? -28.158 -25.570 21.769 1.00 94.12 325 GLU A N 1
ATOM 2747 C CA . GLU A 1 325 ? -27.267 -24.724 20.968 1.00 94.12 325 GLU A CA 1
ATOM 2748 C C . GLU A 1 325 ? -25.852 -25.301 20.881 1.00 94.12 325 GLU A C 1
ATOM 2750 O O . GLU A 1 325 ? -25.280 -25.379 19.791 1.00 94.12 325 GLU A O 1
ATOM 2755 N N . TYR A 1 326 ? -25.314 -25.787 22.005 1.00 94.06 326 TYR A N 1
ATOM 2756 C CA . TYR A 1 326 ? -24.012 -26.449 22.043 1.00 94.06 326 TYR A CA 1
ATOM 2757 C C . TYR A 1 326 ? -23.965 -27.663 21.107 1.00 94.06 326 TYR A C 1
ATOM 2759 O O . TYR A 1 326 ? -23.059 -27.767 20.281 1.00 94.06 326 TYR A O 1
ATOM 2767 N N . ARG A 1 327 ? -24.971 -28.547 21.171 1.00 96.25 327 ARG A N 1
ATOM 2768 C CA . ARG A 1 327 ? -25.059 -29.723 20.285 1.00 96.25 327 ARG A CA 1
ATOM 2769 C C . ARG A 1 327 ? -25.170 -29.323 18.815 1.00 96.25 327 ARG A C 1
ATOM 2771 O O . ARG A 1 327 ? -24.481 -29.889 17.972 1.00 96.25 327 ARG A O 1
ATOM 2778 N N . ALA A 1 328 ? -25.987 -28.317 18.504 1.00 95.00 328 ALA A N 1
ATOM 2779 C CA . ALA A 1 328 ? -26.128 -27.815 17.140 1.00 95.00 328 ALA A CA 1
ATOM 2780 C C . ALA A 1 328 ? -24.813 -27.220 16.603 1.00 95.00 328 ALA A C 1
ATOM 2782 O O . ALA A 1 328 ? -24.493 -27.377 15.422 1.00 95.00 328 ALA A O 1
ATOM 2783 N N . CYS A 1 329 ? -24.041 -26.545 17.458 1.00 91.38 329 CYS A N 1
ATOM 2784 C CA . CYS A 1 329 ? -22.722 -26.024 17.115 1.00 91.38 329 CYS A CA 1
ATOM 2785 C C . CYS A 1 329 ? -21.705 -27.157 16.894 1.00 91.38 329 CYS A C 1
ATOM 2787 O O . CYS A 1 329 ? -20.984 -27.151 15.896 1.00 91.38 329 CYS A O 1
ATOM 2789 N N . GLU A 1 330 ? -21.703 -28.172 17.760 1.00 96.00 330 GLU A N 1
ATOM 2790 C CA . GLU A 1 330 ? -20.837 -29.348 17.637 1.00 96.00 330 GLU A CA 1
ATOM 2791 C C . GLU A 1 330 ? -21.099 -30.119 16.330 1.00 96.00 330 GLU A C 1
ATOM 2793 O O . GLU A 1 330 ? -20.162 -30.493 15.619 1.00 96.00 330 GLU A O 1
ATOM 2798 N N . ASP A 1 331 ? -22.366 -30.285 15.943 1.00 96.31 331 ASP A N 1
ATOM 2799 C CA . ASP A 1 331 ? -22.736 -30.927 14.678 1.00 96.31 331 ASP A CA 1
ATOM 2800 C C . ASP A 1 331 ? -22.261 -30.130 13.455 1.00 96.31 331 ASP A C 1
ATOM 2802 O O . ASP A 1 331 ? -21.796 -30.713 12.468 1.00 96.31 331 ASP A O 1
ATOM 2806 N N . LYS A 1 332 ? -22.343 -28.792 13.505 1.00 94.31 332 LYS A N 1
ATOM 2807 C CA . LYS A 1 332 ? -21.795 -27.918 12.454 1.00 94.31 332 LYS A CA 1
ATOM 2808 C C . LYS A 1 332 ? -20.276 -28.053 12.371 1.00 94.31 332 LYS A C 1
ATOM 2810 O O . LYS A 1 332 ? -19.746 -28.198 11.270 1.00 94.31 332 LYS A O 1
ATOM 2815 N N . TYR A 1 333 ? -19.591 -28.072 13.512 1.00 92.06 333 TYR A N 1
ATOM 2816 C CA . TYR A 1 333 ? -18.142 -28.252 13.573 1.00 92.06 333 TYR A CA 1
ATOM 2817 C C . TYR A 1 333 ? -17.711 -29.583 12.945 1.00 92.06 333 TYR A C 1
ATOM 2819 O O . TYR A 1 333 ? -16.859 -29.603 12.057 1.00 92.06 333 TYR A O 1
ATOM 2827 N N . ARG A 1 334 ? -18.374 -30.690 13.304 1.00 96.50 334 ARG A N 1
ATOM 2828 C CA . ARG A 1 334 ? -18.088 -32.019 12.734 1.00 96.50 334 ARG A CA 1
ATOM 2829 C C . ARG A 1 334 ? -18.308 -32.084 11.221 1.00 96.50 334 ARG A C 1
ATOM 2831 O O . ARG A 1 334 ? -17.607 -32.829 10.538 1.00 96.50 334 ARG A O 1
ATOM 2838 N N . LYS A 1 335 ? -19.278 -31.342 10.674 1.00 95.94 335 LYS A N 1
ATOM 2839 C CA . LYS A 1 335 ? -19.480 -31.247 9.215 1.00 95.94 335 LYS A CA 1
ATOM 2840 C C . LYS A 1 335 ? -18.326 -30.508 8.541 1.00 95.94 335 LYS A C 1
ATOM 2842 O O . LYS A 1 335 ? -17.756 -31.039 7.592 1.00 95.94 335 LYS A O 1
ATOM 2847 N N . MET A 1 336 ? -17.938 -29.352 9.077 1.00 91.12 336 MET A N 1
ATOM 2848 C CA . MET A 1 336 ? -16.814 -28.566 8.555 1.00 91.12 336 MET A CA 1
ATOM 2849 C C . MET A 1 336 ? -15.496 -29.346 8.611 1.00 91.12 336 MET A C 1
ATOM 2851 O O . MET A 1 336 ? -14.696 -29.296 7.679 1.00 91.12 336 MET A O 1
ATOM 2855 N N . GLU A 1 337 ? -15.286 -30.123 9.674 1.00 94.50 337 GLU A N 1
ATOM 2856 C CA . GLU A 1 337 ? -14.106 -30.973 9.806 1.00 94.50 337 GLU A CA 1
ATOM 2857 C C . GLU A 1 337 ? -14.047 -32.063 8.723 1.00 94.50 337 GLU A C 1
ATOM 2859 O O . GLU A 1 337 ? -13.006 -32.264 8.094 1.00 94.50 337 GLU A O 1
ATOM 2864 N N . LYS A 1 338 ? -15.180 -32.714 8.432 1.00 96.88 338 LYS A N 1
ATOM 2865 C CA . LYS A 1 338 ? -15.271 -33.694 7.339 1.00 96.88 338 LYS A CA 1
ATOM 2866 C C . LYS A 1 338 ? -15.002 -33.062 5.975 1.00 96.88 338 LYS A C 1
ATOM 2868 O O . LYS A 1 338 ? -14.269 -33.638 5.176 1.00 96.88 338 LYS A O 1
ATOM 2873 N N . GLU A 1 339 ? -15.556 -31.879 5.715 1.00 95.06 339 GLU A N 1
ATOM 2874 C CA . GLU A 1 339 ? -15.334 -31.157 4.457 1.00 95.06 339 GLU A CA 1
ATOM 2875 C C . GLU A 1 339 ? -13.860 -30.778 4.269 1.00 95.06 339 GLU A C 1
ATOM 2877 O O . GLU A 1 339 ? -13.304 -30.984 3.185 1.00 95.06 339 GLU A O 1
ATOM 2882 N N . ARG A 1 340 ? -13.198 -30.303 5.333 1.00 95.50 340 ARG A N 1
ATOM 2883 C CA . ARG A 1 340 ? -11.751 -30.043 5.349 1.00 95.50 340 ARG A CA 1
ATOM 2884 C C . ARG A 1 340 ? -10.964 -31.300 4.982 1.00 95.50 340 ARG A C 1
ATOM 2886 O O . ARG A 1 340 ? -10.097 -31.252 4.106 1.00 95.50 340 ARG A O 1
ATOM 2893 N N . ASP A 1 341 ? -11.256 -32.416 5.640 1.00 95.19 341 ASP A N 1
ATOM 2894 C CA . ASP A 1 341 ? -10.519 -33.666 5.449 1.00 95.19 341 ASP A CA 1
ATOM 2895 C C . ASP A 1 341 ? -10.719 -34.243 4.043 1.00 95.19 341 ASP A C 1
ATOM 2897 O O . ASP A 1 341 ? -9.772 -34.736 3.421 1.00 95.19 341 ASP A O 1
ATOM 2901 N N . ASP A 1 342 ? -11.932 -34.146 3.504 1.00 95.94 342 ASP A N 1
ATOM 2902 C CA . ASP A 1 342 ? -12.239 -34.579 2.145 1.00 95.94 342 ASP A CA 1
ATOM 2903 C C . ASP A 1 342 ? -11.562 -33.696 1.097 1.00 95.94 342 ASP A C 1
ATOM 2905 O O . ASP A 1 342 ? -11.014 -34.214 0.115 1.00 95.94 342 ASP A O 1
ATOM 2909 N N . LEU A 1 343 ? -11.528 -32.379 1.313 1.00 93.62 343 LEU A N 1
ATOM 2910 C CA . LEU A 1 343 ? -10.809 -31.455 0.443 1.00 93.62 343 LEU A CA 1
ATOM 2911 C C . LEU A 1 343 ? -9.310 -31.772 0.432 1.00 93.62 343 LEU A C 1
ATOM 2913 O O . LEU A 1 343 ? -8.703 -31.866 -0.637 1.00 93.62 343 LEU A O 1
ATOM 2917 N N . TYR A 1 344 ? -8.728 -32.025 1.604 1.00 91.31 344 TYR A N 1
ATOM 2918 C CA . TYR A 1 344 ? -7.315 -32.363 1.736 1.00 91.31 344 TYR A CA 1
ATOM 2919 C C . TYR A 1 344 ? -6.970 -33.692 1.044 1.00 91.31 344 TYR A C 1
ATOM 2921 O O . TYR A 1 344 ? -5.966 -33.793 0.330 1.00 91.31 344 TYR A O 1
ATOM 2929 N N . LYS A 1 345 ? -7.839 -34.707 1.163 1.00 95.56 345 LYS A N 1
ATOM 2930 C CA . LYS A 1 345 ? -7.697 -35.977 0.428 1.00 95.56 345 LYS A CA 1
ATOM 2931 C C . LYS A 1 345 ? -7.774 -35.778 -1.086 1.00 95.56 345 LYS A C 1
ATOM 2933 O O . LYS A 1 345 ? -6.960 -36.354 -1.809 1.00 95.56 345 LYS A O 1
ATOM 2938 N N . ARG A 1 346 ? -8.730 -34.981 -1.580 1.00 94.69 346 ARG A N 1
ATOM 2939 C CA . ARG A 1 346 ? -8.878 -34.689 -3.020 1.00 94.69 346 ARG A CA 1
ATOM 2940 C C . ARG A 1 346 ? -7.670 -33.936 -3.564 1.00 94.69 346 ARG A C 1
ATOM 2942 O O . ARG A 1 346 ? -7.155 -34.310 -4.613 1.00 94.69 346 ARG A O 1
ATOM 2949 N N . PHE A 1 347 ? -7.185 -32.942 -2.827 1.00 90.62 347 PHE A N 1
ATOM 2950 C CA . PHE A 1 347 ? -5.989 -32.191 -3.189 1.00 90.62 347 PHE A CA 1
ATOM 2951 C C . PHE A 1 347 ? -4.766 -33.105 -3.303 1.00 90.62 347 PHE A C 1
ATOM 2953 O O . PHE A 1 347 ? -4.098 -33.111 -4.334 1.00 90.62 347 PHE A O 1
ATOM 2960 N N . ARG A 1 348 ? -4.517 -33.951 -2.294 1.00 93.12 348 ARG A N 1
ATOM 2961 C CA . ARG A 1 348 ? -3.391 -34.895 -2.316 1.00 93.12 348 ARG A CA 1
ATOM 2962 C C . ARG A 1 348 ? -3.459 -35.840 -3.521 1.00 93.12 348 ARG A C 1
ATOM 2964 O O . ARG A 1 348 ? -2.442 -36.050 -4.176 1.00 93.12 348 ARG A O 1
ATOM 2971 N N . LYS A 1 349 ? -4.647 -36.365 -3.841 1.00 94.75 349 LYS A N 1
ATOM 2972 C CA . LYS A 1 349 ? -4.855 -37.198 -5.038 1.00 94.75 349 LYS A CA 1
ATOM 2973 C C . LYS A 1 349 ? -4.562 -36.430 -6.330 1.00 94.75 349 LYS A C 1
ATOM 2975 O O . LYS A 1 349 ? -3.831 -36.937 -7.173 1.00 94.75 349 LYS A O 1
ATOM 2980 N N . ALA A 1 350 ? -5.073 -35.206 -6.467 1.00 91.38 350 ALA A N 1
ATOM 2981 C CA . ALA A 1 350 ? -4.852 -34.384 -7.656 1.00 91.38 350 ALA A CA 1
ATOM 2982 C C . ALA A 1 350 ? -3.363 -34.066 -7.872 1.00 91.38 350 ALA A C 1
ATOM 2984 O O . ALA A 1 350 ? -2.865 -34.177 -8.991 1.00 91.38 350 ALA A O 1
ATOM 2985 N N . VAL A 1 351 ? -2.632 -33.738 -6.802 1.00 89.88 351 VAL A N 1
ATOM 2986 C CA . VAL A 1 351 ? -1.182 -33.496 -6.867 1.00 89.88 351 VAL A CA 1
ATOM 2987 C C . VAL A 1 351 ? -0.436 -34.753 -7.318 1.00 89.88 351 VAL A C 1
ATOM 2989 O O . VAL A 1 351 ? 0.375 -34.679 -8.238 1.00 89.88 351 VAL A O 1
ATOM 2992 N N . GLN A 1 352 ? -0.752 -35.915 -6.736 1.00 89.94 352 GLN A N 1
ATOM 2993 C CA . GLN A 1 352 ? -0.139 -37.189 -7.127 1.00 89.94 352 GLN A CA 1
ATOM 2994 C C . GLN A 1 352 ? -0.431 -37.556 -8.590 1.00 89.94 352 GLN A C 1
ATOM 2996 O O . GLN A 1 352 ? 0.454 -38.044 -9.289 1.00 89.94 352 GLN A O 1
ATOM 3001 N N . GLU A 1 353 ? -1.643 -37.300 -9.088 1.00 89.06 353 GLU A N 1
ATOM 3002 C CA . GLU A 1 353 ? -1.985 -37.538 -10.495 1.00 89.06 353 GLU A CA 1
ATOM 3003 C C . GLU A 1 353 ? -1.231 -36.613 -11.456 1.00 89.06 353 GLU A C 1
ATOM 3005 O O . GLU A 1 353 ? -0.765 -37.070 -12.503 1.00 89.06 353 GLU A O 1
ATOM 3010 N N . ILE A 1 354 ? -1.094 -35.327 -11.118 1.00 85.50 354 ILE A N 1
ATOM 3011 C CA . ILE A 1 354 ? -0.332 -34.362 -11.924 1.00 85.50 354 ILE A CA 1
ATOM 3012 C C . ILE A 1 354 ? 1.143 -34.760 -11.958 1.00 85.50 354 ILE A C 1
ATOM 3014 O O . ILE A 1 354 ? 1.731 -34.813 -13.040 1.00 85.50 354 ILE A O 1
ATOM 3018 N N . GLN A 1 355 ? 1.716 -35.097 -10.801 1.00 82.06 355 GLN A N 1
ATOM 3019 C CA . GLN A 1 355 ? 3.095 -35.559 -10.691 1.00 82.06 355 GLN A CA 1
ATOM 3020 C C . GLN A 1 355 ? 3.318 -36.821 -11.533 1.00 82.06 355 GLN A C 1
ATOM 3022 O O . GLN A 1 355 ? 4.194 -36.837 -12.394 1.00 82.06 355 GLN A O 1
ATOM 3027 N N . ARG A 1 356 ? 2.445 -37.827 -11.399 1.00 83.56 356 ARG A N 1
ATOM 3028 C CA . ARG A 1 356 ? 2.517 -39.061 -12.189 1.00 83.56 356 ARG A CA 1
ATOM 3029 C C . ARG A 1 356 ? 2.408 -38.803 -13.697 1.00 83.56 356 ARG A C 1
ATOM 3031 O O . ARG A 1 356 ? 3.108 -39.451 -14.471 1.00 83.56 356 ARG A O 1
ATOM 3038 N N . LYS A 1 357 ? 1.549 -37.874 -14.140 1.00 83.38 357 LYS A N 1
ATOM 3039 C CA . LYS A 1 357 ? 1.429 -37.491 -15.562 1.00 83.38 357 LYS A CA 1
ATOM 3040 C C . LYS A 1 357 ? 2.668 -36.752 -16.076 1.00 83.38 357 LYS A C 1
ATOM 3042 O O . LYS A 1 357 ? 3.051 -36.963 -17.227 1.00 83.38 357 LYS A O 1
ATOM 3047 N N . ALA A 1 358 ? 3.278 -35.897 -15.258 1.00 78.00 358 ALA A N 1
ATOM 3048 C CA . ALA A 1 358 ? 4.505 -35.189 -15.613 1.00 78.00 358 ALA A CA 1
ATOM 3049 C C . ALA A 1 358 ? 5.695 -36.157 -15.726 1.00 78.00 358 ALA A C 1
ATOM 3051 O O . ALA A 1 358 ? 6.375 -36.165 -16.756 1.00 78.00 358 ALA A O 1
ATOM 3052 N N . GLU A 1 359 ? 5.873 -37.018 -14.718 1.00 78.69 359 GLU A N 1
ATOM 3053 C CA . GLU A 1 359 ? 6.943 -38.016 -14.644 1.00 78.69 359 GLU A CA 1
ATOM 3054 C C . GLU A 1 359 ? 6.812 -39.065 -15.758 1.00 78.69 359 GLU A C 1
ATOM 3056 O O . GLU A 1 359 ? 7.708 -39.185 -16.588 1.00 78.69 359 GLU A O 1
ATOM 3061 N N . LEU A 1 360 ? 5.677 -39.769 -15.860 1.00 72.94 360 LEU A N 1
ATOM 3062 C CA . LEU A 1 360 ? 5.520 -40.864 -16.831 1.00 72.94 360 LEU A CA 1
ATOM 3063 C C . LEU A 1 360 ? 5.299 -40.389 -18.274 1.00 72.94 360 LEU A C 1
ATOM 3065 O O . LEU A 1 360 ? 5.618 -41.117 -19.211 1.00 72.94 360 LEU A O 1
ATOM 3069 N N . GLY A 1 361 ? 4.693 -39.215 -18.471 1.00 69.81 361 GLY A N 1
ATOM 3070 C CA . GLY A 1 361 ? 4.211 -38.788 -19.785 1.00 69.81 361 GLY A CA 1
ATOM 3071 C C . GLY A 1 361 ? 5.230 -37.995 -20.594 1.00 69.81 361 GLY A C 1
ATOM 3072 O O . GLY A 1 361 ? 5.506 -38.330 -21.743 1.00 69.81 361 GLY A O 1
ATOM 3073 N N . LYS A 1 362 ? 5.757 -36.905 -20.027 1.00 75.25 362 LYS A N 1
ATOM 3074 C CA . LYS A 1 362 ? 6.612 -35.970 -20.774 1.00 75.25 362 LYS A CA 1
ATOM 3075 C C . LYS A 1 362 ? 8.083 -36.145 -20.439 1.00 75.25 362 LYS A C 1
ATOM 3077 O O . LYS A 1 362 ? 8.879 -36.207 -21.368 1.00 75.25 362 LYS A O 1
ATOM 3082 N N . ASN A 1 363 ? 8.432 -36.274 -19.161 1.00 80.44 363 ASN A N 1
ATOM 3083 C CA . ASN A 1 363 ? 9.836 -36.325 -18.752 1.00 80.44 363 ASN A CA 1
ATOM 3084 C C . ASN A 1 363 ? 10.511 -37.604 -19.245 1.00 80.44 363 ASN A C 1
ATOM 3086 O O . ASN A 1 363 ? 11.464 -37.508 -20.006 1.00 80.44 363 ASN A O 1
ATOM 3090 N N . VAL A 1 364 ? 9.934 -38.779 -18.972 1.00 85.81 364 VAL A N 1
ATOM 3091 C CA . VAL A 1 364 ? 10.490 -40.060 -19.453 1.00 85.81 364 VAL A CA 1
ATOM 3092 C C . VAL A 1 364 ? 10.581 -40.125 -20.985 1.00 85.81 364 VAL A C 1
ATOM 3094 O O . VAL A 1 364 ? 11.526 -40.683 -21.538 1.00 85.81 364 VAL A O 1
ATOM 3097 N N . VAL A 1 365 ? 9.613 -39.554 -21.712 1.00 86.25 365 VAL A N 1
ATOM 3098 C CA . VAL A 1 365 ? 9.651 -39.535 -23.187 1.00 86.25 365 VAL A CA 1
ATOM 3099 C C . VAL A 1 365 ? 10.736 -38.590 -23.706 1.00 86.25 365 VAL A C 1
ATOM 3101 O O . VAL A 1 365 ? 11.387 -38.902 -24.703 1.00 86.25 365 VAL A O 1
ATOM 3104 N N . LEU A 1 366 ? 10.928 -37.439 -23.060 1.00 85.44 366 LEU A N 1
ATOM 3105 C CA . LEU A 1 366 ? 11.984 -36.491 -23.413 1.00 85.44 366 LEU A CA 1
ATOM 3106 C C . LEU A 1 366 ? 13.369 -37.040 -23.065 1.00 85.44 366 LEU A C 1
ATOM 3108 O O . LEU A 1 366 ? 14.263 -36.921 -23.894 1.00 85.44 366 LEU A O 1
ATOM 3112 N N . GLU A 1 367 ? 13.522 -37.699 -21.917 1.00 86.81 367 GLU A N 1
ATOM 3113 C CA . GLU A 1 367 ? 14.753 -38.387 -21.510 1.00 86.81 367 GLU A CA 1
ATOM 3114 C C . GLU A 1 367 ? 15.134 -39.465 -22.522 1.00 86.81 367 GLU A C 1
ATOM 3116 O O . GLU A 1 367 ? 16.223 -39.409 -23.080 1.00 86.81 367 GLU A O 1
ATOM 3121 N N . LYS A 1 368 ? 14.204 -40.354 -22.894 1.00 89.19 368 LYS A N 1
ATOM 3122 C CA . LYS A 1 368 ? 14.465 -41.368 -23.931 1.00 89.19 368 LYS A CA 1
ATOM 3123 C C . LYS A 1 368 ? 14.826 -40.765 -25.288 1.00 89.19 368 LYS A C 1
ATOM 3125 O O . LYS A 1 368 ? 15.647 -41.319 -26.014 1.00 89.19 368 LYS A O 1
ATOM 3130 N N . LYS A 1 369 ? 14.202 -39.644 -25.671 1.00 91.69 369 LYS A N 1
ATOM 3131 C CA . LYS A 1 369 ? 14.566 -38.931 -26.907 1.00 91.69 369 LYS A CA 1
ATOM 3132 C C . LYS A 1 369 ? 15.960 -38.319 -26.815 1.00 91.69 369 LYS A C 1
ATOM 3134 O O . LYS A 1 369 ? 16.672 -38.328 -27.813 1.00 91.69 369 LYS A O 1
ATOM 3139 N N . LEU A 1 370 ? 16.329 -37.790 -25.652 1.00 90.50 370 LEU A N 1
ATOM 3140 C CA . LEU A 1 370 ? 17.648 -37.223 -25.406 1.00 90.50 370 LEU A CA 1
ATOM 3141 C C . LEU A 1 370 ? 18.716 -38.317 -25.449 1.00 90.50 370 LEU A C 1
ATOM 3143 O O . LEU A 1 370 ? 19.682 -38.150 -26.180 1.00 90.50 370 LEU A O 1
ATOM 3147 N N . GLU A 1 371 ? 18.492 -39.449 -24.779 1.00 92.56 371 GLU A N 1
ATOM 3148 C CA . GLU A 1 371 ? 19.369 -40.628 -24.829 1.00 92.56 371 GLU A CA 1
ATOM 3149 C C . GLU A 1 371 ? 19.545 -41.154 -26.261 1.00 92.56 371 GLU A C 1
ATOM 3151 O O . GLU A 1 371 ? 20.653 -41.463 -26.693 1.00 92.56 371 GLU A O 1
ATOM 3156 N N . ALA A 1 372 ? 18.463 -41.222 -27.041 1.00 93.81 372 ALA A N 1
ATOM 3157 C CA . ALA A 1 372 ? 18.548 -41.646 -28.436 1.00 93.81 372 ALA A CA 1
ATOM 3158 C C . ALA A 1 372 ? 19.361 -40.660 -29.294 1.00 93.81 372 ALA A C 1
ATOM 3160 O O . ALA A 1 372 ? 20.159 -41.082 -30.131 1.00 93.81 372 ALA A O 1
ATOM 3161 N N . LEU A 1 373 ? 19.173 -39.350 -29.097 1.00 91.94 373 LEU A N 1
ATOM 3162 C CA . LEU A 1 373 ? 19.923 -38.318 -29.818 1.00 91.94 373 LEU A CA 1
ATOM 3163 C C . LEU A 1 373 ? 21.393 -38.260 -29.385 1.00 91.94 373 LEU A C 1
ATOM 3165 O O . LEU A 1 373 ? 22.253 -38.042 -30.237 1.00 91.94 373 LEU A O 1
ATOM 3169 N N . SER A 1 374 ? 21.697 -38.476 -28.103 1.00 92.19 374 SER A N 1
ATOM 3170 C CA . SER A 1 374 ? 23.076 -38.526 -27.610 1.00 92.19 374 SER A CA 1
ATOM 3171 C C . SER A 1 374 ? 23.805 -39.751 -28.151 1.00 92.19 374 SER A C 1
ATOM 3173 O O . SER A 1 374 ? 24.911 -39.607 -28.659 1.00 92.19 374 SER A O 1
ATOM 3175 N N . ALA A 1 375 ? 23.158 -40.921 -28.162 1.00 92.81 375 ALA A N 1
ATOM 3176 C CA . ALA A 1 375 ? 23.724 -42.129 -28.757 1.00 92.81 375 ALA A CA 1
ATOM 3177 C C . ALA A 1 375 ? 24.027 -41.938 -30.255 1.00 92.81 375 ALA A C 1
ATOM 3179 O O . ALA A 1 375 ? 25.110 -42.287 -30.720 1.00 92.81 375 ALA A O 1
ATOM 3180 N N . GLN A 1 376 ? 23.109 -41.315 -31.007 1.00 93.69 376 GLN A N 1
ATOM 3181 C CA . GLN A 1 376 ? 23.350 -40.978 -32.416 1.00 93.69 376 GLN A CA 1
ATOM 3182 C C . GLN A 1 376 ? 24.507 -39.989 -32.590 1.00 93.69 376 GLN A C 1
ATOM 3184 O O . GLN A 1 376 ? 25.290 -40.120 -33.530 1.00 93.69 376 GLN A O 1
ATOM 3189 N N . PHE A 1 377 ? 24.623 -38.993 -31.710 1.00 90.25 377 PHE A N 1
ATOM 3190 C CA . PHE A 1 377 ? 25.721 -38.032 -31.752 1.00 90.25 377 PHE A CA 1
ATOM 3191 C C . PHE A 1 377 ? 27.071 -38.704 -31.483 1.00 90.25 377 PHE A C 1
ATOM 3193 O O . PHE A 1 377 ? 28.006 -38.503 -32.256 1.00 90.25 377 PHE A O 1
ATOM 3200 N N . GLU A 1 378 ? 27.165 -39.535 -30.445 1.00 91.44 378 GLU A N 1
ATOM 3201 C CA . GLU A 1 378 ? 28.380 -40.284 -30.110 1.00 91.44 378 GLU A CA 1
ATOM 3202 C C . GLU A 1 378 ? 28.790 -41.231 -31.242 1.00 91.44 378 GLU A C 1
ATOM 3204 O O . GLU A 1 378 ? 29.959 -41.252 -31.628 1.00 91.44 378 GLU A O 1
ATOM 3209 N N . GLU A 1 379 ? 27.834 -41.944 -31.845 1.00 92.88 379 GLU A N 1
ATOM 3210 C CA . GLU A 1 379 ? 28.089 -42.809 -33.000 1.00 92.88 379 GLU A CA 1
ATOM 3211 C C . GLU A 1 379 ? 28.649 -42.009 -34.187 1.00 92.88 379 GLU A C 1
ATOM 3213 O O . GLU A 1 379 ? 29.644 -42.401 -34.801 1.00 92.88 379 GLU A O 1
ATOM 3218 N N . LYS A 1 380 ? 28.050 -40.852 -34.504 1.00 89.38 380 LYS A N 1
ATOM 3219 C CA . LYS A 1 380 ? 28.512 -39.989 -35.603 1.00 89.38 380 LYS A CA 1
ATOM 3220 C C . LYS A 1 380 ? 29.871 -39.360 -35.313 1.00 89.38 380 LYS A C 1
ATOM 3222 O O . LYS A 1 380 ? 30.686 -39.244 -36.227 1.00 89.38 380 LYS A O 1
ATOM 3227 N N . GLN A 1 381 ? 30.136 -38.997 -34.062 1.00 85.12 381 GLN A N 1
ATOM 3228 C CA . GLN A 1 381 ? 31.423 -38.462 -33.633 1.00 85.12 381 GLN A CA 1
ATOM 3229 C C . GLN A 1 381 ? 32.526 -39.528 -33.700 1.00 85.12 381 GLN A C 1
ATOM 3231 O O . GLN A 1 381 ? 33.639 -39.231 -34.136 1.00 85.12 381 GLN A O 1
ATOM 3236 N N . ALA A 1 382 ? 32.216 -40.774 -33.330 1.00 87.25 382 ALA A N 1
ATOM 3237 C CA . ALA A 1 382 ? 33.120 -41.912 -33.474 1.00 87.25 382 ALA A CA 1
ATOM 3238 C C . ALA A 1 382 ? 33.403 -42.233 -34.953 1.00 87.25 382 ALA A C 1
ATOM 3240 O O . ALA A 1 382 ? 34.559 -42.379 -35.339 1.00 87.25 382 ALA A O 1
ATOM 3241 N N . GLN A 1 383 ? 32.375 -42.244 -35.809 1.00 89.06 383 GLN A N 1
ATOM 3242 C CA . GLN A 1 383 ? 32.544 -42.414 -37.260 1.00 89.06 383 GLN A CA 1
ATOM 3243 C C . GLN A 1 383 ? 33.425 -41.307 -37.862 1.00 89.06 383 GLN A C 1
ATOM 3245 O O . GLN A 1 383 ? 34.287 -41.575 -38.700 1.00 89.06 383 GLN A O 1
ATOM 3250 N N . LEU A 1 384 ? 33.244 -40.056 -37.428 1.00 81.94 384 LEU A N 1
ATOM 3251 C CA . LEU A 1 384 ? 34.053 -38.930 -37.891 1.00 81.94 384 LEU A CA 1
ATOM 3252 C C . LEU A 1 384 ? 35.516 -39.056 -37.446 1.00 81.94 384 LEU A C 1
ATOM 3254 O O . LEU A 1 384 ? 36.419 -38.823 -38.250 1.00 81.94 384 LEU A O 1
ATOM 3258 N N . SER A 1 385 ? 35.765 -39.431 -36.189 1.00 81.75 385 SER A N 1
ATOM 3259 C CA . SER A 1 385 ? 37.126 -39.592 -35.669 1.00 81.75 385 SER A CA 1
ATOM 3260 C C . SER A 1 385 ? 37.871 -40.743 -36.354 1.00 81.75 385 SER A C 1
ATOM 3262 O O . SER A 1 385 ? 39.045 -40.589 -36.703 1.00 81.75 385 SER A O 1
ATOM 3264 N N . GLU A 1 386 ? 37.180 -41.843 -36.660 1.00 84.94 386 GLU A N 1
ATOM 3265 C CA . GLU A 1 386 ? 37.729 -42.960 -37.429 1.00 84.94 386 GLU A CA 1
ATOM 3266 C C . GLU A 1 386 ? 38.135 -42.518 -38.845 1.00 84.94 386 GLU A C 1
ATOM 3268 O O . GLU A 1 386 ? 39.282 -42.716 -39.252 1.00 84.94 386 GLU A O 1
ATOM 3273 N N . VAL A 1 387 ? 37.249 -41.833 -39.577 1.00 83.69 387 VAL A N 1
ATOM 3274 C CA . VAL A 1 387 ? 37.548 -41.331 -40.932 1.00 83.69 387 VAL A CA 1
ATOM 3275 C C . VAL A 1 387 ? 38.727 -40.354 -40.926 1.00 83.69 387 VAL A C 1
ATOM 3277 O O . VAL A 1 387 ? 39.607 -40.449 -41.784 1.00 83.69 387 VAL A O 1
ATOM 3280 N N . LEU A 1 388 ? 38.787 -39.443 -39.951 1.00 77.56 388 LEU A N 1
ATOM 3281 C CA . LEU A 1 388 ? 39.884 -38.478 -39.831 1.00 77.56 388 LEU A CA 1
ATOM 3282 C C . LEU A 1 388 ? 41.228 -39.151 -39.521 1.00 77.56 388 LEU A C 1
ATOM 3284 O O . LEU A 1 388 ? 42.250 -38.740 -40.074 1.00 77.56 388 LEU A O 1
ATOM 3288 N N . SER A 1 389 ? 41.235 -40.200 -38.693 1.00 79.38 389 SER A N 1
ATOM 3289 C CA . SER A 1 389 ? 42.455 -40.959 -38.386 1.00 79.38 389 SER A CA 1
ATOM 3290 C C . SER A 1 389 ? 42.949 -41.791 -39.577 1.00 79.38 389 SER A C 1
ATOM 3292 O O . SER A 1 389 ? 44.149 -41.803 -39.866 1.00 79.38 389 SER A O 1
ATOM 3294 N N . ASN A 1 390 ? 42.036 -42.404 -40.336 1.00 82.62 390 ASN A N 1
ATOM 3295 C CA . ASN A 1 390 ? 42.365 -43.181 -41.532 1.00 82.62 390 ASN A CA 1
ATOM 3296 C C . ASN A 1 390 ? 42.856 -42.306 -42.698 1.00 82.62 390 ASN A C 1
ATOM 3298 O O . ASN A 1 390 ? 43.713 -42.736 -43.471 1.00 82.62 390 ASN A O 1
ATOM 3302 N N . ALA A 1 391 ? 42.363 -41.070 -42.816 1.00 79.12 391 ALA A N 1
ATOM 3303 C CA . ALA A 1 391 ? 42.714 -40.168 -43.912 1.00 79.12 391 ALA A CA 1
ATOM 3304 C C . ALA A 1 391 ? 44.128 -39.555 -43.805 1.00 79.12 391 ALA A C 1
ATOM 3306 O O . ALA A 1 391 ? 44.596 -38.968 -44.780 1.00 79.12 391 ALA A O 1
ATOM 3307 N N . ARG A 1 392 ? 44.811 -39.680 -42.649 1.00 76.19 392 ARG A N 1
ATOM 3308 C CA . ARG A 1 392 ? 46.160 -39.124 -42.374 1.00 76.19 392 ARG A CA 1
ATOM 3309 C C . ARG A 1 392 ? 46.334 -37.663 -42.825 1.00 76.19 392 ARG A C 1
ATOM 3311 O O . ARG A 1 392 ? 47.397 -37.269 -43.303 1.00 76.19 392 ARG A O 1
ATOM 3318 N N . LEU A 1 393 ? 45.274 -36.869 -42.708 1.00 76.94 393 LEU A N 1
ATOM 3319 C CA . LEU A 1 393 ? 45.286 -35.454 -43.066 1.00 76.94 393 LEU A CA 1
ATOM 3320 C C . LEU A 1 393 ? 46.039 -34.651 -42.001 1.00 76.94 393 LEU A C 1
ATOM 3322 O O . LEU A 1 393 ? 46.049 -35.028 -40.829 1.00 76.94 393 LEU A O 1
ATOM 3326 N N . ASP A 1 394 ? 46.640 -33.528 -42.399 1.00 79.62 394 ASP A N 1
ATOM 3327 C CA . ASP A 1 394 ? 47.269 -32.600 -41.458 1.00 79.62 394 ASP A CA 1
ATOM 3328 C C . ASP A 1 394 ? 46.220 -32.110 -40.433 1.00 79.62 394 ASP A C 1
ATOM 3330 O O . ASP A 1 394 ? 45.233 -31.470 -40.830 1.00 79.62 394 ASP A O 1
ATOM 3334 N N . PRO A 1 395 ? 46.412 -32.383 -39.125 1.00 78.12 395 PRO A N 1
ATOM 3335 C CA . PRO A 1 395 ? 45.469 -32.002 -38.075 1.00 78.12 395 PRO A CA 1
ATOM 3336 C C . PRO A 1 395 ? 45.146 -30.506 -38.067 1.00 78.12 395 PRO A C 1
ATOM 3338 O O . PRO A 1 395 ? 44.029 -30.112 -37.726 1.00 78.12 395 PRO A O 1
ATOM 3341 N N . THR A 1 396 ? 46.096 -29.661 -38.477 1.00 81.19 396 THR A N 1
ATOM 3342 C CA . THR A 1 396 ? 45.905 -28.206 -38.515 1.00 81.19 396 THR A CA 1
ATOM 3343 C C . THR A 1 396 ? 44.956 -27.780 -39.635 1.00 81.19 396 THR A C 1
ATOM 3345 O O . THR A 1 396 ? 44.108 -26.906 -39.436 1.00 81.19 396 THR A O 1
ATOM 3348 N N . ILE A 1 397 ? 45.032 -28.430 -40.799 1.00 79.88 397 ILE A N 1
ATOM 3349 C CA . ILE A 1 397 ? 44.154 -28.152 -41.941 1.00 79.88 397 ILE A CA 1
ATOM 3350 C C . ILE A 1 397 ? 42.736 -28.636 -41.636 1.00 79.88 397 ILE A C 1
ATOM 3352 O O . ILE A 1 397 ? 41.780 -27.891 -41.856 1.00 79.88 397 ILE A O 1
ATOM 3356 N N . VAL A 1 398 ? 42.591 -29.835 -41.062 1.00 80.38 398 VAL A N 1
ATOM 3357 C CA . VAL A 1 398 ? 41.286 -30.376 -40.648 1.00 80.38 398 VAL A CA 1
ATOM 3358 C C . VAL A 1 398 ? 40.620 -29.457 -39.624 1.00 80.38 398 VAL A C 1
ATOM 3360 O O . VAL A 1 398 ? 39.478 -29.057 -39.829 1.00 80.38 398 VAL A O 1
ATOM 3363 N N . ALA A 1 399 ? 41.334 -29.042 -38.572 1.00 80.31 399 ALA A N 1
ATOM 3364 C CA . ALA A 1 399 ? 40.792 -28.137 -37.559 1.00 80.31 399 ALA A CA 1
ATOM 3365 C C . ALA A 1 399 ? 40.329 -26.795 -38.156 1.00 80.31 399 ALA A C 1
ATOM 3367 O O . ALA A 1 399 ? 39.265 -26.284 -37.800 1.00 80.31 399 ALA A O 1
ATOM 3368 N N . ASN A 1 400 ? 41.086 -26.241 -39.108 1.00 83.62 400 ASN A N 1
ATOM 3369 C CA . ASN A 1 400 ? 40.723 -24.998 -39.788 1.00 83.62 400 ASN A CA 1
ATOM 3370 C C . ASN A 1 400 ? 39.477 -25.151 -40.675 1.00 83.62 400 ASN A C 1
ATOM 3372 O O . ASN A 1 400 ? 38.619 -24.263 -40.684 1.00 83.62 400 ASN A O 1
ATOM 3376 N N . VAL A 1 401 ? 39.349 -26.268 -41.399 1.00 83.38 401 VAL A N 1
ATOM 3377 C CA . VAL A 1 401 ? 38.171 -26.560 -42.232 1.00 83.38 401 VAL A CA 1
ATOM 3378 C C . VAL A 1 401 ? 36.937 -26.801 -41.363 1.00 83.38 401 VAL A C 1
ATOM 3380 O O . VAL A 1 401 ? 35.899 -26.191 -41.623 1.00 83.38 401 VAL A O 1
ATOM 3383 N N . THR A 1 402 ? 37.050 -27.597 -40.295 1.00 82.44 402 THR A N 1
ATOM 3384 C CA . THR A 1 402 ? 35.959 -27.854 -39.341 1.00 82.44 402 THR A CA 1
ATOM 3385 C C . THR A 1 402 ? 35.485 -26.560 -38.685 1.00 82.44 402 THR A C 1
ATOM 3387 O O . THR A 1 402 ? 34.294 -26.262 -38.710 1.00 82.44 402 THR A O 1
ATOM 3390 N N . LYS A 1 403 ? 36.407 -25.707 -38.219 1.00 85.69 403 LYS A N 1
ATOM 3391 C CA . LYS A 1 403 ? 36.074 -24.398 -37.635 1.00 85.69 403 LYS A CA 1
ATOM 3392 C C . LYS A 1 403 ? 35.361 -23.480 -38.629 1.00 85.69 403 LYS A C 1
ATOM 3394 O O . LYS A 1 403 ? 34.419 -22.776 -38.264 1.00 85.69 403 LYS A O 1
ATOM 3399 N N . LYS A 1 404 ? 35.786 -23.469 -39.896 1.00 87.06 404 LYS A N 1
ATOM 3400 C CA . LYS A 1 404 ? 35.121 -22.677 -40.942 1.00 87.06 404 LYS A CA 1
ATOM 3401 C C . LYS A 1 404 ? 33.721 -23.220 -41.242 1.00 87.06 404 LYS A C 1
ATOM 3403 O O . LYS A 1 404 ? 32.794 -22.431 -41.414 1.00 87.06 404 LYS A O 1
ATOM 3408 N N . LEU A 1 405 ? 33.550 -24.541 -41.253 1.00 85.06 405 LEU A N 1
ATOM 3409 C CA . LEU A 1 405 ? 32.249 -25.188 -41.418 1.00 85.06 405 LEU A CA 1
ATOM 3410 C C . LEU A 1 405 ? 31.308 -24.858 -40.249 1.00 85.06 405 LEU A C 1
ATOM 3412 O O . LEU A 1 405 ? 30.174 -24.452 -40.485 1.00 85.06 405 LEU A O 1
ATOM 3416 N N . GLU A 1 406 ? 31.784 -24.935 -39.006 1.00 85.12 406 GLU A N 1
ATOM 3417 C CA . GLU A 1 406 ? 31.031 -24.547 -37.805 1.00 85.12 406 GLU A CA 1
ATOM 3418 C C . GLU A 1 406 ? 30.615 -23.074 -37.830 1.00 85.12 406 GLU A C 1
ATOM 3420 O O . GLU A 1 406 ? 29.481 -22.745 -37.488 1.00 85.12 406 GLU A O 1
ATOM 3425 N N . GLN A 1 407 ? 31.492 -22.175 -38.284 1.00 87.12 407 GLN A N 1
ATOM 3426 C CA . GLN A 1 407 ? 31.153 -20.760 -38.453 1.00 87.12 407 GLN A CA 1
ATOM 3427 C C . GLN A 1 407 ? 30.050 -20.558 -39.497 1.00 87.12 407 GLN A C 1
ATOM 3429 O O . GLN A 1 407 ? 29.123 -19.780 -39.262 1.00 87.12 407 GLN A O 1
ATOM 3434 N N . VAL A 1 408 ? 30.113 -21.269 -40.628 1.00 92.06 408 VAL A N 1
ATOM 3435 C CA . VAL A 1 408 ? 29.088 -21.200 -41.682 1.00 92.06 408 VAL A CA 1
ATOM 3436 C C . VAL A 1 408 ? 27.764 -21.790 -41.196 1.00 92.06 408 VAL A C 1
ATOM 3438 O O . VAL A 1 408 ? 26.727 -21.144 -41.343 1.00 92.06 408 VAL A O 1
ATOM 3441 N N . LEU A 1 409 ? 27.781 -22.969 -40.572 1.00 87.44 409 LEU A N 1
ATOM 3442 C CA . LEU A 1 409 ? 26.592 -23.599 -39.991 1.00 87.44 409 LEU A CA 1
ATOM 3443 C C . LEU A 1 409 ? 25.994 -22.732 -38.880 1.00 87.44 409 LEU A C 1
ATOM 3445 O O . LEU A 1 409 ? 24.784 -22.525 -38.840 1.00 87.44 409 LEU A O 1
ATOM 3449 N N . GLY A 1 410 ? 26.830 -22.143 -38.025 1.00 88.19 410 GLY A N 1
ATOM 3450 C CA . GLY A 1 410 ? 26.417 -21.196 -36.995 1.00 88.19 410 GLY A CA 1
ATOM 3451 C C . GLY A 1 410 ? 25.765 -19.943 -37.580 1.00 88.19 410 GLY A C 1
ATOM 3452 O O . GLY A 1 410 ? 24.705 -19.527 -37.112 1.00 88.19 410 GLY A O 1
ATOM 3453 N N . ALA A 1 411 ? 26.344 -19.365 -38.636 1.00 88.25 411 ALA A N 1
ATOM 3454 C CA . ALA A 1 411 ? 25.767 -18.223 -39.343 1.00 88.25 411 ALA A CA 1
ATOM 3455 C C . ALA A 1 411 ? 24.423 -18.576 -39.999 1.00 88.25 411 ALA A C 1
ATOM 3457 O O . ALA A 1 411 ? 23.462 -17.818 -39.872 1.00 88.25 411 ALA A O 1
ATOM 3458 N N . LYS A 1 412 ? 24.317 -19.750 -40.635 1.00 91.25 412 LYS A N 1
ATOM 3459 C CA . LYS A 1 412 ? 23.068 -20.233 -41.240 1.00 91.25 412 LYS A CA 1
ATOM 3460 C C . LYS A 1 412 ? 21.995 -20.526 -40.198 1.00 91.25 412 LYS A C 1
ATOM 3462 O O . LYS A 1 412 ? 20.863 -20.096 -40.378 1.00 91.25 412 LYS A O 1
ATOM 3467 N N . ASN A 1 413 ? 22.339 -21.145 -39.073 1.00 87.69 413 ASN A N 1
ATOM 3468 C CA . ASN A 1 413 ? 21.405 -21.376 -37.970 1.00 87.69 413 ASN A CA 1
ATOM 3469 C C . ASN A 1 413 ? 20.897 -20.065 -37.353 1.00 87.69 413 ASN A C 1
ATOM 3471 O O . ASN A 1 413 ? 19.719 -19.962 -37.015 1.00 87.69 413 ASN A O 1
ATOM 3475 N N . ARG A 1 414 ? 21.752 -19.039 -37.238 1.00 86.75 414 ARG A N 1
ATOM 3476 C CA . ARG A 1 414 ? 21.315 -17.690 -36.836 1.00 86.75 414 ARG A CA 1
ATOM 3477 C C . ARG A 1 414 ? 20.369 -17.082 -37.867 1.00 86.75 414 ARG A C 1
ATOM 3479 O O . ARG A 1 414 ? 19.320 -16.580 -37.484 1.00 86.75 414 ARG A O 1
ATOM 3486 N N . GLN A 1 415 ? 20.693 -17.201 -39.154 1.00 91.56 415 GLN A N 1
ATOM 3487 C CA . GLN A 1 415 ? 19.836 -16.728 -40.240 1.00 91.56 415 GLN A CA 1
ATOM 3488 C C . GLN A 1 415 ? 18.464 -17.424 -40.229 1.00 91.56 415 GLN A C 1
ATOM 3490 O O . GLN A 1 415 ? 17.447 -16.759 -40.393 1.00 91.56 415 GLN A O 1
ATOM 3495 N N . ILE A 1 416 ? 18.414 -18.737 -39.981 1.00 86.06 416 ILE A N 1
ATOM 3496 C CA . ILE A 1 416 ? 17.160 -19.495 -39.844 1.00 86.06 416 ILE A CA 1
ATOM 3497 C C . ILE A 1 416 ? 16.329 -18.953 -38.677 1.00 86.06 416 ILE A C 1
ATOM 3499 O O . ILE A 1 416 ? 15.144 -18.684 -38.855 1.00 86.06 416 ILE A O 1
ATOM 3503 N N . LYS A 1 417 ? 16.944 -18.737 -37.507 1.00 84.06 417 LYS A N 1
ATOM 3504 C CA . LYS A 1 417 ? 16.254 -18.163 -36.340 1.00 84.06 417 LYS A CA 1
ATOM 3505 C C . LYS A 1 417 ? 15.732 -16.751 -36.614 1.00 84.06 417 LYS A C 1
ATOM 3507 O O . LYS A 1 417 ? 14.599 -16.447 -36.252 1.00 84.06 417 LYS A O 1
ATOM 3512 N N . ASP A 1 418 ? 16.524 -15.911 -37.279 1.00 83.19 418 ASP A N 1
ATOM 3513 C CA . ASP A 1 418 ? 16.119 -14.555 -37.660 1.00 83.19 418 ASP A CA 1
ATOM 3514 C C . ASP A 1 418 ? 14.943 -14.567 -38.645 1.00 83.19 418 ASP A C 1
ATOM 3516 O O . ASP A 1 418 ? 14.005 -13.787 -38.491 1.00 83.19 418 ASP A O 1
ATOM 3520 N N . LEU A 1 419 ? 14.957 -15.468 -39.630 1.00 88.44 419 LEU A N 1
ATOM 3521 C CA . LEU A 1 419 ? 13.855 -15.619 -40.580 1.00 88.44 419 LEU A CA 1
ATOM 3522 C C . LEU A 1 419 ? 12.589 -16.153 -39.898 1.00 88.44 419 LEU A C 1
ATOM 3524 O O . LEU A 1 419 ? 11.513 -15.608 -40.117 1.00 88.44 419 LEU A O 1
ATOM 3528 N N . GLN A 1 420 ? 12.700 -17.159 -39.024 1.00 84.31 420 GLN A N 1
ATOM 3529 C CA . GLN A 1 420 ? 11.567 -17.655 -38.229 1.00 84.31 420 GLN A CA 1
ATOM 3530 C C . GLN A 1 420 ? 10.962 -16.547 -37.360 1.00 84.31 420 GLN A C 1
ATOM 3532 O O . GLN A 1 420 ? 9.744 -16.388 -37.302 1.00 84.31 420 GLN A O 1
ATOM 3537 N N . TYR A 1 421 ? 11.811 -15.735 -36.730 1.00 81.00 421 TYR A N 1
ATOM 3538 C CA . TYR A 1 421 ? 11.384 -14.571 -35.966 1.00 81.00 421 TYR A CA 1
ATOM 3539 C C . TYR A 1 421 ? 10.626 -13.558 -36.833 1.00 81.00 421 TYR A C 1
ATOM 3541 O O . TYR A 1 421 ? 9.545 -13.113 -36.449 1.00 81.00 421 TYR A O 1
ATOM 3549 N N . GLN A 1 422 ? 11.158 -13.218 -38.011 1.00 84.31 422 GLN A N 1
ATOM 3550 C CA . GLN A 1 422 ? 10.502 -12.295 -38.942 1.00 84.31 422 GLN A CA 1
ATOM 3551 C C . GLN A 1 422 ? 9.145 -12.829 -39.405 1.00 84.31 422 GLN A C 1
ATOM 3553 O O . GLN A 1 422 ? 8.181 -12.070 -39.445 1.00 84.31 422 GLN A O 1
ATOM 3558 N N . VAL A 1 423 ? 9.042 -14.132 -39.680 1.00 85.19 423 VAL A N 1
ATOM 3559 C CA . VAL A 1 423 ? 7.770 -14.780 -40.022 1.00 85.19 423 VAL A CA 1
ATOM 3560 C C . VAL A 1 423 ? 6.775 -14.654 -38.869 1.00 85.19 423 VAL A C 1
ATOM 3562 O O . VAL A 1 423 ? 5.647 -14.218 -39.092 1.00 85.19 423 VAL A O 1
ATOM 3565 N N . HIS A 1 424 ? 7.169 -14.953 -37.628 1.00 79.81 424 HIS A N 1
ATOM 3566 C CA . HIS A 1 424 ? 6.286 -14.790 -36.467 1.00 79.81 424 HIS A CA 1
ATOM 3567 C C . HIS A 1 424 ? 5.857 -13.335 -36.251 1.00 79.81 424 HIS A C 1
ATOM 3569 O O . HIS A 1 424 ? 4.687 -13.074 -35.968 1.00 79.81 424 HIS A O 1
ATOM 3575 N N . GLN A 1 425 ? 6.776 -12.384 -36.424 1.00 81.25 425 GLN A N 1
ATOM 3576 C CA . GLN A 1 425 ? 6.484 -10.959 -36.314 1.00 81.25 425 GLN A CA 1
ATOM 3577 C C . GLN A 1 425 ? 5.489 -10.501 -37.388 1.00 81.25 425 GLN A C 1
ATOM 3579 O O . GLN A 1 425 ? 4.500 -9.853 -37.053 1.00 81.25 425 GLN A O 1
ATOM 3584 N N . ALA A 1 426 ? 5.712 -10.871 -38.651 1.00 83.44 426 ALA A N 1
ATOM 3585 C CA . ALA A 1 426 ? 4.836 -10.523 -39.768 1.00 83.44 426 ALA A CA 1
ATOM 3586 C C . ALA A 1 426 ? 3.450 -11.168 -39.628 1.00 83.44 426 ALA A C 1
ATOM 3588 O O . ALA A 1 426 ? 2.436 -10.500 -39.813 1.00 83.44 426 ALA A O 1
ATOM 3589 N N . THR A 1 427 ? 3.391 -12.438 -39.216 1.00 83.25 427 THR A N 1
ATOM 3590 C CA . THR A 1 427 ? 2.119 -13.146 -38.992 1.00 83.25 427 THR A CA 1
ATOM 3591 C C . THR A 1 427 ? 1.305 -12.484 -37.879 1.00 83.25 427 THR A C 1
ATOM 3593 O O . THR A 1 427 ? 0.089 -12.337 -37.977 1.00 83.25 427 THR A O 1
ATOM 3596 N N . LYS A 1 428 ? 1.980 -12.025 -36.822 1.00 81.19 428 LYS A N 1
ATOM 3597 C CA . LYS A 1 428 ? 1.335 -11.297 -35.732 1.00 81.19 428 LYS A CA 1
ATOM 3598 C C . LYS A 1 428 ? 0.854 -9.910 -36.161 1.00 81.19 428 LYS A C 1
ATOM 3600 O O . LYS A 1 428 ? -0.268 -9.546 -35.835 1.00 81.19 428 LYS A O 1
ATOM 3605 N N . GLN A 1 429 ? 1.666 -9.163 -36.914 1.00 82.94 429 GLN A N 1
ATOM 3606 C CA . GLN A 1 429 ? 1.251 -7.879 -37.493 1.00 82.94 429 GLN A CA 1
ATOM 3607 C C . GLN A 1 429 ? 0.008 -8.043 -38.369 1.00 82.94 429 GLN A C 1
ATOM 3609 O O . GLN A 1 429 ? -0.934 -7.276 -38.220 1.00 82.94 429 GLN A O 1
ATOM 3614 N N . TYR A 1 430 ? -0.023 -9.076 -39.212 1.00 84.06 430 TYR A N 1
ATOM 3615 C CA . TYR A 1 430 ? -1.181 -9.414 -40.034 1.00 84.06 430 TYR A CA 1
ATOM 3616 C C . TYR A 1 430 ? -2.437 -9.673 -39.183 1.00 84.06 430 TYR A C 1
ATOM 3618 O O . TYR A 1 430 ? -3.458 -9.012 -39.370 1.00 84.06 430 TYR A O 1
ATOM 3626 N N . ASN A 1 431 ? -2.353 -10.541 -38.170 1.00 84.00 431 ASN A N 1
ATOM 3627 C CA . ASN A 1 431 ? -3.489 -10.827 -37.287 1.00 84.00 431 ASN A CA 1
ATOM 3628 C C . ASN A 1 431 ? -3.956 -9.597 -36.480 1.00 84.00 431 ASN A C 1
ATOM 3630 O O . ASN A 1 431 ? -5.156 -9.405 -36.292 1.00 84.00 431 ASN A O 1
ATOM 3634 N N . ASP A 1 432 ? -3.032 -8.750 -36.017 1.00 82.44 432 ASP A N 1
ATOM 3635 C CA . ASP A 1 432 ? -3.368 -7.501 -35.324 1.00 82.44 432 ASP A CA 1
ATOM 3636 C C . ASP A 1 432 ? -4.071 -6.518 -36.276 1.00 82.44 432 ASP A C 1
ATOM 3638 O O . ASP A 1 432 ? -5.045 -5.874 -35.884 1.00 82.44 432 ASP A O 1
ATOM 3642 N N . THR A 1 433 ? -3.629 -6.426 -37.538 1.00 83.00 433 THR A N 1
ATOM 3643 C CA . THR A 1 433 ? -4.296 -5.581 -38.540 1.00 83.00 433 THR A CA 1
ATOM 3644 C C . THR A 1 433 ? -5.704 -6.063 -38.854 1.00 83.00 433 THR A C 1
ATOM 3646 O O . THR A 1 433 ? -6.597 -5.223 -38.917 1.00 83.00 433 THR A O 1
ATOM 3649 N N . ILE A 1 434 ? -5.933 -7.378 -38.964 1.00 83.62 434 ILE A N 1
ATOM 3650 C CA . ILE A 1 434 ? -7.280 -7.940 -39.152 1.00 83.62 434 ILE A CA 1
ATOM 3651 C C . ILE A 1 434 ? -8.209 -7.463 -38.035 1.00 83.62 434 ILE A C 1
ATOM 3653 O O . ILE A 1 434 ? -9.243 -6.874 -38.323 1.00 83.62 434 ILE A O 1
ATOM 3657 N N . ARG A 1 435 ? -7.796 -7.594 -36.769 1.00 80.44 435 ARG A N 1
ATOM 3658 C CA . ARG A 1 435 ? -8.605 -7.158 -35.616 1.00 80.44 435 ARG A CA 1
ATOM 3659 C C . ARG A 1 435 ? -8.934 -5.669 -35.646 1.00 80.44 435 ARG A C 1
ATOM 3661 O O . ARG A 1 435 ? -10.044 -5.262 -35.306 1.00 80.44 435 ARG A O 1
ATOM 3668 N N . VAL A 1 436 ? -7.967 -4.836 -36.036 1.00 83.56 436 VAL A N 1
ATOM 3669 C CA . VAL A 1 436 ? -8.188 -3.391 -36.180 1.00 83.56 436 VAL A CA 1
ATOM 3670 C C . VAL A 1 436 ? -9.179 -3.114 -37.310 1.00 83.56 436 VAL A C 1
ATOM 3672 O O . VAL A 1 436 ? -10.107 -2.331 -37.110 1.00 83.56 436 VAL A O 1
ATOM 3675 N N . TYR A 1 437 ? -9.029 -3.765 -38.464 1.00 81.81 437 TYR A N 1
ATOM 3676 C CA . TYR A 1 437 ? -9.954 -3.616 -39.586 1.00 81.81 437 TYR A CA 1
ATOM 3677 C C . TYR A 1 437 ? -11.365 -4.090 -39.244 1.00 81.81 437 TYR A C 1
ATOM 3679 O O . TYR A 1 437 ? -12.303 -3.338 -39.487 1.00 81.81 437 TYR A O 1
ATOM 3687 N N . GLU A 1 438 ? -11.520 -5.250 -38.607 1.00 81.81 438 GLU A N 1
ATOM 3688 C CA . GLU A 1 438 ? -12.807 -5.752 -38.108 1.00 81.81 438 GLU A CA 1
ATOM 3689 C C . GLU A 1 438 ? -13.471 -4.725 -37.185 1.00 81.81 438 GLU A C 1
ATOM 3691 O O . GLU A 1 438 ? -14.618 -4.340 -37.403 1.00 81.81 438 GLU A O 1
ATOM 3696 N N . SER A 1 439 ? -12.724 -4.191 -36.210 1.00 81.25 439 SER A N 1
ATOM 3697 C CA . SER A 1 439 ? -13.247 -3.180 -35.283 1.00 81.25 439 SER A CA 1
ATOM 3698 C C . SER A 1 439 ? -13.670 -1.883 -35.986 1.00 81.25 439 SER A C 1
ATOM 3700 O O . SER A 1 439 ? -14.660 -1.254 -35.607 1.00 81.25 439 SER A O 1
ATOM 3702 N N . LYS A 1 440 ? -12.935 -1.465 -37.025 1.00 83.81 440 LYS A N 1
ATOM 3703 C CA . LYS A 1 440 ? -13.175 -0.195 -37.714 1.00 83.81 440 LYS A CA 1
ATOM 3704 C C . LYS A 1 440 ? -14.297 -0.300 -38.741 1.00 83.81 440 LYS A C 1
ATOM 3706 O O . LYS A 1 440 ? -15.068 0.645 -38.866 1.00 83.81 440 LYS A O 1
ATOM 3711 N N . LEU A 1 441 ? -14.395 -1.426 -39.442 1.00 81.69 441 LEU A N 1
ATOM 3712 C CA . LEU A 1 441 ? -15.464 -1.719 -40.398 1.00 81.69 441 LEU A CA 1
ATOM 3713 C C . LEU A 1 441 ? -16.799 -1.930 -39.679 1.00 81.69 441 LEU A C 1
ATOM 3715 O O . LEU A 1 441 ? -17.803 -1.361 -40.102 1.00 81.69 441 LEU A O 1
ATOM 3719 N N . GLN A 1 442 ? -16.782 -2.596 -38.520 1.00 81.56 442 GLN A N 1
ATOM 3720 C CA . GLN A 1 442 ? -17.953 -2.683 -37.648 1.00 81.56 442 GLN A CA 1
ATOM 3721 C C . GLN A 1 442 ? -18.414 -1.295 -37.176 1.00 81.56 442 GLN A C 1
ATOM 3723 O O . GLN A 1 442 ? -19.604 -0.992 -37.206 1.00 81.56 442 GLN A O 1
ATOM 3728 N N . ALA A 1 443 ? -17.483 -0.404 -36.808 1.00 81.50 443 ALA A N 1
ATOM 3729 C CA . ALA A 1 443 ? -17.810 0.982 -36.456 1.00 81.50 443 ALA A CA 1
ATOM 3730 C C . ALA A 1 443 ? -18.355 1.815 -37.637 1.00 81.50 443 ALA A C 1
ATOM 3732 O O . ALA A 1 443 ? -18.970 2.856 -37.412 1.00 81.50 443 ALA A O 1
ATOM 3733 N N . LEU A 1 444 ? -18.127 1.381 -38.880 1.00 85.25 444 LEU A N 1
ATOM 3734 C CA . LEU A 1 444 ? -18.646 2.002 -40.103 1.00 85.25 444 LEU A CA 1
ATOM 3735 C C . LEU A 1 444 ? -19.948 1.345 -40.601 1.00 85.25 444 LEU A C 1
ATOM 3737 O O . LEU A 1 444 ? -20.465 1.759 -41.636 1.00 85.25 444 LEU A O 1
ATOM 3741 N N . GLY A 1 445 ? -20.493 0.370 -39.865 1.00 80.25 445 GLY A N 1
ATOM 3742 C CA . GLY A 1 445 ? -21.770 -0.278 -40.176 1.00 80.25 445 GLY A CA 1
ATOM 3743 C C . GLY A 1 445 ? -21.687 -1.447 -41.161 1.00 80.25 445 GLY A C 1
ATOM 3744 O O . GLY A 1 445 ? -22.722 -1.855 -41.674 1.00 80.25 445 GLY A O 1
ATOM 3745 N N . VAL A 1 446 ? -20.489 -1.980 -41.427 1.00 80.19 446 VAL A N 1
ATOM 3746 C CA . VAL A 1 446 ? -20.298 -3.214 -42.209 1.00 80.19 446 VAL A CA 1
ATOM 3747 C C . VAL A 1 446 ? -20.311 -4.405 -41.247 1.00 80.19 446 VAL A C 1
ATOM 3749 O O . VAL A 1 446 ? -19.538 -4.427 -40.284 1.00 80.19 446 VAL A O 1
ATOM 3752 N N . GLU A 1 447 ? -21.197 -5.376 -41.470 1.00 70.69 447 GLU A N 1
ATOM 3753 C CA . GLU A 1 447 ? -21.313 -6.564 -40.616 1.00 70.69 447 GLU A CA 1
ATOM 3754 C C . GLU A 1 447 ? -20.117 -7.518 -40.798 1.00 70.69 447 GLU A C 1
ATOM 3756 O O . GLU A 1 447 ? -19.540 -7.627 -41.879 1.00 70.69 447 GLU A O 1
ATOM 3761 N N . GLN A 1 448 ? -19.725 -8.218 -39.724 1.00 64.75 448 GLN A N 1
ATOM 3762 C CA . GLN A 1 448 ? -18.518 -9.063 -39.700 1.00 64.75 448 GLN A CA 1
ATOM 3763 C C . GLN A 1 448 ? -18.568 -10.239 -40.693 1.00 64.75 448 GLN A C 1
ATOM 3765 O O . GLN A 1 448 ? -17.519 -10.709 -41.119 1.00 64.75 448 GLN A O 1
ATOM 3770 N N . GLU A 1 449 ? -19.759 -10.691 -41.093 1.00 65.44 449 GLU A N 1
ATOM 3771 C CA . GLU A 1 449 ? -19.939 -11.818 -42.022 1.00 65.44 449 GLU A CA 1
ATOM 3772 C C . GLU A 1 449 ? -19.576 -11.473 -43.478 1.00 65.44 449 GLU A C 1
ATOM 3774 O O . GLU A 1 449 ? -19.247 -12.368 -44.255 1.00 65.44 449 GLU A O 1
ATOM 3779 N N . GLU A 1 450 ? -19.553 -10.186 -43.846 1.00 61.56 450 GLU A N 1
ATOM 3780 C CA . GLU A 1 450 ? -19.117 -9.731 -45.178 1.00 61.56 450 GLU A CA 1
ATOM 3781 C C . GLU A 1 450 ? -17.581 -9.615 -45.293 1.00 61.56 450 GLU A C 1
ATOM 3783 O O . GLU A 1 450 ? -17.037 -9.407 -46.382 1.00 61.56 450 GLU A O 1
ATOM 3788 N N . ILE A 1 451 ? -16.858 -9.762 -44.176 1.00 64.69 451 ILE A N 1
ATOM 3789 C CA . ILE A 1 451 ? -15.412 -9.550 -44.071 1.00 64.69 451 ILE A CA 1
ATOM 3790 C C . ILE A 1 451 ? -14.685 -10.906 -44.131 1.00 64.69 451 ILE A C 1
ATOM 3792 O O . ILE A 1 451 ? -14.513 -11.592 -43.131 1.00 64.69 451 ILE A O 1
ATOM 3796 N N . GLY A 1 452 ? -14.208 -11.299 -45.315 1.00 69.81 452 GLY A N 1
ATOM 3797 C CA . GLY A 1 452 ? -13.528 -12.586 -45.549 1.00 69.81 452 GLY A CA 1
ATOM 3798 C C . GLY A 1 452 ? -12.059 -12.680 -45.094 1.00 69.81 452 GLY A C 1
ATOM 3799 O O . GLY A 1 452 ? -11.261 -13.309 -45.790 1.00 69.81 452 GLY A O 1
ATOM 3800 N N . PHE A 1 453 ? -11.650 -12.037 -43.994 1.00 73.06 453 PHE A N 1
ATOM 3801 C CA . PHE A 1 453 ? -10.263 -12.126 -43.511 1.00 73.06 453 PHE A CA 1
ATOM 3802 C C . PHE A 1 453 ? -10.070 -13.319 -42.564 1.00 73.06 453 PHE A C 1
ATOM 3804 O O . PHE A 1 453 ? -10.577 -13.326 -41.447 1.00 73.06 453 PHE A O 1
ATOM 3811 N N . GLU A 1 454 ? -9.274 -14.310 -42.967 1.00 77.75 454 GLU A N 1
ATOM 3812 C CA . GLU A 1 454 ? -8.893 -15.423 -42.089 1.00 77.75 454 GLU A CA 1
ATOM 3813 C C . GLU A 1 454 ? -7.586 -15.121 -41.341 1.00 77.75 454 GLU A C 1
ATOM 3815 O O . GLU A 1 454 ? -6.549 -14.812 -41.941 1.00 77.75 454 GLU A O 1
ATOM 3820 N N . ALA A 1 455 ? -7.622 -15.234 -40.010 1.00 76.31 455 ALA A N 1
ATOM 3821 C CA . ALA A 1 455 ? -6.438 -15.100 -39.168 1.00 76.31 455 ALA A CA 1
ATOM 3822 C C . ALA A 1 455 ? -5.527 -16.334 -39.284 1.00 76.31 455 ALA A C 1
ATOM 3824 O O . ALA A 1 455 ? -5.976 -17.479 -39.220 1.00 76.31 455 ALA A O 1
ATOM 3825 N N . ILE A 1 456 ? -4.216 -16.109 -39.374 1.00 81.50 456 ILE A N 1
ATOM 3826 C CA . ILE A 1 456 ? -3.228 -17.191 -39.455 1.00 81.50 456 ILE A CA 1
ATOM 3827 C C . ILE A 1 456 ? -2.987 -17.764 -38.049 1.00 81.50 456 ILE A C 1
ATOM 3829 O O . ILE A 1 456 ? -2.769 -17.017 -37.088 1.00 81.50 456 ILE A O 1
ATOM 3833 N N . GLN A 1 457 ? -2.975 -19.094 -37.909 1.00 71.50 457 GLN A N 1
ATOM 3834 C CA . GLN A 1 457 ? -2.677 -19.753 -36.631 1.00 71.50 457 GLN A CA 1
ATOM 3835 C C . GLN A 1 457 ? -1.253 -19.416 -36.161 1.00 71.50 457 GLN A C 1
ATOM 3837 O O . GLN A 1 457 ? -0.273 -19.686 -36.854 1.00 71.50 457 GLN A O 1
ATOM 3842 N N . THR A 1 458 ? -1.124 -18.832 -34.965 1.00 66.06 458 THR A N 1
ATOM 3843 C CA . THR A 1 458 ? 0.170 -18.429 -34.388 1.00 66.06 458 THR A CA 1
ATOM 3844 C C . THR A 1 458 ? 0.343 -18.927 -32.957 1.00 66.06 458 THR A C 1
ATOM 3846 O O . THR A 1 458 ? -0.599 -18.947 -32.173 1.00 66.06 458 THR A O 1
ATOM 3849 N N . ALA A 1 459 ? 1.579 -19.290 -32.595 1.00 58.66 459 ALA A N 1
ATOM 3850 C CA . ALA A 1 459 ? 1.968 -19.706 -31.241 1.00 58.66 459 ALA A CA 1
ATOM 3851 C C . ALA A 1 459 ? 2.303 -18.521 -30.304 1.00 58.66 459 ALA A C 1
ATOM 3853 O O . ALA A 1 459 ? 2.895 -18.705 -29.241 1.00 58.66 459 ALA A O 1
ATOM 3854 N N . THR A 1 460 ? 1.986 -17.289 -30.712 1.00 56.72 460 THR A N 1
ATOM 3855 C CA . THR A 1 460 ? 2.385 -16.048 -30.032 1.00 56.72 460 THR A CA 1
ATOM 3856 C C . THR A 1 460 ? 1.235 -15.425 -29.241 1.00 56.72 460 THR A C 1
ATOM 3858 O O . THR A 1 460 ? 0.071 -15.567 -29.599 1.00 56.72 460 THR A O 1
ATOM 3861 N N . SER A 1 461 ? 1.560 -14.706 -28.163 1.00 58.06 461 SER A N 1
ATOM 3862 C CA . SER A 1 461 ? 0.585 -14.060 -27.276 1.00 58.06 461 SER A CA 1
ATOM 3863 C C . SER A 1 461 ? -0.228 -12.944 -27.951 1.00 58.06 461 SER A C 1
ATOM 3865 O O . SER A 1 461 ? 0.242 -12.292 -28.886 1.00 58.06 461 SER A O 1
ATOM 3867 N N . LEU A 1 462 ? -1.416 -12.675 -27.393 1.00 57.19 462 LEU A N 1
ATOM 3868 C CA . LEU A 1 462 ? -2.420 -11.687 -27.833 1.00 57.19 462 LEU A CA 1
ATOM 3869 C C . LEU A 1 462 ? -2.015 -10.200 -27.662 1.00 57.19 462 LEU A C 1
ATOM 3871 O O . LEU A 1 462 ? -2.854 -9.323 -27.839 1.00 57.19 462 LEU A O 1
ATOM 3875 N N . THR A 1 463 ? -0.777 -9.896 -27.261 1.00 51.72 463 THR A N 1
ATOM 3876 C CA . THR A 1 463 ? -0.289 -8.514 -27.060 1.00 51.72 463 THR A CA 1
ATOM 3877 C C . THR A 1 463 ? 0.064 -7.828 -28.390 1.00 51.72 463 THR A C 1
ATOM 3879 O O . THR A 1 463 ? 0.295 -8.541 -29.353 1.00 51.72 463 THR A O 1
ATOM 3882 N N . PRO A 1 464 ? 0.202 -6.493 -28.487 1.00 56.00 464 PRO A N 1
ATOM 3883 C CA . PRO A 1 464 ? 0.505 -5.819 -29.760 1.00 56.00 464 PRO A CA 1
ATOM 3884 C C . PRO A 1 464 ? 1.864 -6.212 -30.373 1.00 56.00 464 PRO A C 1
ATOM 3886 O O . PRO A 1 464 ? 2.863 -6.348 -29.659 1.00 56.00 464 PRO A O 1
ATOM 3889 N N . ALA A 1 465 ? 1.939 -6.320 -31.704 1.00 52.62 465 ALA A N 1
ATOM 3890 C CA . ALA A 1 465 ? 3.132 -6.729 -32.464 1.00 52.62 465 ALA A CA 1
ATOM 3891 C C . ALA A 1 465 ? 4.419 -5.917 -32.195 1.00 52.62 465 ALA A C 1
ATOM 3893 O O . ALA A 1 465 ? 5.524 -6.415 -32.417 1.00 52.62 465 ALA A O 1
ATOM 3894 N N . ARG A 1 466 ? 4.309 -4.686 -31.677 1.00 45.47 466 ARG A N 1
ATOM 3895 C CA . ARG A 1 466 ? 5.454 -3.807 -31.367 1.00 45.47 466 ARG A CA 1
ATOM 3896 C C . ARG A 1 466 ? 6.298 -4.278 -30.167 1.00 45.47 466 ARG A C 1
ATOM 3898 O O . ARG A 1 466 ? 7.392 -3.766 -29.964 1.00 45.47 466 ARG A O 1
ATOM 3905 N N . LEU A 1 467 ? 5.813 -5.254 -29.397 1.00 46.16 467 LEU A N 1
ATOM 3906 C CA . LEU A 1 467 ? 6.488 -5.822 -28.218 1.00 46.16 467 LEU A CA 1
ATOM 3907 C C . LEU A 1 467 ? 7.186 -7.166 -28.485 1.00 46.16 467 LEU A C 1
ATOM 3909 O O . LEU A 1 467 ? 7.661 -7.807 -27.550 1.00 46.16 467 LEU A O 1
ATOM 3913 N N . VAL A 1 468 ? 7.258 -7.615 -29.739 1.00 48.38 468 VAL A N 1
ATOM 3914 C CA . VAL A 1 468 ? 8.069 -8.785 -30.093 1.00 48.38 468 VAL A CA 1
ATOM 3915 C C . VAL A 1 468 ? 9.533 -8.327 -30.135 1.00 48.38 468 VAL A C 1
ATOM 3917 O O . VAL A 1 468 ? 9.878 -7.454 -30.930 1.00 48.38 468 VAL A O 1
ATOM 3920 N N . THR A 1 469 ? 10.377 -8.834 -29.231 1.00 41.19 469 THR A N 1
ATOM 3921 C CA . THR A 1 469 ? 11.796 -8.452 -29.118 1.00 41.19 469 THR A CA 1
ATOM 3922 C C . THR A 1 469 ? 12.720 -9.497 -29.746 1.00 41.19 469 THR A C 1
ATOM 3924 O O . THR A 1 469 ? 12.529 -10.703 -29.586 1.00 41.19 469 THR A O 1
ATOM 3927 N N . LYS A 1 470 ? 13.765 -9.029 -30.445 1.00 40.09 470 LYS A N 1
ATOM 3928 C CA . LYS A 1 470 ? 14.857 -9.863 -30.974 1.00 40.09 470 LYS A CA 1
ATOM 3929 C C . LYS A 1 470 ? 15.680 -10.438 -29.814 1.00 40.09 470 LYS A C 1
ATOM 3931 O O . LYS A 1 470 ? 16.149 -9.682 -28.965 1.00 40.09 470 LYS A O 1
ATOM 3936 N N . ALA A 1 471 ? 15.931 -11.746 -29.812 1.00 39.03 471 ALA A N 1
ATOM 3937 C CA . ALA A 1 471 ? 16.898 -12.358 -28.901 1.00 39.03 471 ALA A CA 1
ATOM 3938 C C . ALA A 1 471 ? 18.329 -11.986 -29.342 1.00 39.03 471 ALA A C 1
ATOM 3940 O O . ALA A 1 471 ? 18.882 -12.571 -30.272 1.00 39.03 471 ALA A O 1
ATOM 3941 N N . GLY A 1 472 ? 18.907 -10.958 -28.716 1.00 32.22 472 GLY A N 1
ATOM 3942 C CA . GLY A 1 472 ? 20.260 -10.483 -29.001 1.00 32.22 472 GLY A CA 1
ATOM 3943 C C . GLY A 1 472 ? 21.345 -11.446 -28.510 1.00 32.22 472 GLY A C 1
ATOM 3944 O O . GLY A 1 472 ? 21.370 -11.835 -27.345 1.00 32.22 472 GLY A O 1
ATOM 3945 N N . VAL A 1 473 ? 22.270 -11.788 -29.409 1.00 39.81 473 VAL A N 1
ATOM 3946 C CA . VAL A 1 473 ? 23.530 -12.480 -29.115 1.00 39.81 473 VAL A CA 1
ATOM 3947 C C . VAL A 1 473 ? 24.483 -11.487 -28.441 1.00 39.81 473 VAL A C 1
ATOM 3949 O O . VAL A 1 473 ? 25.039 -10.615 -29.103 1.00 39.81 473 VAL A O 1
ATOM 3952 N N . GLY A 1 474 ? 24.673 -11.618 -27.128 1.00 29.80 474 GLY A N 1
ATOM 3953 C CA . GLY A 1 474 ? 25.753 -10.974 -26.380 1.00 29.80 474 GLY A CA 1
ATOM 3954 C C . GLY A 1 474 ? 26.833 -11.999 -26.032 1.00 29.80 474 GLY A C 1
ATOM 3955 O O . GLY A 1 474 ? 26.519 -13.063 -25.506 1.00 29.80 474 GLY A O 1
ATOM 3956 N N . GLY A 1 475 ? 28.097 -11.692 -26.342 1.00 32.28 475 GLY A N 1
ATOM 3957 C CA . GLY A 1 475 ? 29.258 -12.492 -25.932 1.00 32.28 475 GLY A CA 1
ATOM 3958 C C . GLY A 1 475 ? 29.424 -12.589 -24.403 1.00 32.28 475 GLY A C 1
ATOM 3959 O O . GLY A 1 475 ? 28.694 -11.933 -23.658 1.00 32.28 475 GLY A O 1
ATOM 3960 N N . PRO A 1 476 ? 30.403 -13.374 -23.911 1.00 38.47 476 PRO A N 1
ATOM 3961 C CA . PRO A 1 476 ? 30.460 -13.876 -22.529 1.00 38.47 476 PRO A CA 1
ATOM 3962 C C . PRO A 1 476 ? 30.568 -12.813 -21.418 1.00 38.47 476 PRO A C 1
ATOM 3964 O O . PRO A 1 476 ? 30.322 -13.123 -20.257 1.00 38.47 476 PRO A O 1
ATOM 3967 N N . ALA A 1 477 ? 30.830 -11.544 -21.746 1.00 35.91 477 ALA A N 1
ATOM 3968 C CA . ALA A 1 477 ? 30.749 -10.437 -20.788 1.00 35.91 477 ALA A CA 1
ATOM 3969 C C . ALA A 1 477 ? 29.300 -9.982 -20.485 1.00 35.91 477 ALA A C 1
ATOM 3971 O O . ALA A 1 477 ? 29.046 -9.367 -19.452 1.00 35.91 477 ALA A O 1
ATOM 3972 N N . ALA A 1 478 ? 28.332 -10.306 -21.350 1.00 36.44 478 ALA A N 1
ATOM 3973 C CA . ALA A 1 478 ? 26.911 -10.016 -21.142 1.00 36.44 478 ALA A CA 1
ATOM 3974 C C . ALA A 1 478 ? 26.191 -11.098 -20.314 1.00 36.44 478 ALA A C 1
ATOM 3976 O O . ALA A 1 478 ? 25.147 -10.821 -19.724 1.00 36.44 478 ALA A O 1
ATOM 3977 N N . LEU A 1 479 ? 26.765 -12.302 -20.194 1.00 40.56 479 LEU A N 1
ATOM 3978 C CA . LEU A 1 479 ? 26.208 -13.376 -19.362 1.00 40.56 479 LEU A CA 1
ATOM 3979 C C . LEU A 1 479 ? 26.281 -13.049 -17.863 1.00 40.56 479 LEU A C 1
ATOM 3981 O O . LEU A 1 479 ? 25.380 -13.425 -17.123 1.00 40.56 479 LEU A O 1
ATOM 3985 N N . TRP A 1 480 ? 27.238 -12.219 -17.436 1.00 36.00 480 TRP A N 1
ATOM 3986 C CA . TRP A 1 480 ? 27.256 -11.649 -16.083 1.00 36.00 480 TRP A CA 1
ATOM 3987 C C . TRP A 1 480 ? 26.206 -10.546 -15.853 1.00 36.00 480 TRP A C 1
ATOM 3989 O O . TRP A 1 480 ? 25.905 -10.227 -14.706 1.00 36.00 480 TRP A O 1
ATOM 3999 N N . ARG A 1 481 ? 25.609 -9.969 -16.912 1.00 38.84 481 ARG A N 1
ATOM 4000 C CA . ARG A 1 481 ? 24.463 -9.045 -16.782 1.00 38.84 481 ARG A CA 1
ATOM 4001 C C . ARG A 1 481 ? 23.116 -9.766 -16.746 1.00 38.84 481 ARG A C 1
ATOM 4003 O O . ARG A 1 481 ? 22.204 -9.251 -16.116 1.00 38.84 481 ARG A O 1
ATOM 4010 N N . VAL A 1 482 ? 22.998 -10.940 -17.369 1.00 42.00 482 VAL A N 1
ATOM 4011 C CA . VAL A 1 482 ? 21.770 -11.764 -17.343 1.00 42.00 482 VAL A CA 1
ATOM 4012 C C . VAL A 1 482 ? 21.707 -12.667 -16.099 1.00 42.00 482 VAL A C 1
ATOM 4014 O O . VAL A 1 482 ? 20.620 -13.031 -15.668 1.00 42.00 482 VAL A O 1
ATOM 4017 N N . LEU A 1 483 ? 22.850 -12.951 -15.459 1.00 38.72 483 LEU A N 1
ATOM 4018 C CA . LEU A 1 483 ? 22.928 -13.557 -14.118 1.00 38.72 483 LEU A CA 1
ATOM 4019 C C . LEU A 1 483 ? 22.826 -12.551 -12.964 1.00 38.72 483 LEU A C 1
ATOM 4021 O O . LEU A 1 483 ? 22.919 -12.944 -11.800 1.00 38.72 483 LEU A O 1
ATOM 4025 N N . ARG A 1 484 ? 22.581 -11.266 -13.248 1.00 40.75 484 ARG A N 1
ATOM 4026 C CA . ARG A 1 484 ? 21.972 -10.417 -12.231 1.00 40.75 484 ARG A CA 1
ATOM 4027 C C . ARG A 1 484 ? 20.518 -10.876 -12.174 1.00 40.75 484 ARG A C 1
ATOM 4029 O O . ARG A 1 484 ? 19.726 -10.509 -13.041 1.00 40.75 484 ARG A O 1
ATOM 4036 N N . LEU A 1 485 ? 20.203 -11.724 -11.182 1.00 43.50 485 LEU A N 1
ATOM 4037 C CA . LEU A 1 485 ? 18.843 -11.860 -10.643 1.00 43.50 485 LEU A CA 1
ATOM 4038 C C . LEU A 1 485 ? 18.165 -10.490 -10.779 1.00 43.50 485 LEU A C 1
ATOM 4040 O O . LEU A 1 485 ? 18.859 -9.499 -10.506 1.00 43.50 485 LEU A O 1
ATOM 4044 N N . PRO A 1 486 ? 16.889 -10.395 -11.216 1.00 41.00 486 PRO A N 1
ATOM 4045 C CA . PRO A 1 486 ? 16.200 -9.107 -11.170 1.00 41.00 486 PRO A CA 1
ATOM 4046 C C . PRO A 1 486 ? 16.520 -8.528 -9.800 1.00 41.00 486 PRO A C 1
ATOM 4048 O O . PRO A 1 486 ? 16.431 -9.286 -8.828 1.00 41.00 486 PRO A O 1
ATOM 4051 N N . GLU A 1 487 ? 17.064 -7.300 -9.747 1.00 42.16 487 GLU A N 1
ATOM 4052 C CA . GLU A 1 487 ? 17.513 -6.739 -8.471 1.00 42.16 487 GLU A CA 1
ATOM 4053 C C . GLU A 1 487 ? 16.448 -7.067 -7.424 1.00 42.16 487 GLU A C 1
ATOM 4055 O O . GLU A 1 487 ? 15.266 -6.978 -7.782 1.00 42.16 487 GLU A O 1
ATOM 4060 N N . PRO A 1 488 ? 16.823 -7.525 -6.213 1.00 50.44 488 PRO A N 1
ATOM 4061 C CA . PRO A 1 488 ? 15.879 -8.053 -5.220 1.00 50.44 488 PRO A CA 1
ATOM 4062 C C . PRO A 1 488 ? 14.592 -7.211 -5.101 1.00 50.44 488 PRO A C 1
ATOM 4064 O O . PRO A 1 488 ? 13.504 -7.766 -4.966 1.00 50.44 488 PRO A O 1
ATOM 4067 N N . GLY A 1 489 ? 14.705 -5.908 -5.373 1.00 54.16 489 GLY A N 1
ATOM 4068 C CA . GLY A 1 489 ? 13.625 -4.956 -5.575 1.00 54.16 489 GLY A CA 1
ATOM 4069 C C . GLY A 1 489 ? 12.458 -5.336 -6.503 1.00 54.16 489 GLY A C 1
ATOM 4070 O O . GLY A 1 489 ? 11.358 -4.920 -6.204 1.00 54.16 489 GLY A O 1
ATOM 4071 N N . ALA A 1 490 ? 12.568 -6.086 -7.607 1.00 56.94 490 ALA A N 1
ATOM 4072 C CA . ALA A 1 490 ? 11.396 -6.250 -8.503 1.00 56.94 490 ALA A CA 1
ATOM 4073 C C . ALA A 1 490 ? 10.303 -7.178 -7.927 1.00 56.94 490 ALA A C 1
ATOM 4075 O O . ALA A 1 490 ? 9.107 -6.920 -8.070 1.00 56.94 490 ALA A O 1
ATOM 4076 N N . LEU A 1 491 ? 10.719 -8.267 -7.277 1.00 61.88 491 LEU A N 1
ATOM 4077 C CA . LEU A 1 491 ? 9.824 -9.186 -6.565 1.00 61.88 491 LEU A CA 1
ATOM 4078 C C . LEU A 1 491 ? 9.412 -8.617 -5.206 1.00 61.88 491 LEU A C 1
ATOM 4080 O O . LEU A 1 491 ? 8.264 -8.795 -4.805 1.00 61.88 491 LEU A O 1
ATOM 4084 N N . GLU A 1 492 ? 10.320 -7.893 -4.554 1.00 65.94 492 GLU A N 1
ATOM 4085 C CA . GLU A 1 492 ? 10.060 -7.143 -3.325 1.00 65.94 492 GLU A CA 1
ATOM 4086 C C . GLU A 1 492 ? 9.011 -6.047 -3.566 1.00 65.94 492 GLU A C 1
ATOM 4088 O O . GLU A 1 492 ? 7.999 -6.033 -2.885 1.00 65.94 492 GLU A O 1
ATOM 4093 N N . VAL A 1 493 ? 9.114 -5.264 -4.645 1.00 75.94 493 VAL A N 1
ATOM 4094 C CA . VAL A 1 493 ? 8.125 -4.238 -5.034 1.00 75.94 493 VAL A CA 1
ATOM 4095 C C . VAL A 1 493 ? 6.755 -4.841 -5.348 1.00 75.94 493 VAL A C 1
ATOM 4097 O O . VAL A 1 493 ? 5.732 -4.258 -4.997 1.00 75.94 493 VAL A O 1
ATOM 4100 N N . LEU A 1 494 ? 6.691 -6.008 -6.000 1.00 74.69 494 LEU A N 1
ATOM 4101 C CA . LEU A 1 494 ? 5.415 -6.696 -6.246 1.00 74.69 494 LEU A CA 1
ATOM 4102 C C . LEU A 1 494 ? 4.804 -7.259 -4.953 1.00 74.69 494 LEU A C 1
ATOM 4104 O O . LEU A 1 494 ? 3.578 -7.236 -4.794 1.00 74.69 494 LEU A O 1
ATOM 4108 N N . GLY A 1 495 ? 5.645 -7.762 -4.047 1.00 79.00 495 GLY A N 1
ATOM 4109 C CA . GLY A 1 495 ? 5.254 -8.211 -2.714 1.00 79.00 495 GLY A CA 1
ATOM 4110 C C . GLY A 1 495 ? 4.713 -7.058 -1.875 1.00 79.00 495 GLY A C 1
ATOM 4111 O O . GLY A 1 495 ? 3.565 -7.121 -1.433 1.00 79.00 495 GLY A O 1
ATOM 4112 N N . ASP A 1 496 ? 5.488 -5.982 -1.767 1.00 81.81 496 ASP A N 1
ATOM 4113 C CA . ASP A 1 496 ? 5.154 -4.742 -1.074 1.00 81.81 496 ASP A CA 1
ATOM 4114 C C . ASP A 1 496 ? 3.860 -4.154 -1.621 1.00 81.81 496 ASP A C 1
ATOM 4116 O O . ASP A 1 496 ? 2.914 -3.933 -0.871 1.00 81.81 496 ASP A O 1
ATOM 4120 N N . PHE A 1 497 ? 3.743 -3.995 -2.940 1.00 83.94 497 PHE A N 1
ATOM 4121 C CA . PHE A 1 497 ? 2.518 -3.480 -3.543 1.00 83.94 497 PHE A CA 1
ATOM 4122 C C . PHE A 1 497 ? 1.299 -4.341 -3.189 1.00 83.94 497 PHE A C 1
ATOM 4124 O O . PHE A 1 497 ? 0.229 -3.810 -2.895 1.00 83.94 497 PHE A O 1
ATOM 4131 N N . THR A 1 498 ? 1.439 -5.670 -3.192 1.00 83.56 498 THR A N 1
ATOM 4132 C CA . THR A 1 498 ? 0.338 -6.576 -2.832 1.00 83.56 498 THR A CA 1
ATOM 4133 C C . THR A 1 498 ? -0.022 -6.468 -1.350 1.00 83.56 498 THR A C 1
ATOM 4135 O O . THR A 1 498 ? -1.207 -6.493 -1.007 1.00 83.56 498 THR A O 1
ATOM 4138 N N . PHE A 1 499 ? 0.979 -6.335 -0.481 1.00 85.94 499 PHE A N 1
ATOM 4139 C CA . PHE A 1 499 ? 0.790 -6.189 0.955 1.00 85.94 499 PHE A CA 1
ATOM 4140 C C . PHE A 1 499 ? 0.125 -4.850 1.297 1.00 85.94 499 PHE A C 1
ATOM 4142 O O . PHE A 1 499 ? -0.982 -4.854 1.835 1.00 85.94 499 PHE A O 1
ATOM 4149 N N . TYR A 1 500 ? 0.737 -3.734 0.896 1.00 84.06 500 TYR A N 1
ATOM 4150 C CA . TYR A 1 500 ? 0.274 -2.375 1.186 1.00 84.06 500 TYR A CA 1
ATOM 4151 C C . TYR A 1 500 ? -1.072 -2.049 0.519 1.00 84.06 500 TYR A C 1
ATOM 4153 O O . TYR A 1 500 ? -1.902 -1.366 1.107 1.00 84.06 500 TYR A O 1
ATOM 4161 N N . SER A 1 501 ? -1.356 -2.579 -0.679 1.00 82.44 501 SER A N 1
ATOM 4162 C CA . SER A 1 501 ? -2.603 -2.233 -1.388 1.00 82.44 501 SER A CA 1
ATOM 4163 C C . SER A 1 501 ? -3.822 -3.071 -0.986 1.00 82.44 501 SER A C 1
ATOM 4165 O O . SER A 1 501 ? -4.947 -2.667 -1.266 1.00 82.44 501 SER A O 1
ATOM 4167 N N . PHE A 1 502 ? -3.640 -4.266 -0.407 1.00 84.25 502 PHE A N 1
ATOM 4168 C CA . PHE A 1 502 ? -4.759 -5.192 -0.148 1.00 84.25 502 PHE A CA 1
ATOM 4169 C C . PHE A 1 502 ? -4.753 -5.805 1.251 1.00 84.25 502 PHE A C 1
ATOM 4171 O O . PHE A 1 502 ? -5.814 -5.935 1.859 1.00 84.25 502 PHE A O 1
ATOM 4178 N N . MET A 1 503 ? -3.589 -6.219 1.755 1.00 86.44 503 MET A N 1
ATOM 4179 C CA . MET A 1 503 ? -3.502 -6.967 3.012 1.00 86.44 503 MET A CA 1
ATOM 4180 C C . MET A 1 503 ? -3.479 -6.026 4.214 1.00 86.44 503 MET A C 1
ATOM 4182 O O . MET A 1 503 ? -4.308 -6.180 5.109 1.00 86.44 503 MET A O 1
ATOM 4186 N N . GLU A 1 504 ? -2.592 -5.030 4.221 1.00 87.62 504 GLU A N 1
ATOM 4187 C CA . GLU A 1 504 ? -2.450 -4.084 5.331 1.00 87.62 504 GLU A CA 1
ATOM 4188 C C . GLU A 1 504 ? -3.758 -3.330 5.635 1.00 87.62 504 GLU A C 1
ATOM 4190 O O . GLU A 1 504 ? -4.182 -3.394 6.791 1.00 87.62 504 GLU A O 1
ATOM 4195 N N . PRO A 1 505 ? -4.479 -2.731 4.660 1.00 85.81 505 PRO A N 1
ATOM 4196 C CA . PRO A 1 505 ? -5.751 -2.064 4.940 1.00 85.81 505 PRO A CA 1
ATOM 4197 C C . PRO A 1 505 ? -6.776 -3.004 5.579 1.00 85.81 505 PRO A C 1
ATOM 4199 O O . PRO A 1 505 ? -7.502 -2.612 6.490 1.00 85.81 505 PRO A O 1
ATOM 4202 N N . SER A 1 506 ? -6.811 -4.268 5.139 1.00 86.94 506 SER A N 1
ATOM 4203 C CA . SER A 1 506 ? -7.744 -5.256 5.680 1.00 86.94 506 SER A CA 1
ATOM 4204 C C . SER A 1 506 ? -7.423 -5.635 7.128 1.00 86.94 506 SER A C 1
ATOM 4206 O O . SER A 1 506 ? -8.327 -5.695 7.960 1.00 86.94 506 SER A O 1
ATOM 4208 N N . TYR A 1 507 ? -6.144 -5.840 7.457 1.00 88.75 507 TYR A N 1
ATOM 4209 C CA . TYR A 1 507 ? -5.721 -6.159 8.819 1.00 88.75 507 TYR A CA 1
ATOM 4210 C C . TYR A 1 507 ? -5.857 -4.957 9.744 1.00 88.75 507 TYR A C 1
ATOM 4212 O O . TYR A 1 507 ? -6.346 -5.100 10.859 1.00 88.75 507 TYR A O 1
ATOM 4220 N N . ALA A 1 508 ? -5.482 -3.768 9.279 1.00 88.06 508 ALA A N 1
ATOM 4221 C CA . ALA A 1 508 ? -5.583 -2.547 10.061 1.00 88.06 508 ALA A CA 1
ATOM 4222 C C . ALA A 1 508 ? -7.051 -2.212 10.391 1.00 88.06 508 ALA A C 1
ATOM 4224 O O . ALA A 1 508 ? -7.357 -1.857 11.527 1.00 88.06 508 ALA A O 1
ATOM 4225 N N . ALA A 1 509 ? -7.978 -2.416 9.449 1.00 86.88 509 ALA A N 1
ATOM 4226 C CA . ALA A 1 509 ? -9.411 -2.274 9.706 1.00 86.88 509 ALA A CA 1
ATOM 4227 C C . ALA A 1 509 ? -9.979 -3.360 10.644 1.00 86.88 509 ALA A C 1
ATOM 4229 O O . ALA A 1 509 ? -10.916 -3.079 11.390 1.00 86.88 509 ALA A O 1
ATOM 4230 N N . GLN A 1 510 ? -9.430 -4.583 10.631 1.00 87.31 510 GLN A N 1
ATOM 4231 C CA . GLN A 1 510 ? -9.808 -5.663 11.561 1.00 87.31 510 GLN A CA 1
ATOM 4232 C C . GLN A 1 510 ? -9.252 -5.471 12.979 1.00 87.31 510 GLN A C 1
ATOM 4234 O O . GLN A 1 510 ? -9.870 -5.929 13.935 1.00 87.31 510 GLN A O 1
ATOM 4239 N N . LEU A 1 511 ? -8.093 -4.821 13.119 1.00 90.62 511 LEU A N 1
ATOM 4240 C CA . LEU A 1 511 ? -7.477 -4.515 14.415 1.00 90.62 511 LEU A CA 1
ATOM 4241 C C . LEU A 1 511 ? -8.175 -3.364 15.152 1.00 90.62 511 LEU A C 1
ATOM 4243 O O . LEU A 1 511 ? -7.993 -3.215 16.359 1.00 90.62 511 LEU A O 1
ATOM 4247 N N . MET A 1 512 ? -8.951 -2.551 14.439 1.00 90.25 512 MET A N 1
ATOM 4248 C CA . MET A 1 512 ? -9.739 -1.469 15.018 1.00 90.25 512 MET A CA 1
ATOM 4249 C C . MET A 1 512 ? -11.095 -1.944 15.546 1.00 90.25 512 MET A C 1
ATOM 4251 O O . MET A 1 512 ? -11.594 -3.013 15.195 1.00 90.25 512 MET A O 1
ATOM 4255 N N . VAL A 1 513 ? -11.704 -1.128 16.406 1.00 93.38 513 VAL A N 1
ATOM 4256 C CA . VAL A 1 513 ? -12.939 -1.483 17.108 1.00 93.38 513 VAL A CA 1
ATOM 4257 C C . VAL A 1 513 ? -14.124 -1.460 16.142 1.00 93.38 513 VAL A C 1
ATOM 4259 O O . VAL A 1 513 ? -14.247 -0.574 15.290 1.00 93.38 513 VAL A O 1
ATOM 4262 N N . SER A 1 514 ? -15.011 -2.447 16.285 1.00 93.50 514 SER A N 1
ATOM 4263 C CA . SER A 1 514 ? -16.307 -2.459 15.614 1.00 93.50 514 SER A CA 1
ATOM 4264 C C . SER A 1 514 ? -17.377 -1.893 16.542 1.00 93.50 514 SER A C 1
ATOM 4266 O O . SER A 1 514 ? -17.564 -2.387 17.654 1.00 93.50 514 SER A O 1
ATOM 4268 N N . TYR A 1 515 ? -18.083 -0.865 16.079 1.00 94.12 515 TYR A N 1
ATOM 4269 C CA . TYR A 1 515 ? -19.206 -0.265 16.792 1.00 94.12 515 TYR A CA 1
ATOM 4270 C C . TYR A 1 515 ? -20.525 -0.653 16.137 1.00 94.12 515 TYR A C 1
ATOM 4272 O O . TYR A 1 515 ? -20.637 -0.677 14.911 1.00 94.12 515 TYR A O 1
ATOM 4280 N N . THR A 1 516 ? -21.535 -0.922 16.958 1.00 93.44 516 THR A N 1
ATOM 4281 C CA . THR A 1 516 ? -22.891 -1.264 16.516 1.00 93.44 516 THR A CA 1
ATOM 4282 C C . THR A 1 516 ? -23.900 -0.251 17.041 1.00 93.44 516 THR A C 1
ATOM 4284 O O . THR A 1 516 ? -23.646 0.414 18.043 1.00 93.44 516 THR A O 1
ATOM 4287 N N . GLU A 1 517 ? -25.015 -0.102 16.322 1.00 90.94 517 GLU A N 1
ATOM 4288 C CA . GLU A 1 517 ? -26.119 0.812 16.655 1.00 90.94 517 GLU A CA 1
ATOM 4289 C C . GLU A 1 517 ? -25.693 2.276 16.872 1.00 90.94 517 GLU A C 1
ATOM 4291 O O . GLU A 1 517 ? -26.263 3.000 17.689 1.00 90.94 517 GLU A O 1
ATOM 4296 N N . VAL A 1 518 ? -24.697 2.745 16.116 1.00 92.50 518 VAL A N 1
ATOM 4297 C CA . VAL A 1 518 ? -24.208 4.124 16.238 1.00 92.50 518 VAL A CA 1
ATOM 4298 C C . VAL A 1 518 ? -25.192 5.093 15.591 1.00 92.50 518 VAL A C 1
ATOM 4300 O O . VAL A 1 518 ? -25.563 4.940 14.425 1.00 92.50 518 VAL A O 1
ATOM 4303 N N . ASP A 1 519 ? -25.578 6.129 16.333 1.00 92.19 519 ASP A N 1
ATOM 4304 C CA . ASP A 1 519 ? -26.257 7.292 15.770 1.00 92.19 519 ASP A CA 1
ATOM 4305 C C . ASP A 1 519 ? -25.204 8.353 15.374 1.00 92.19 519 ASP A C 1
ATOM 4307 O O . ASP A 1 519 ? -24.529 8.923 16.243 1.00 92.19 519 ASP A O 1
ATOM 4311 N N . PRO A 1 520 ? -25.037 8.631 14.068 1.00 92.69 520 PRO A N 1
ATOM 4312 C CA . PRO A 1 520 ? -24.019 9.560 13.571 1.00 92.69 520 PRO A CA 1
ATOM 4313 C C . PRO A 1 520 ? -24.324 11.024 13.914 1.00 92.69 520 PRO A C 1
ATOM 4315 O O . PRO A 1 520 ? -23.460 11.887 13.785 1.00 92.69 520 PRO A O 1
ATOM 4318 N N . SER A 1 521 ? -25.552 11.311 14.337 1.00 91.38 521 SER A N 1
ATOM 4319 C CA . SER A 1 521 ? -26.093 12.653 14.460 1.00 91.38 521 SER A CA 1
ATOM 4320 C C . SER A 1 521 ? -26.284 13.093 15.905 1.00 91.38 521 SER A C 1
ATOM 4322 O O . SER A 1 521 ? -26.026 14.254 16.222 1.00 91.38 521 SER A O 1
ATOM 4324 N N . SER A 1 522 ? -26.713 12.197 16.791 1.00 89.38 522 SER A N 1
ATOM 4325 C CA . SER A 1 522 ? -26.937 12.534 18.199 1.00 89.38 522 SER A CA 1
ATOM 4326 C C . SER A 1 522 ? -26.504 11.416 19.141 1.00 89.38 522 SER A C 1
ATOM 4328 O O . SER A 1 522 ? -26.704 10.243 18.858 1.00 89.38 522 SER A O 1
ATOM 4330 N N . THR A 1 523 ? -25.919 11.772 20.282 1.00 87.69 523 THR A N 1
ATOM 4331 C CA . THR A 1 523 ? -25.532 10.827 21.335 1.00 87.69 523 THR A CA 1
ATOM 4332 C C . THR A 1 523 ? -26.138 11.262 22.662 1.00 87.69 523 THR A C 1
ATOM 4334 O O . THR A 1 523 ? -26.128 12.446 22.998 1.00 87.69 523 THR A O 1
ATOM 4337 N N . ARG A 1 524 ? -26.643 10.302 23.444 1.00 84.00 524 ARG A N 1
ATOM 4338 C CA . ARG A 1 524 ? -27.088 10.543 24.823 1.00 84.00 524 ARG A CA 1
ATOM 4339 C C . ARG A 1 524 ? -25.920 10.404 25.795 1.00 84.00 524 ARG A C 1
ATOM 4341 O O . ARG A 1 524 ? -25.216 9.395 25.785 1.00 84.00 524 ARG A O 1
ATOM 4348 N N . LEU A 1 525 ? -25.715 11.425 26.616 1.00 81.88 525 LEU A N 1
ATOM 4349 C CA . LEU A 1 525 ? -24.779 11.417 27.736 1.00 81.88 525 LEU A CA 1
ATOM 4350 C C . LEU A 1 525 ? -25.414 10.746 28.969 1.00 81.88 525 LEU A C 1
ATOM 4352 O O . LEU A 1 525 ? -26.625 10.521 29.022 1.00 81.88 525 LEU A O 1
ATOM 4356 N N . ALA A 1 526 ? -24.586 10.387 29.955 1.00 78.69 526 ALA A N 1
ATOM 4357 C CA . ALA A 1 526 ? -25.025 9.695 31.175 1.00 78.69 526 ALA A CA 1
ATOM 4358 C C . ALA A 1 526 ? -25.971 10.541 32.052 1.00 78.69 526 ALA A C 1
ATOM 4360 O O . ALA A 1 526 ? -26.750 9.997 32.828 1.00 78.69 526 ALA A O 1
ATOM 4361 N N . ASP A 1 527 ? -25.924 11.860 31.891 1.00 81.38 527 ASP A N 1
ATOM 4362 C CA . ASP A 1 527 ? -26.826 12.852 32.487 1.00 81.38 527 ASP A CA 1
ATOM 4363 C C . ASP A 1 527 ? -28.192 12.951 31.770 1.00 81.38 527 ASP A C 1
ATOM 4365 O O . ASP A 1 527 ? -29.065 13.707 32.192 1.00 81.38 527 ASP A O 1
ATOM 4369 N N . GLY A 1 528 ? -28.399 12.183 30.693 1.00 79.38 528 GLY A N 1
ATOM 4370 C CA . GLY A 1 528 ? -29.612 12.196 29.878 1.00 79.38 528 GLY A CA 1
ATOM 4371 C C . GLY A 1 528 ? -29.653 13.300 28.816 1.00 79.38 528 GLY A C 1
ATOM 4372 O O . GLY A 1 528 ? -30.627 13.366 28.061 1.00 79.38 528 GLY A O 1
ATOM 4373 N N . GLN A 1 529 ? -28.619 14.140 28.706 1.00 83.38 529 GLN A N 1
ATOM 4374 C CA . GLN A 1 529 ? -28.549 15.199 27.703 1.00 83.38 529 GLN A CA 1
ATOM 4375 C C . GLN A 1 529 ? -28.236 14.620 26.313 1.00 83.38 529 GLN A C 1
ATOM 4377 O O . GLN A 1 529 ? -27.355 13.773 26.147 1.00 83.38 529 GLN A O 1
ATOM 4382 N N . VAL A 1 530 ? -28.963 15.083 25.290 1.00 84.12 530 VAL A N 1
ATOM 4383 C CA . VAL A 1 530 ? -28.701 14.744 23.883 1.00 84.12 530 VAL A CA 1
ATOM 4384 C C . VAL A 1 530 ? -27.751 15.789 23.306 1.00 84.12 530 VAL A C 1
ATOM 4386 O O . VAL A 1 530 ? -28.087 16.971 23.255 1.00 84.12 530 VAL A O 1
ATOM 4389 N N . VAL A 1 531 ? -26.570 15.357 22.876 1.00 87.25 531 VAL A N 1
ATOM 4390 C CA . VAL A 1 531 ? -25.535 16.210 22.271 1.00 87.25 531 VAL A CA 1
ATOM 4391 C C . VAL A 1 531 ? -25.200 15.726 20.859 1.00 87.25 531 VAL A C 1
ATOM 4393 O O . VAL A 1 531 ? -25.377 14.536 20.576 1.00 87.25 531 VAL A O 1
ATOM 4396 N N . PRO A 1 532 ? -24.719 16.601 19.955 1.00 89.31 532 PRO A N 1
ATOM 4397 C CA . PRO A 1 532 ? -24.289 16.177 18.627 1.00 89.31 532 PRO A CA 1
ATOM 4398 C C . PRO A 1 532 ? -23.157 15.153 18.744 1.00 89.31 532 PRO A C 1
ATOM 4400 O O . PRO A 1 532 ? -22.207 15.337 19.514 1.00 89.31 532 PRO A O 1
ATOM 4403 N N . THR A 1 533 ? -23.258 14.054 17.996 1.00 89.75 533 THR A N 1
ATOM 4404 C CA . THR A 1 533 ? -22.213 13.025 18.006 1.00 89.75 533 THR A CA 1
ATOM 4405 C C . THR A 1 533 ? -20.932 13.604 17.400 1.00 89.75 533 THR A C 1
ATOM 4407 O O . THR A 1 533 ? -20.930 14.036 16.250 1.00 89.75 533 THR A O 1
ATOM 4410 N N . SER A 1 534 ? -19.832 13.602 18.161 1.00 90.56 534 SER A N 1
ATOM 4411 C CA . SER A 1 534 ? -18.517 13.997 17.646 1.00 90.56 534 SER A CA 1
ATOM 4412 C C . SER A 1 534 ? -17.735 12.792 17.146 1.00 90.56 534 SER A C 1
ATOM 4414 O O . SER A 1 534 ? -17.614 11.780 17.845 1.00 90.56 534 SER A O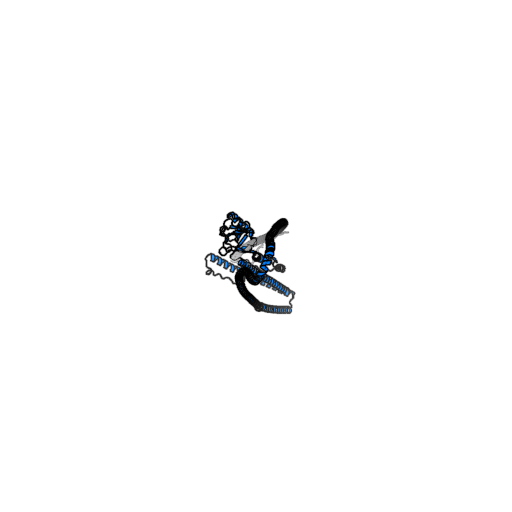 1
ATOM 4416 N N . GLY A 1 535 ? -17.103 12.950 15.986 1.00 90.19 535 GLY A N 1
ATOM 4417 C CA . GLY A 1 535 ? -16.174 11.967 15.444 1.00 90.19 535 GLY A CA 1
ATOM 4418 C C . GLY A 1 535 ? -14.931 11.778 16.318 1.00 90.19 535 GLY A C 1
ATOM 4419 O O . GLY A 1 535 ? -14.285 10.736 16.260 1.00 90.19 535 GLY A O 1
ATOM 4420 N N . GLY A 1 536 ? -14.603 12.715 17.215 1.00 89.94 536 GLY A N 1
ATOM 4421 C CA . GLY A 1 536 ? -13.504 12.539 18.173 1.00 89.94 536 GLY A CA 1
ATOM 4422 C C . GLY A 1 536 ? -13.651 11.290 19.058 1.00 89.94 536 GLY A C 1
ATOM 4423 O O . GLY A 1 536 ? -12.649 10.723 19.480 1.00 89.94 536 GLY A O 1
ATOM 4424 N N . ARG A 1 537 ? -14.886 10.817 19.289 1.00 89.94 537 ARG A N 1
ATOM 4425 C CA . ARG A 1 537 ? -15.181 9.619 20.097 1.00 89.94 537 ARG A CA 1
ATOM 4426 C C . ARG A 1 537 ? -14.994 8.289 19.360 1.00 89.94 537 ARG A C 1
ATOM 4428 O O . ARG A 1 537 ? -15.016 7.259 20.016 1.00 89.94 537 ARG A O 1
ATOM 4435 N N . PHE A 1 538 ? -14.845 8.318 18.037 1.00 92.94 538 PHE A N 1
ATOM 4436 C CA . PHE A 1 538 ? -14.822 7.133 17.170 1.00 92.94 538 PHE A CA 1
ATOM 4437 C C . PHE A 1 538 ? -13.543 7.086 16.319 1.00 92.94 538 PHE A C 1
ATOM 4439 O O . PHE A 1 538 ? -13.543 6.634 15.172 1.00 92.94 538 PHE A O 1
ATOM 4446 N N . GLN A 1 539 ? -12.433 7.616 16.842 1.00 90.75 539 GLN A N 1
ATOM 4447 C CA . GLN A 1 539 ? -11.159 7.646 16.115 1.00 90.75 539 GLN A CA 1
ATOM 4448 C C . GLN A 1 539 ? -10.539 6.254 15.943 1.00 90.75 539 GLN A C 1
ATOM 4450 O O . GLN A 1 539 ? -9.846 6.028 14.957 1.00 90.75 539 GLN A O 1
ATOM 4455 N N . ASP A 1 540 ? -10.840 5.335 16.856 1.00 92.31 540 ASP A N 1
ATOM 4456 C CA . ASP A 1 540 ? -10.454 3.921 16.866 1.00 92.31 540 ASP A CA 1
ATOM 4457 C C . ASP A 1 540 ? -11.468 3.003 16.159 1.00 92.31 540 ASP A C 1
ATOM 4459 O O . ASP A 1 540 ? -11.313 1.780 16.173 1.00 92.31 540 ASP A O 1
ATOM 4463 N N . ALA A 1 541 ? -12.504 3.574 15.536 1.00 92.00 541 ALA A N 1
ATOM 4464 C CA . ALA A 1 541 ? -13.526 2.819 14.827 1.00 92.00 541 ALA A CA 1
ATOM 4465 C C . ALA A 1 541 ? -13.033 2.369 13.445 1.00 92.00 541 ALA A C 1
ATOM 4467 O O . ALA A 1 541 ? -12.783 3.192 12.557 1.00 92.00 541 ALA A O 1
ATOM 4468 N N . GLY A 1 542 ? -12.958 1.051 13.251 1.00 91.62 542 GLY A N 1
ATOM 4469 C CA . GLY A 1 542 ? -12.639 0.425 11.965 1.00 91.62 542 GLY A CA 1
ATOM 4470 C C . GLY A 1 542 ? -13.878 0.054 11.166 1.00 91.62 542 GLY A C 1
ATOM 4471 O O . GLY A 1 542 ? -13.902 0.187 9.944 1.00 91.62 542 GLY A O 1
ATOM 4472 N N . GLN A 1 543 ? -14.929 -0.372 11.860 1.00 93.50 543 GLN A N 1
ATOM 4473 C CA . GLN A 1 543 ? -16.217 -0.722 11.272 1.00 93.50 543 GLN A CA 1
ATOM 4474 C C . GLN A 1 543 ? -17.319 -0.110 12.123 1.00 93.50 543 GLN A C 1
ATOM 4476 O O . GLN A 1 543 ? -17.308 -0.249 13.346 1.00 93.50 543 GLN A O 1
ATOM 4481 N N . VAL A 1 544 ? -18.278 0.548 11.486 1.00 95.25 544 VAL A N 1
ATOM 4482 C CA . VAL A 1 544 ? -19.418 1.147 12.179 1.00 95.25 544 VAL A CA 1
ATOM 4483 C C . VAL A 1 544 ? -20.699 0.663 11.528 1.00 95.25 544 VAL A C 1
ATOM 4485 O O . VAL A 1 544 ? -20.915 0.884 10.340 1.00 95.25 544 VAL A O 1
ATOM 4488 N N . TYR A 1 545 ? -21.555 0.023 12.314 1.00 95.38 545 TYR A N 1
ATOM 4489 C CA . TYR A 1 545 ? -22.927 -0.279 11.934 1.00 95.38 545 TYR A CA 1
ATOM 4490 C C . TYR A 1 545 ? -23.822 0.811 12.510 1.00 95.38 545 TYR A C 1
ATOM 4492 O O . TYR A 1 545 ? -23.937 0.966 13.730 1.00 95.38 545 TYR A O 1
ATOM 4500 N N . PHE A 1 546 ? -24.414 1.600 11.622 1.00 94.94 546 PHE A N 1
ATOM 4501 C CA . PHE A 1 546 ? -25.278 2.707 11.991 1.00 94.94 546 PHE A CA 1
ATOM 4502 C C . PHE A 1 546 ? -26.690 2.222 12.320 1.00 94.94 546 PHE A C 1
ATOM 4504 O O . PHE A 1 546 ? -27.113 1.133 11.926 1.00 94.94 546 PHE A O 1
ATOM 4511 N N . ASN A 1 547 ? -27.439 3.052 13.043 1.00 92.50 547 ASN A N 1
ATOM 4512 C CA . ASN A 1 547 ? -28.841 2.778 13.337 1.00 92.50 547 ASN A CA 1
ATOM 4513 C C . ASN A 1 547 ? -29.714 2.735 12.058 1.00 92.50 547 ASN A C 1
ATOM 4515 O O . ASN A 1 547 ? -29.341 3.220 10.986 1.00 92.50 547 ASN A O 1
ATOM 4519 N N . HIS A 1 548 ? -30.918 2.171 12.176 1.00 89.31 548 HIS A N 1
ATOM 4520 C CA . HIS A 1 548 ? -31.822 1.972 11.035 1.00 89.31 548 HIS A CA 1
ATOM 4521 C C . HIS A 1 548 ? -32.279 3.286 10.373 1.00 89.31 548 HIS A C 1
ATOM 4523 O O . HIS A 1 548 ? -32.519 3.321 9.163 1.00 89.31 548 HIS A O 1
ATOM 4529 N N . ASP A 1 549 ? -32.351 4.374 11.143 1.00 89.81 549 ASP A N 1
ATOM 4530 C CA . ASP A 1 549 ? -32.775 5.695 10.665 1.00 89.81 549 ASP A CA 1
ATOM 4531 C C . ASP A 1 549 ? -31.657 6.483 9.961 1.00 89.81 549 ASP A C 1
ATOM 4533 O O . ASP A 1 549 ? -31.900 7.561 9.402 1.00 89.81 549 ASP A O 1
ATOM 4537 N N . THR A 1 550 ? -30.435 5.944 9.937 1.00 92.69 550 THR A N 1
ATOM 4538 C CA . THR A 1 550 ? -29.293 6.571 9.277 1.00 92.69 550 THR A CA 1
ATOM 4539 C C . THR A 1 550 ? -29.420 6.504 7.762 1.00 92.69 550 THR A C 1
ATOM 4541 O O . THR A 1 550 ? -29.696 5.461 7.161 1.00 92.69 550 THR A O 1
ATOM 4544 N N . VAL A 1 551 ? -29.167 7.630 7.108 1.00 91.44 551 VAL A N 1
ATOM 4545 C CA . VAL A 1 551 ? -29.060 7.736 5.657 1.00 91.44 551 VAL A CA 1
ATOM 4546 C C . VAL A 1 551 ? -27.896 8.613 5.241 1.00 91.44 551 VAL A C 1
ATOM 4548 O O . VAL A 1 551 ? -27.424 9.477 5.977 1.00 91.44 551 VAL A O 1
ATOM 4551 N N . LEU A 1 552 ? -27.467 8.376 4.011 1.00 92.50 552 LEU A N 1
ATOM 4552 C CA . LEU A 1 552 ? -26.503 9.200 3.319 1.00 92.50 552 LEU A CA 1
ATOM 4553 C C . LEU A 1 552 ? -27.246 10.381 2.689 1.00 92.50 552 LEU A C 1
ATOM 4555 O O . LEU A 1 552 ? -28.191 10.199 1.917 1.00 92.50 552 LEU A O 1
ATOM 4559 N N . ASP A 1 553 ? -26.862 11.594 3.063 1.00 90.25 553 ASP A N 1
ATOM 4560 C CA . ASP A 1 553 ? -27.511 12.813 2.595 1.00 90.25 553 ASP A CA 1
ATOM 4561 C C . ASP A 1 553 ? -26.849 13.305 1.307 1.00 90.25 553 ASP A C 1
ATOM 4563 O O . ASP A 1 553 ? -25.977 14.175 1.297 1.00 90.25 553 ASP A O 1
ATOM 4567 N N . VAL A 1 554 ? -27.277 12.698 0.198 1.00 89.62 554 VAL A N 1
ATOM 4568 C CA . VAL A 1 554 ? -26.745 12.956 -1.147 1.00 89.62 554 VAL A CA 1
ATOM 4569 C C . VAL A 1 554 ? -26.906 14.426 -1.554 1.00 89.62 554 VAL A C 1
ATOM 4571 O O . VAL A 1 554 ? -26.057 14.968 -2.251 1.00 89.62 554 VAL A O 1
ATOM 4574 N N . ASN A 1 555 ? -27.942 15.120 -1.074 1.00 88.38 555 ASN A N 1
ATOM 4575 C CA . ASN A 1 555 ? -28.192 16.521 -1.434 1.00 88.38 555 ASN A CA 1
ATOM 4576 C C . ASN A 1 555 ? -27.134 17.484 -0.879 1.00 88.38 555 ASN A C 1
ATOM 4578 O O . ASN A 1 555 ? -26.983 18.601 -1.380 1.00 88.38 555 ASN A O 1
ATOM 4582 N N . ARG A 1 556 ? -26.422 17.063 0.171 1.00 89.81 556 ARG A N 1
ATOM 4583 C CA . ARG A 1 556 ? -25.325 17.812 0.790 1.00 89.81 556 ARG A CA 1
ATOM 4584 C C . ARG A 1 556 ? -23.963 17.173 0.508 1.00 89.81 556 ARG A C 1
ATOM 4586 O O . ARG A 1 556 ? -23.004 17.428 1.237 1.00 89.81 556 ARG A O 1
ATOM 4593 N N . SER A 1 557 ? -23.869 16.368 -0.556 1.00 92.31 557 SER A N 1
ATOM 4594 C CA . SER A 1 557 ? -22.594 15.868 -1.062 1.00 92.31 557 SER A CA 1
ATOM 4595 C C . SER A 1 557 ? -21.784 16.968 -1.743 1.00 92.31 557 SER A C 1
ATOM 4597 O O . SER A 1 557 ? -22.323 17.936 -2.291 1.00 92.31 557 SER A O 1
ATOM 4599 N N . PHE A 1 558 ? -20.467 16.797 -1.743 1.00 92.88 558 PHE A N 1
ATOM 4600 C CA . PHE A 1 558 ? -19.559 17.663 -2.481 1.00 92.88 558 PHE A CA 1
ATOM 4601 C C . PHE A 1 558 ? -18.341 16.888 -2.984 1.00 92.88 558 PHE A C 1
ATOM 4603 O O . PHE A 1 558 ? -18.115 15.736 -2.604 1.00 92.88 558 PHE A O 1
ATOM 4610 N N . SER A 1 559 ? -17.539 17.523 -3.837 1.00 93.12 559 SER A N 1
ATOM 4611 C CA . SER A 1 559 ? -16.317 16.914 -4.354 1.00 93.12 559 SER A CA 1
ATOM 4612 C C . SER A 1 559 ? -15.161 17.898 -4.463 1.00 93.12 559 SER A C 1
ATOM 4614 O O . SER A 1 559 ? -15.361 19.042 -4.866 1.00 93.12 559 SER A O 1
ATOM 4616 N N . PHE A 1 560 ? -13.948 17.414 -4.208 1.00 92.69 560 PHE A N 1
ATOM 4617 C CA . PHE A 1 560 ? -12.694 18.119 -4.466 1.00 92.69 560 PHE A CA 1
ATOM 4618 C C . PHE A 1 560 ? -11.969 17.476 -5.656 1.00 92.69 560 PHE A C 1
ATOM 4620 O O . PHE A 1 560 ? -11.873 16.255 -5.725 1.00 92.69 560 PHE A O 1
ATOM 4627 N N . LYS A 1 561 ? -11.452 18.270 -6.601 1.00 90.56 561 LYS A N 1
ATOM 4628 C CA . LYS A 1 561 ? -10.818 17.758 -7.829 1.00 90.56 561 LYS A CA 1
ATOM 4629 C C . LYS A 1 561 ? -9.320 18.059 -7.850 1.00 90.56 561 LYS A C 1
ATOM 4631 O O . LYS A 1 561 ? -8.931 19.223 -7.904 1.00 90.56 561 LYS A O 1
ATOM 4636 N N . LEU A 1 562 ? -8.499 17.009 -7.870 1.00 86.88 562 LEU A N 1
ATOM 4637 C CA . LEU A 1 562 ? -7.045 17.070 -8.034 1.00 86.88 562 LEU A CA 1
ATOM 4638 C C . LEU A 1 562 ? -6.557 15.781 -8.709 1.00 86.88 562 LEU A C 1
ATOM 4640 O O . LEU A 1 562 ? -6.361 14.775 -8.033 1.00 86.88 562 LEU A O 1
ATOM 4644 N N . ALA A 1 563 ? -6.366 15.828 -10.033 1.00 88.25 563 ALA A N 1
ATOM 4645 C CA . ALA A 1 563 ? -6.196 14.669 -10.927 1.00 88.25 563 ALA A CA 1
ATOM 4646 C C . ALA A 1 563 ? -7.400 13.701 -10.911 1.00 88.25 563 ALA A C 1
ATOM 4648 O O . ALA A 1 563 ? -8.068 13.563 -11.933 1.00 88.25 563 ALA A O 1
ATOM 4649 N N . ASP A 1 564 ? -7.722 13.139 -9.748 1.00 90.62 564 ASP A N 1
ATOM 4650 C CA . ASP A 1 564 ? -8.954 12.415 -9.435 1.00 90.62 564 ASP A CA 1
ATOM 4651 C C . ASP A 1 564 ? -10.005 13.332 -8.777 1.00 90.62 564 ASP A C 1
ATOM 4653 O O . ASP A 1 564 ? -9.702 14.418 -8.267 1.00 90.62 564 ASP A O 1
ATOM 4657 N N . VAL A 1 565 ? -11.265 12.891 -8.780 1.00 92.06 565 VAL A N 1
ATOM 4658 C CA . VAL A 1 565 ? -12.388 13.547 -8.094 1.00 92.06 565 VAL A CA 1
ATOM 4659 C C . VAL A 1 565 ? -12.655 12.842 -6.764 1.00 92.06 565 VAL A C 1
ATOM 4661 O O . VAL A 1 565 ? -13.094 11.694 -6.737 1.00 92.06 565 VAL A O 1
ATOM 4664 N N . TYR A 1 566 ? -12.415 13.535 -5.654 1.00 94.31 566 TYR A N 1
ATOM 4665 C CA . TYR A 1 566 ? -12.620 13.055 -4.288 1.00 94.31 566 TYR A CA 1
ATOM 4666 C C . TYR A 1 566 ? -14.012 13.437 -3.805 1.00 94.31 566 TYR A C 1
ATOM 4668 O O . TYR A 1 566 ? -14.301 14.610 -3.578 1.00 94.31 566 TYR A O 1
ATOM 4676 N N . CYS A 1 567 ? -14.865 12.437 -3.648 1.00 94.75 567 CYS A N 1
ATOM 4677 C CA . CYS A 1 567 ? -16.267 12.572 -3.294 1.00 94.75 567 CYS A CA 1
ATOM 4678 C C . CYS A 1 567 ? -16.506 12.407 -1.802 1.00 94.75 567 CYS A C 1
ATOM 4680 O O . CYS A 1 567 ? -15.988 11.460 -1.207 1.00 94.75 567 CYS A O 1
ATOM 4682 N N . VAL A 1 568 ? -17.348 13.267 -1.226 1.00 95.12 568 VAL A N 1
ATOM 4683 C CA . VAL A 1 568 ? -17.797 13.156 0.166 1.00 95.12 568 VAL A CA 1
ATOM 4684 C C . VAL A 1 568 ? -19.303 13.369 0.273 1.00 95.12 568 VAL A C 1
ATOM 4686 O O . VAL A 1 568 ? -19.863 14.253 -0.378 1.00 95.12 568 VAL A O 1
ATOM 4689 N N . ALA A 1 569 ? -19.959 12.583 1.120 1.00 94.56 569 ALA A N 1
ATOM 4690 C CA . ALA A 1 569 ? -21.365 12.754 1.466 1.00 94.56 569 ALA A CA 1
ATOM 4691 C C . ALA A 1 569 ? -21.582 12.563 2.977 1.00 94.56 569 ALA A C 1
ATOM 4693 O O . ALA A 1 569 ? -21.054 11.605 3.544 1.00 94.56 569 ALA A O 1
ATOM 4694 N N . PRO A 1 570 ? -22.339 13.447 3.646 1.00 94.19 570 PRO A N 1
ATOM 4695 C CA . PRO A 1 570 ? -22.558 13.340 5.081 1.00 94.19 570 PRO A CA 1
ATOM 4696 C C . PRO A 1 570 ? -23.493 12.170 5.415 1.00 94.19 570 PRO A C 1
ATOM 4698 O O . PRO A 1 570 ? -24.512 11.946 4.754 1.00 94.19 570 PRO A O 1
ATOM 4701 N N . ILE A 1 571 ? -23.147 11.429 6.467 1.00 94.56 571 ILE A N 1
ATOM 4702 C CA . ILE A 1 571 ? -23.946 10.338 7.028 1.00 94.56 571 ILE A CA 1
ATOM 4703 C C . ILE A 1 571 ? -24.702 10.907 8.228 1.00 94.56 571 ILE A C 1
ATOM 4705 O O . ILE A 1 571 ? -24.086 11.367 9.187 1.00 94.56 571 ILE A O 1
ATOM 4709 N N . ARG A 1 572 ? -26.036 10.888 8.183 1.00 91.94 572 ARG A N 1
ATOM 4710 C CA . ARG A 1 572 ? -26.872 11.468 9.242 1.00 91.94 572 ARG A CA 1
ATOM 4711 C C . ARG A 1 572 ? -28.109 10.640 9.537 1.00 91.94 572 ARG A C 1
ATOM 4713 O O . ARG A 1 572 ? -28.614 9.911 8.687 1.00 91.94 572 ARG A O 1
ATOM 4720 N N . ASN A 1 573 ? -28.667 10.843 10.718 1.00 91.81 573 ASN A N 1
ATOM 4721 C CA . ASN A 1 573 ? -30.009 10.393 11.038 1.00 91.81 573 ASN A CA 1
ATOM 4722 C C . ASN A 1 573 ? -31.042 11.295 10.327 1.00 91.81 573 ASN A C 1
ATOM 4724 O O . ASN A 1 573 ? -30.940 12.532 10.357 1.00 91.81 573 ASN A O 1
ATOM 4728 N N . LYS A 1 574 ? -32.048 10.684 9.684 1.00 87.31 574 LYS A N 1
ATOM 4729 C CA . LYS A 1 574 ? -33.167 11.394 9.032 1.00 87.31 574 LYS A CA 1
ATOM 4730 C C . LYS A 1 574 ? -33.901 12.335 9.979 1.00 87.31 574 LYS A C 1
ATOM 4732 O O . LYS A 1 574 ? -34.299 13.422 9.574 1.00 87.31 574 LYS A O 1
ATOM 4737 N N . ASN A 1 575 ? -34.053 11.915 11.231 1.00 85.75 575 ASN A N 1
ATOM 4738 C CA . ASN A 1 575 ? -34.909 12.575 12.214 1.00 85.75 575 ASN A CA 1
ATOM 4739 C C . ASN A 1 575 ? -34.151 13.590 13.085 1.00 85.75 575 ASN A C 1
ATOM 4741 O O . ASN A 1 575 ? -34.685 14.079 14.077 1.00 85.75 575 ASN A O 1
ATOM 4745 N N . CYS A 1 576 ? -32.901 13.905 12.740 1.00 81.25 576 CYS A N 1
ATOM 4746 C CA . CYS A 1 576 ? -32.089 14.847 13.500 1.00 81.25 576 CYS A CA 1
ATOM 4747 C C . CYS A 1 576 ? -32.561 16.299 13.309 1.00 81.25 576 CYS A C 1
ATOM 4749 O O . CYS A 1 576 ? -32.574 16.796 12.178 1.00 81.25 576 CYS A O 1
ATOM 4751 N N . GLY A 1 577 ? -32.904 16.976 14.410 1.00 73.75 577 GLY A N 1
ATOM 4752 C CA . GLY A 1 577 ? -33.111 18.426 14.468 1.00 73.75 577 GLY A CA 1
ATOM 4753 C C . GLY A 1 577 ? -31.814 19.161 14.818 1.00 73.75 577 GLY A C 1
ATOM 4754 O O . GLY A 1 577 ? -30.979 18.624 15.541 1.00 73.75 577 GLY A O 1
ATOM 4755 N N . GLU A 1 578 ? -31.621 20.371 14.292 1.00 77.88 578 GLU A N 1
ATOM 4756 C CA . GLU A 1 578 ? -30.430 21.180 14.583 1.00 77.88 578 GLU A CA 1
ATOM 4757 C C . GLU A 1 578 ? -30.347 21.535 16.085 1.00 77.88 578 GLU A C 1
ATOM 4759 O O . GLU A 1 578 ? -31.364 21.925 16.664 1.00 77.88 578 GLU A O 1
ATOM 4764 N N . PRO A 1 579 ? -29.163 21.440 16.728 1.00 74.94 579 PRO A N 1
ATOM 4765 C CA . PRO A 1 579 ? -27.850 21.119 16.157 1.00 74.94 579 PRO A CA 1
ATOM 4766 C C . PRO A 1 579 ? -27.607 19.609 15.980 1.00 74.94 579 PRO A C 1
ATOM 4768 O O . PRO A 1 579 ? -27.754 18.821 16.912 1.00 74.94 579 PRO A O 1
ATOM 4771 N N . CYS A 1 580 ? -27.161 19.229 14.781 1.00 85.31 580 CYS A N 1
ATOM 4772 C CA . CYS A 1 580 ? -26.887 17.847 14.399 1.00 85.31 580 CYS A CA 1
ATOM 4773 C C . CYS A 1 580 ? -25.379 17.576 14.314 1.00 85.31 580 CYS A C 1
ATOM 4775 O O . CYS A 1 580 ? -24.630 18.433 13.852 1.00 85.31 580 CYS A O 1
ATOM 4777 N N . GLY A 1 581 ? -24.928 16.389 14.725 1.00 85.81 581 GLY A N 1
ATOM 4778 C CA . GLY A 1 581 ? -23.563 15.926 14.463 1.00 85.81 581 GLY A CA 1
ATOM 4779 C C . GLY A 1 581 ? -23.351 15.640 12.974 1.00 85.81 581 GLY A C 1
ATOM 4780 O O . GLY A 1 581 ? -24.151 14.933 12.360 1.00 85.81 581 GLY A O 1
ATOM 4781 N N . GLU A 1 582 ? -22.280 16.195 12.399 1.00 89.88 582 GLU A N 1
ATOM 4782 C CA . GLU A 1 582 ? -21.936 16.095 10.967 1.00 89.88 582 GLU A CA 1
ATOM 4783 C C . GLU A 1 582 ? -20.485 15.620 10.755 1.00 89.88 582 GLU A C 1
ATOM 4785 O O . GLU A 1 582 ? -19.834 15.945 9.766 1.00 89.88 582 GLU A O 1
ATOM 4790 N N . ASP A 1 583 ? -19.951 14.847 11.703 1.00 93.31 583 ASP A N 1
ATOM 4791 C CA . ASP A 1 583 ? -18.570 14.348 11.662 1.00 93.31 583 ASP A CA 1
ATOM 4792 C C . ASP A 1 583 ? -18.408 13.018 10.899 1.00 93.31 583 ASP A C 1
ATOM 4794 O O . ASP A 1 583 ? -17.280 12.602 10.637 1.00 93.31 583 ASP A O 1
ATOM 4798 N N . PHE A 1 584 ? -19.494 12.349 10.505 1.00 95.25 584 PHE A N 1
ATOM 4799 C CA . PHE A 1 584 ? -19.447 11.082 9.767 1.00 95.25 584 PHE A CA 1
ATOM 4800 C C . PHE A 1 584 ? -19.645 11.306 8.268 1.00 95.25 584 PHE A C 1
ATOM 4802 O O . PHE A 1 584 ? -20.666 11.845 7.841 1.00 95.25 584 PHE A O 1
ATOM 4809 N N . TRP A 1 585 ? -18.689 10.844 7.461 1.00 95.44 585 TRP A N 1
ATOM 4810 C CA . TRP A 1 585 ? -18.678 11.067 6.017 1.00 95.44 585 TRP A CA 1
ATOM 4811 C C . TRP A 1 585 ? -18.468 9.767 5.248 1.00 95.44 585 TRP A C 1
ATOM 4813 O O . TRP A 1 585 ? -17.539 9.007 5.519 1.00 95.44 585 TRP A O 1
ATOM 4823 N N . ALA A 1 586 ? -19.308 9.541 4.245 1.00 96.00 586 ALA A N 1
ATOM 4824 C CA . ALA A 1 586 ? -19.105 8.527 3.228 1.00 96.00 586 ALA A CA 1
ATOM 4825 C C . ALA A 1 586 ? -18.211 9.082 2.117 1.00 96.00 586 ALA A C 1
ATOM 4827 O O . ALA A 1 586 ? -18.406 10.219 1.679 1.00 96.00 586 ALA A O 1
ATOM 4828 N N . VAL A 1 587 ? -17.238 8.293 1.659 1.00 95.44 587 VAL A N 1
ATOM 4829 C CA . VAL A 1 587 ? -16.217 8.750 0.709 1.00 95.44 587 VAL A CA 1
ATOM 4830 C C . VAL A 1 587 ? -15.949 7.775 -0.431 1.00 95.44 587 VAL A C 1
ATOM 4832 O O . VAL A 1 587 ? -16.120 6.561 -0.301 1.00 95.44 587 VAL A O 1
ATOM 4835 N N . GLY A 1 588 ? -15.448 8.317 -1.542 1.00 93.75 588 GLY A N 1
ATOM 4836 C CA . GLY A 1 588 ? -14.799 7.535 -2.594 1.00 93.75 588 GLY A CA 1
ATOM 4837 C C . GLY A 1 588 ? -14.295 8.382 -3.765 1.00 93.75 588 GLY A C 1
ATOM 4838 O O . GLY A 1 588 ? -14.313 9.611 -3.698 1.00 93.75 588 GLY A O 1
ATOM 4839 N N . LYS A 1 589 ? -13.731 7.747 -4.796 1.00 93.00 589 LYS A N 1
ATOM 4840 C CA . LYS A 1 589 ? -13.090 8.430 -5.936 1.00 93.00 589 LYS A CA 1
ATOM 4841 C C . LYS A 1 589 ? -13.922 8.287 -7.206 1.00 93.00 589 LYS A C 1
ATOM 4843 O O . LYS A 1 589 ? -14.445 7.210 -7.471 1.00 93.00 589 LYS A O 1
ATOM 4848 N N . ASN A 1 590 ? -13.977 9.348 -8.013 1.00 92.06 590 ASN A N 1
ATOM 4849 C CA . ASN A 1 590 ? -14.524 9.359 -9.377 1.00 92.06 590 ASN A CA 1
ATOM 4850 C C . ASN A 1 590 ? -15.974 8.840 -9.490 1.00 92.06 590 ASN A C 1
ATOM 4852 O O . ASN A 1 590 ? -16.354 8.249 -10.495 1.00 92.06 590 ASN A O 1
ATOM 4856 N N . CYS A 1 591 ? -16.782 9.072 -8.455 1.00 90.56 591 CYS A N 1
ATOM 4857 C CA . CYS A 1 591 ? -18.156 8.573 -8.316 1.00 90.56 591 CYS A CA 1
ATOM 4858 C C . CYS A 1 591 ? -19.155 9.687 -7.969 1.00 90.56 591 CYS A C 1
ATOM 4860 O O . CYS A 1 591 ? -20.194 9.439 -7.354 1.00 90.56 591 CYS A O 1
ATOM 4862 N N . CYS A 1 592 ? -18.808 10.926 -8.325 1.00 89.38 592 CYS A N 1
ATOM 4863 C CA . CYS A 1 592 ? -19.715 12.060 -8.262 1.00 89.38 592 CYS A CA 1
ATOM 4864 C C . CYS A 1 592 ? -19.930 12.648 -9.642 1.00 89.38 592 CYS A C 1
ATOM 4866 O O . CYS A 1 592 ? -19.062 12.550 -10.511 1.00 89.38 592 CYS A O 1
ATOM 4868 N N . SER A 1 593 ? -21.058 13.336 -9.806 1.00 85.06 593 SER A N 1
ATOM 4869 C CA . SER A 1 593 ? -21.277 14.212 -10.955 1.00 85.06 593 SER A CA 1
ATOM 4870 C C . SER A 1 593 ? -20.184 15.287 -11.053 1.00 85.06 593 SER A C 1
ATOM 4872 O O . SER A 1 593 ? -19.550 15.632 -10.056 1.00 85.06 593 SER A O 1
ATOM 4874 N N . GLU A 1 594 ? -19.980 15.869 -12.240 1.00 74.50 594 GLU A N 1
ATOM 4875 C CA . GLU A 1 594 ? -18.950 16.905 -12.463 1.00 74.50 594 GLU A CA 1
ATOM 4876 C C . GLU A 1 594 ? -19.077 18.116 -11.520 1.00 74.50 594 GLU A C 1
ATOM 4878 O O . GLU A 1 594 ? -18.083 18.775 -11.219 1.00 74.50 594 GLU A O 1
ATOM 4883 N N . ASN A 1 595 ? -20.285 18.368 -11.006 1.00 74.94 595 ASN A N 1
ATOM 4884 C CA . ASN A 1 595 ? -20.582 19.444 -10.060 1.00 74.94 595 ASN A CA 1
ATOM 4885 C C . ASN A 1 595 ? -20.456 19.022 -8.579 1.00 74.94 595 ASN A C 1
ATOM 4887 O O . ASN A 1 595 ? -20.673 19.849 -7.691 1.00 74.94 595 ASN A O 1
ATOM 4891 N N . GLY A 1 596 ? -20.166 17.747 -8.297 1.00 71.44 596 GLY A N 1
ATOM 4892 C CA . GLY A 1 596 ? -20.027 17.186 -6.948 1.00 71.44 596 GLY A CA 1
ATOM 4893 C C . GLY A 1 596 ? -21.339 16.975 -6.185 1.00 71.44 596 GLY A C 1
ATOM 4894 O O . GLY A 1 596 ? -21.314 16.643 -5.003 1.00 71.44 596 GLY A O 1
ATOM 4895 N N . THR A 1 597 ? -22.492 17.185 -6.825 1.00 77.88 597 THR A N 1
ATOM 4896 C CA . THR A 1 597 ? -23.812 17.258 -6.165 1.00 77.88 597 THR A CA 1
ATOM 4897 C C . THR A 1 597 ? -24.591 15.945 -6.143 1.00 77.88 597 THR A C 1
ATOM 4899 O O . THR A 1 597 ? -25.727 15.926 -5.683 1.00 77.88 597 THR A O 1
ATOM 4902 N N . HIS A 1 598 ? -24.036 14.873 -6.701 1.00 87.56 598 HIS A N 1
ATOM 4903 C CA . HIS A 1 598 ? -24.638 13.546 -6.671 1.00 87.56 598 HIS A CA 1
ATOM 4904 C C . HIS A 1 598 ? -23.551 12.542 -6.310 1.00 87.56 598 HIS A C 1
ATOM 4906 O O . HIS A 1 598 ? -22.520 12.531 -6.976 1.00 87.56 598 HIS A O 1
ATOM 4912 N N . PHE A 1 599 ? -23.758 11.753 -5.258 1.00 92.25 599 PHE A N 1
ATOM 4913 C CA . PHE A 1 599 ? -22.798 10.787 -4.725 1.00 92.25 599 PHE A CA 1
ATOM 4914 C C . PHE A 1 599 ? -23.294 9.364 -4.986 1.00 92.25 599 PHE A C 1
ATOM 4916 O O . PHE A 1 599 ? -24.385 9.007 -4.547 1.00 92.25 599 PHE A O 1
ATOM 4923 N N . GLU A 1 600 ? -22.482 8.549 -5.664 1.00 91.69 600 GLU A N 1
ATOM 4924 C CA . GLU A 1 600 ? -22.842 7.179 -6.077 1.00 91.69 600 GLU A CA 1
ATOM 4925 C C . GLU A 1 600 ? -21.821 6.123 -5.622 1.00 91.69 600 GLU A C 1
ATOM 4927 O O . GLU A 1 600 ? -21.816 4.995 -6.106 1.00 91.69 600 GLU A O 1
ATOM 4932 N N . CYS A 1 601 ? -20.925 6.470 -4.698 1.00 90.75 601 CYS A N 1
ATOM 4933 C CA . CYS A 1 601 ? -19.882 5.555 -4.240 1.00 90.75 601 CYS A CA 1
ATOM 4934 C C . CYS A 1 601 ? -20.387 4.512 -3.237 1.00 90.75 601 CYS A C 1
ATOM 4936 O O . CYS A 1 601 ? -20.943 4.863 -2.197 1.00 90.75 601 CYS A O 1
ATOM 4938 N N . GLY A 1 602 ? -20.071 3.240 -3.486 1.00 88.38 602 GLY A N 1
ATOM 4939 C CA . GLY A 1 602 ? -20.455 2.128 -2.614 1.00 88.38 602 GLY A CA 1
ATOM 4940 C C . GLY A 1 602 ? -21.913 1.717 -2.810 1.00 88.38 602 GLY A C 1
ATOM 4941 O O . GLY A 1 602 ? -22.488 1.914 -3.880 1.00 88.38 602 GLY A O 1
ATOM 4942 N N . ASP A 1 603 ? -22.535 1.176 -1.767 1.00 90.62 603 ASP A N 1
ATOM 4943 C CA . ASP A 1 603 ? -23.866 0.563 -1.864 1.00 90.62 603 ASP A CA 1
ATOM 4944 C C . ASP A 1 603 ? -25.008 1.581 -1.676 1.00 90.62 603 ASP A C 1
ATOM 4946 O O . ASP A 1 603 ? -26.017 1.302 -1.030 1.00 90.62 603 ASP A O 1
ATOM 4950 N N . VAL A 1 604 ? -24.876 2.788 -2.242 1.00 87.56 604 VAL A N 1
ATOM 4951 C CA . VAL A 1 604 ? -25.854 3.895 -2.091 1.00 87.56 604 VAL A CA 1
ATOM 4952 C C . VAL A 1 604 ? -27.253 3.496 -2.576 1.00 87.56 604 VAL A C 1
ATOM 4954 O O . VAL A 1 604 ? -28.258 3.937 -2.020 1.00 87.56 604 VAL A O 1
ATOM 4957 N N . GLY A 1 605 ? -27.328 2.634 -3.595 1.00 82.56 605 GLY A N 1
ATOM 4958 C CA . GLY A 1 605 ? -28.588 2.122 -4.135 1.00 82.56 605 GLY A CA 1
ATOM 4959 C C . GLY A 1 605 ? -29.296 1.098 -3.237 1.00 82.56 605 GLY A C 1
ATOM 4960 O O . GLY A 1 605 ? -30.498 0.877 -3.403 1.00 82.56 605 GLY A O 1
ATOM 4961 N N . SER A 1 606 ? -28.593 0.483 -2.278 1.00 87.88 606 SER A N 1
ATOM 4962 C CA . SER A 1 606 ? -29.182 -0.494 -1.359 1.00 87.88 606 SER A CA 1
ATOM 4963 C C . SER A 1 606 ? -29.792 0.205 -0.146 1.00 87.88 606 SER A C 1
ATOM 4965 O O . SER A 1 606 ? -29.147 0.982 0.556 1.00 87.88 606 SER A O 1
ATOM 4967 N N . LYS A 1 607 ? -31.054 -0.114 0.166 1.00 84.88 607 LYS A N 1
ATOM 4968 C CA . LYS A 1 607 ? -31.702 0.369 1.399 1.00 84.88 607 LYS A CA 1
ATOM 4969 C C . LYS A 1 607 ? -31.112 -0.270 2.661 1.00 84.88 607 LYS A C 1
ATOM 4971 O O . LYS A 1 607 ? -31.238 0.321 3.734 1.00 84.88 607 LYS A O 1
ATOM 4976 N N . HIS A 1 608 ? -30.487 -1.439 2.517 1.00 88.12 608 HIS A N 1
ATOM 4977 C CA . HIS A 1 608 ? -29.856 -2.192 3.600 1.00 88.12 608 HIS A CA 1
ATOM 4978 C C . HIS A 1 608 ? -28.435 -1.704 3.899 1.00 88.12 608 HIS A C 1
ATOM 4980 O O . HIS A 1 608 ? -27.907 -2.004 4.966 1.00 88.12 608 HIS A O 1
ATOM 4986 N N . ALA A 1 609 ? -27.840 -0.891 3.018 1.00 90.38 609 ALA A N 1
ATOM 4987 C CA . ALA A 1 609 ? -26.579 -0.227 3.303 1.00 90.38 609 ALA A CA 1
ATOM 4988 C C . ALA A 1 609 ? -26.757 0.754 4.469 1.00 90.38 609 ALA A C 1
ATOM 4990 O O . ALA A 1 609 ? -27.444 1.780 4.360 1.00 90.38 609 ALA A O 1
ATOM 4991 N N . LYS A 1 610 ? -26.193 0.363 5.617 1.00 93.25 610 LYS A N 1
ATOM 4992 C CA . LYS A 1 610 ? -26.197 1.080 6.903 1.00 93.25 610 LYS A CA 1
ATOM 4993 C C . LYS A 1 610 ? -24.878 0.897 7.646 1.00 93.25 610 LYS A C 1
ATOM 4995 O O . LYS A 1 610 ? -24.825 1.056 8.862 1.00 93.25 610 LYS A O 1
ATOM 5000 N N . SER A 1 611 ? -23.814 0.545 6.936 1.00 94.69 611 SER A N 1
ATOM 5001 C CA . SER A 1 611 ? -22.511 0.317 7.541 1.00 94.69 611 SER A CA 1
ATOM 5002 C C . SER A 1 611 ? -21.428 1.138 6.855 1.00 94.69 611 SER A C 1
ATOM 5004 O O . SER A 1 611 ? -21.516 1.478 5.672 1.00 94.69 611 SER A O 1
ATOM 5006 N N . GLY A 1 612 ? -20.416 1.490 7.636 1.00 94.06 612 GLY A N 1
ATOM 5007 C CA . GLY A 1 612 ? -19.228 2.187 7.187 1.00 94.06 612 GLY A CA 1
ATOM 5008 C C . GLY A 1 612 ? -17.985 1.364 7.489 1.00 94.06 612 GLY A C 1
ATOM 5009 O O . GLY A 1 612 ? -17.741 1.011 8.644 1.00 94.06 612 GLY A O 1
ATOM 5010 N N . LEU A 1 613 ? -17.171 1.110 6.467 1.00 94.50 613 LEU A N 1
ATOM 5011 C CA . LEU A 1 613 ? -15.813 0.594 6.634 1.00 94.50 613 LEU A CA 1
ATOM 5012 C C . LEU A 1 613 ? -14.828 1.762 6.614 1.00 94.50 613 LEU A C 1
ATOM 5014 O O . LEU A 1 613 ? -14.835 2.549 5.672 1.00 94.50 613 LEU A O 1
ATOM 5018 N N . ARG A 1 614 ? -14.004 1.910 7.652 1.00 92.88 614 ARG A N 1
ATOM 5019 C CA . ARG A 1 614 ? -13.081 3.045 7.789 1.00 92.88 614 ARG A CA 1
ATOM 5020 C C . ARG A 1 614 ? -12.125 3.110 6.596 1.00 92.88 614 ARG A C 1
ATOM 5022 O O . ARG A 1 614 ? -11.538 2.101 6.208 1.00 92.88 614 ARG A O 1
ATOM 5029 N N . LEU A 1 615 ? -11.940 4.308 6.040 1.00 91.62 615 LEU A N 1
ATOM 5030 C CA . LEU A 1 615 ? -10.882 4.550 5.062 1.00 91.62 615 LEU A CA 1
ATOM 5031 C C . LEU A 1 615 ? -9.523 4.435 5.765 1.00 91.62 615 LEU A C 1
ATOM 5033 O O . LEU A 1 615 ? -9.191 5.264 6.613 1.00 91.62 615 LEU A O 1
ATOM 5037 N N . MET A 1 616 ? -8.759 3.404 5.403 1.00 85.88 616 MET A N 1
ATOM 5038 C CA . MET A 1 616 ? -7.429 3.130 5.962 1.00 85.88 616 MET A CA 1
ATOM 5039 C C . MET A 1 616 ? -6.297 3.820 5.210 1.00 85.88 616 MET A C 1
ATOM 5041 O O . MET A 1 616 ? -5.209 3.983 5.757 1.00 85.88 616 MET A O 1
ATOM 5045 N N . ASP A 1 617 ? -6.538 4.205 3.958 1.00 80.25 617 ASP A N 1
ATOM 5046 C CA . ASP A 1 617 ? -5.515 4.811 3.121 1.00 80.25 617 ASP A CA 1
ATOM 5047 C C . ASP A 1 617 ? -5.254 6.263 3.544 1.00 80.25 617 ASP A C 1
ATOM 5049 O O . ASP A 1 617 ? -6.013 7.182 3.225 1.00 80.25 617 ASP A O 1
ATOM 5053 N N . ASN A 1 618 ? -4.151 6.471 4.262 1.00 78.25 618 ASN A N 1
ATOM 5054 C CA . ASN A 1 618 ? -3.735 7.786 4.745 1.00 78.25 618 ASN A CA 1
ATOM 5055 C C . ASN A 1 618 ? -3.300 8.739 3.621 1.00 78.25 618 ASN A C 1
ATOM 5057 O O . ASN A 1 618 ? -3.185 9.940 3.875 1.00 78.25 618 ASN A O 1
ATOM 5061 N N . THR A 1 619 ? -3.067 8.247 2.398 1.00 86.00 619 THR A N 1
ATOM 5062 C CA . THR A 1 619 ? -2.673 9.103 1.268 1.00 86.00 619 THR A CA 1
ATOM 5063 C C . THR A 1 619 ? -3.827 9.987 0.795 1.00 86.00 619 THR A C 1
ATOM 5065 O O . THR A 1 619 ? -3.609 11.149 0.453 1.00 86.00 619 THR A O 1
ATOM 5068 N N . ASP A 1 620 ? -5.060 9.481 0.867 1.00 89.31 620 ASP A N 1
ATOM 5069 C CA . ASP A 1 620 ? -6.246 10.153 0.331 1.00 89.31 620 ASP A CA 1
ATOM 5070 C C . ASP A 1 620 ? -7.009 10.997 1.362 1.00 89.31 620 ASP A C 1
ATOM 5072 O O . ASP A 1 620 ? -7.748 11.924 1.012 1.00 89.31 620 ASP A O 1
ATOM 5076 N N . VAL A 1 621 ? -6.820 10.707 2.652 1.00 91.69 621 VAL A N 1
ATOM 5077 C CA . VAL A 1 621 ? -7.488 11.386 3.778 1.00 91.69 621 VAL A CA 1
ATOM 5078 C C . VAL A 1 621 ? -7.383 12.924 3.721 1.00 91.69 621 VAL A C 1
ATOM 5080 O O . VAL A 1 621 ? -8.402 13.587 3.956 1.00 91.69 621 VAL A O 1
ATOM 5083 N N . PRO A 1 622 ? -6.226 13.543 3.396 1.00 94.25 622 PRO A N 1
ATOM 5084 C CA . PRO A 1 622 ? -6.127 15.000 3.294 1.00 94.25 622 PRO A CA 1
ATOM 5085 C C . PRO A 1 622 ? -7.048 15.593 2.220 1.00 94.25 622 PRO A C 1
ATOM 5087 O O . PRO A 1 622 ? -7.631 16.658 2.431 1.00 94.25 622 PRO A O 1
ATOM 5090 N N . PHE A 1 623 ? -7.230 14.901 1.093 1.00 94.38 623 PHE A N 1
ATOM 5091 C CA . PHE A 1 623 ? -8.065 15.379 -0.011 1.00 94.38 623 PHE A CA 1
ATOM 5092 C C . PHE A 1 623 ? -9.555 15.266 0.315 1.00 94.38 623 PHE A C 1
ATOM 5094 O O . PHE A 1 623 ? -10.318 16.194 0.038 1.00 94.38 623 PHE A O 1
ATOM 5101 N N . TYR A 1 624 ? -9.971 14.196 0.998 1.00 95.06 624 TYR A N 1
ATOM 5102 C CA . TYR A 1 624 ? -11.334 14.097 1.527 1.00 95.06 624 TYR A CA 1
ATOM 5103 C C . TYR A 1 624 ? -11.630 15.169 2.576 1.00 95.06 624 TYR A C 1
ATOM 5105 O O . TYR A 1 624 ? -12.721 15.738 2.587 1.00 95.06 624 TYR A O 1
ATOM 5113 N N . ARG A 1 625 ? -10.649 15.531 3.410 1.00 94.44 625 ARG A N 1
ATOM 5114 C CA . ARG A 1 625 ? -10.793 16.648 4.353 1.00 94.44 625 ARG A CA 1
ATOM 5115 C C . ARG A 1 625 ? -11.009 17.982 3.636 1.00 94.44 625 ARG A C 1
ATOM 5117 O O . ARG A 1 625 ? -11.864 18.752 4.064 1.00 94.44 625 ARG A O 1
ATOM 5124 N N . LEU A 1 626 ? -10.300 18.247 2.537 1.00 93.81 626 LEU A N 1
ATOM 5125 C CA . LEU A 1 626 ? -10.537 19.442 1.715 1.00 93.81 626 LEU A CA 1
ATOM 5126 C C . LEU A 1 626 ? -11.951 19.451 1.118 1.00 93.81 626 LEU A C 1
ATOM 5128 O O . LEU A 1 626 ? -12.617 20.487 1.145 1.00 93.81 626 LEU A O 1
ATOM 5132 N N . ALA A 1 627 ? -12.435 18.300 0.645 1.00 93.56 627 ALA A N 1
ATOM 5133 C CA . ALA A 1 627 ? -13.801 18.166 0.146 1.00 93.56 627 ALA A CA 1
ATOM 5134 C C . ALA A 1 627 ? -14.847 18.453 1.241 1.00 93.56 627 ALA A C 1
ATOM 5136 O O . ALA A 1 627 ? -15.816 19.166 0.985 1.00 93.56 627 ALA A O 1
ATOM 5137 N N . VAL A 1 628 ? -14.620 17.987 2.477 1.00 94.44 628 VAL A N 1
ATOM 5138 C CA . VAL A 1 628 ? -15.474 18.309 3.637 1.00 94.44 628 VAL A CA 1
ATOM 5139 C C . VAL A 1 628 ? -15.455 19.798 3.960 1.00 94.44 628 VAL A C 1
ATOM 5141 O O . VAL A 1 628 ? -16.510 20.375 4.195 1.00 94.44 628 VAL A O 1
ATOM 5144 N N . VAL A 1 629 ? -14.292 20.452 3.927 1.00 93.25 629 VAL A N 1
ATOM 5145 C CA . VAL A 1 629 ? -14.194 21.905 4.160 1.00 93.25 629 VAL A CA 1
ATOM 5146 C C . VAL A 1 629 ? -14.999 22.685 3.114 1.00 93.25 629 VAL A C 1
ATOM 5148 O O . VAL A 1 629 ? -15.709 23.632 3.454 1.00 93.25 629 VAL A O 1
ATOM 5151 N N . GLN A 1 630 ? -14.950 22.268 1.847 1.00 90.81 630 GLN A N 1
ATOM 5152 C CA . GLN A 1 630 ? -15.756 22.881 0.790 1.00 90.81 630 GLN A CA 1
ATOM 5153 C C . GLN A 1 630 ? -17.260 22.618 0.975 1.00 90.81 630 GLN A C 1
ATOM 5155 O O . GLN A 1 630 ? -18.064 23.544 0.832 1.00 90.81 630 GLN A O 1
ATOM 5160 N N . ALA A 1 631 ? -17.643 21.394 1.354 1.00 91.81 631 ALA A N 1
ATOM 5161 C CA . ALA A 1 631 ? -19.026 21.050 1.684 1.00 91.81 631 ALA A CA 1
ATOM 5162 C C . ALA A 1 631 ? -19.550 21.885 2.865 1.00 91.81 631 ALA A C 1
ATOM 5164 O O . ALA A 1 631 ? -20.651 22.434 2.794 1.00 91.81 631 ALA A O 1
ATOM 5165 N N . ALA A 1 632 ? -18.737 22.043 3.913 1.00 91.00 632 ALA A N 1
ATOM 5166 C CA . ALA A 1 632 ? -19.032 22.845 5.095 1.00 91.00 632 ALA A CA 1
ATOM 5167 C C . ALA A 1 632 ? -19.267 24.318 4.745 1.00 91.00 632 ALA A C 1
ATOM 5169 O O . ALA A 1 632 ? -20.273 24.896 5.159 1.00 91.00 632 ALA A O 1
ATOM 5170 N N . GLY A 1 633 ? -18.407 24.901 3.902 1.00 89.38 633 GLY A N 1
ATOM 5171 C CA . GLY A 1 633 ? -18.575 26.271 3.414 1.00 89.38 633 GLY A CA 1
ATOM 5172 C C . GLY A 1 633 ? -19.841 26.467 2.572 1.00 89.38 633 GLY A C 1
ATOM 5173 O O . GLY A 1 633 ? -20.535 27.471 2.725 1.00 89.38 633 GLY A O 1
ATOM 5174 N N . LYS A 1 634 ? -20.179 25.501 1.708 1.00 90.25 634 LYS A N 1
ATOM 5175 C CA . LYS A 1 634 ? -21.346 25.586 0.814 1.00 90.25 634 LYS A CA 1
ATOM 5176 C C . LYS A 1 634 ? -22.676 25.386 1.542 1.00 90.25 634 LYS A C 1
ATOM 5178 O O . LYS A 1 634 ? -23.631 26.117 1.288 1.00 90.25 634 LYS A O 1
ATOM 5183 N N . HIS A 1 635 ? -22.747 24.392 2.421 1.00 89.06 635 HIS A N 1
ATOM 5184 C CA . HIS A 1 635 ? -23.987 23.962 3.070 1.00 89.06 635 HIS A CA 1
ATOM 5185 C C . HIS A 1 635 ? -24.130 24.459 4.514 1.00 89.06 635 HIS A C 1
ATOM 5187 O O . HIS A 1 635 ? -25.095 24.088 5.174 1.00 89.06 635 HIS A O 1
ATOM 5193 N N . LYS A 1 636 ? -23.206 25.310 4.989 1.00 87.62 636 LYS A N 1
ATOM 5194 C CA . LYS A 1 636 ? -23.175 25.855 6.360 1.00 87.62 636 LYS A CA 1
ATOM 5195 C C . LYS A 1 636 ? -23.182 24.759 7.435 1.00 87.62 636 LYS A C 1
ATOM 5197 O O . LYS A 1 636 ? -23.837 24.891 8.463 1.00 87.62 636 LYS A O 1
ATOM 5202 N N . MET A 1 637 ? -22.451 23.685 7.158 1.00 87.25 637 MET A N 1
ATOM 5203 C CA . MET A 1 637 ? -22.288 22.520 8.028 1.00 87.25 637 MET A CA 1
ATOM 5204 C C . MET A 1 637 ? -21.068 22.697 8.941 1.00 87.25 637 MET A C 1
ATOM 5206 O O . MET A 1 637 ? -20.126 23.407 8.578 1.00 87.25 637 MET A O 1
ATOM 5210 N N . VAL A 1 638 ? -21.059 22.051 10.110 1.00 85.38 638 VAL A N 1
ATOM 5211 C CA . VAL A 1 638 ? -19.941 22.136 11.071 1.00 85.38 638 VAL A CA 1
ATOM 5212 C C . VAL A 1 638 ? -19.419 20.738 11.389 1.00 85.38 638 VAL A C 1
ATOM 5214 O O . VAL A 1 638 ? -19.992 20.022 12.203 1.00 85.38 638 VAL A O 1
ATOM 5217 N N . SER A 1 639 ? -18.286 20.378 10.780 1.00 90.44 639 SER A N 1
ATOM 5218 C CA . SER A 1 639 ? -17.547 19.150 11.095 1.00 90.44 639 SER A CA 1
ATOM 5219 C C . SER A 1 639 ? -16.185 19.492 11.694 1.00 90.44 639 SER A C 1
ATOM 5221 O O . SER A 1 639 ? -15.331 20.082 11.031 1.00 90.44 639 SER A O 1
ATOM 5223 N N . GLN A 1 640 ? -15.992 19.147 12.966 1.00 87.88 640 GLN A N 1
ATOM 5224 C CA . GLN A 1 640 ? -14.749 19.415 13.694 1.00 87.88 640 GLN A CA 1
ATOM 5225 C C . GLN A 1 640 ? -13.757 18.259 13.537 1.00 87.88 640 GLN A C 1
ATOM 5227 O O . GLN A 1 640 ? -12.565 18.479 13.314 1.00 87.88 640 GLN A O 1
ATOM 5232 N N . HIS A 1 641 ? -14.253 17.023 13.619 1.00 92.75 641 HIS A N 1
ATOM 5233 C CA . HIS A 1 641 ? -13.439 15.810 13.605 1.00 92.75 641 HIS A CA 1
ATOM 5234 C C . HIS A 1 641 ? -13.974 14.824 12.556 1.00 92.75 641 HIS A C 1
ATOM 5236 O O . HIS A 1 641 ? -14.501 13.775 12.930 1.00 92.75 641 HIS A O 1
ATOM 5242 N N . PRO A 1 642 ? -13.846 15.136 11.249 1.00 94.12 642 PRO A N 1
ATOM 5243 C CA . PRO A 1 642 ? -14.400 14.299 10.195 1.00 94.12 642 PRO A CA 1
ATOM 5244 C C . PRO A 1 642 ? -13.753 12.913 10.185 1.00 94.12 642 PRO A C 1
ATOM 5246 O O . PRO A 1 642 ? -12.523 12.786 10.178 1.00 94.12 642 PRO A O 1
ATOM 5249 N N . ILE A 1 643 ? -14.598 11.886 10.149 1.00 94.50 643 ILE A N 1
ATOM 5250 C CA . ILE A 1 643 ? -14.229 10.493 9.934 1.00 94.50 643 ILE A CA 1
ATOM 5251 C C . ILE A 1 643 ? -14.781 10.024 8.589 1.00 94.50 643 ILE A C 1
ATOM 5253 O O . ILE A 1 643 ? -15.935 10.284 8.252 1.00 94.50 643 ILE A O 1
ATOM 5257 N N . PHE A 1 644 ? -13.955 9.284 7.852 1.00 95.69 644 PHE A N 1
ATOM 5258 C CA . PHE A 1 644 ? -14.239 8.835 6.496 1.00 95.69 644 PHE A CA 1
ATOM 5259 C C . PHE A 1 644 ? -14.501 7.331 6.428 1.00 95.69 644 PHE A C 1
ATOM 5261 O O . PHE A 1 644 ? -13.687 6.532 6.896 1.00 95.69 644 PHE A O 1
ATOM 5268 N N . PHE A 1 645 ? -15.610 6.953 5.798 1.00 95.06 645 PHE A N 1
ATOM 5269 C CA . PHE A 1 645 ? -16.037 5.570 5.622 1.00 95.06 645 PHE A CA 1
ATOM 5270 C C . PHE A 1 645 ? -16.372 5.259 4.159 1.00 95.06 645 PHE A C 1
ATOM 5272 O O . PHE A 1 645 ? -16.950 6.081 3.450 1.00 95.06 645 PHE A O 1
ATOM 5279 N N . HIS A 1 646 ? -16.082 4.041 3.716 1.00 94.25 646 HIS A N 1
ATOM 5280 C CA . HIS A 1 646 ? -16.724 3.448 2.550 1.00 94.25 646 HIS A CA 1
ATOM 5281 C C . HIS A 1 646 ? -18.118 2.962 2.942 1.00 94.25 646 HIS A C 1
ATOM 5283 O O . HIS A 1 646 ? -18.268 2.224 3.917 1.00 94.25 646 HIS A O 1
ATOM 5289 N N . TRP A 1 647 ? -19.130 3.399 2.194 1.00 95.19 647 TRP A N 1
ATOM 5290 C CA . TRP A 1 647 ? -20.528 3.066 2.452 1.00 95.19 647 TRP A CA 1
ATOM 5291 C C . TRP A 1 647 ? -20.874 1.692 1.882 1.00 95.19 647 TRP A C 1
ATOM 5293 O O . TRP A 1 647 ? -20.826 1.503 0.665 1.00 95.19 647 TRP A O 1
ATOM 5303 N N . LEU A 1 648 ? -21.198 0.738 2.754 1.00 94.44 648 LEU A N 1
ATOM 5304 C CA . LEU A 1 648 ? -21.358 -0.671 2.390 1.00 94.44 648 LEU A CA 1
ATOM 5305 C C . LEU A 1 648 ? -22.590 -1.290 3.063 1.00 94.44 648 LEU A C 1
ATOM 5307 O O . LEU A 1 648 ? -23.044 -0.850 4.127 1.00 94.44 648 LEU A O 1
ATOM 5311 N N . GLU A 1 649 ? -23.119 -2.344 2.451 1.00 93.12 649 GLU A N 1
ATOM 5312 C CA . GLU A 1 649 ? -24.104 -3.232 3.075 1.00 93.12 649 GLU A CA 1
ATOM 5313 C C . GLU A 1 649 ? -23.451 -4.190 4.076 1.00 93.12 649 GLU A C 1
ATOM 5315 O O . GLU A 1 649 ? -23.915 -4.291 5.211 1.00 93.12 649 GLU A O 1
ATOM 5320 N N . ASP A 1 650 ? -22.338 -4.819 3.692 1.00 92.12 650 ASP A N 1
ATOM 5321 C CA . ASP A 1 650 ? -21.577 -5.735 4.546 1.00 92.12 650 ASP A CA 1
ATOM 5322 C C . ASP A 1 650 ? -20.070 -5.399 4.506 1.00 92.12 650 ASP A C 1
ATOM 5324 O O . ASP A 1 650 ? -19.382 -5.705 3.523 1.00 92.12 650 ASP A O 1
ATOM 5328 N N . PRO A 1 651 ? -19.515 -4.793 5.574 1.00 92.12 651 PRO A N 1
ATOM 5329 C CA . PRO A 1 651 ? -18.108 -4.417 5.617 1.00 92.12 651 PRO A CA 1
ATOM 5330 C C . PRO A 1 651 ? -17.199 -5.639 5.828 1.00 92.12 651 PRO A C 1
ATOM 5332 O O . PRO A 1 651 ? -16.036 -5.622 5.419 1.00 92.12 651 PRO A O 1
ATOM 5335 N N . VAL A 1 652 ? -17.712 -6.727 6.416 1.00 91.25 652 VAL A N 1
ATOM 5336 C CA . VAL A 1 652 ? -16.959 -7.968 6.645 1.00 91.25 652 VAL A CA 1
ATOM 5337 C C . VAL A 1 652 ? -16.751 -8.703 5.326 1.00 91.25 652 VAL A C 1
ATOM 5339 O O . VAL A 1 652 ? -15.645 -9.180 5.048 1.00 91.25 652 VAL A O 1
ATOM 5342 N N . ALA A 1 653 ? -17.781 -8.759 4.479 1.00 91.12 653 ALA A N 1
ATOM 5343 C CA . ALA A 1 653 ? -17.668 -9.334 3.142 1.00 91.12 653 ALA A CA 1
ATOM 5344 C C . ALA A 1 653 ? -16.623 -8.605 2.284 1.00 91.12 653 ALA A C 1
ATOM 5346 O O . ALA A 1 653 ? -15.834 -9.270 1.598 1.00 91.12 653 ALA A O 1
ATOM 5347 N N . GLU A 1 654 ? -16.571 -7.271 2.354 1.00 90.06 654 GLU A N 1
ATOM 5348 C CA . GLU A 1 654 ? -15.597 -6.473 1.602 1.00 90.06 654 GLU A CA 1
ATOM 5349 C C . GLU A 1 654 ? -14.167 -6.683 2.120 1.00 90.06 654 GLU A C 1
ATOM 5351 O O . GLU A 1 654 ? -13.257 -6.943 1.326 1.00 90.06 654 GLU A O 1
ATOM 5356 N N . LEU A 1 655 ? -13.971 -6.725 3.445 1.00 89.88 655 LEU A N 1
ATOM 5357 C CA . LEU A 1 655 ? -12.681 -7.064 4.061 1.00 89.88 655 LEU A CA 1
ATOM 5358 C C . LEU A 1 655 ? -12.188 -8.457 3.650 1.00 89.88 655 LEU A C 1
ATOM 5360 O O . LEU A 1 655 ? -11.045 -8.618 3.213 1.00 89.88 655 LEU A O 1
ATOM 5364 N N . HIS A 1 656 ? -13.056 -9.470 3.712 1.00 90.19 656 HIS A N 1
ATOM 5365 C CA . HIS A 1 656 ? -12.741 -10.808 3.205 1.00 90.19 656 HIS A CA 1
ATOM 5366 C C . HIS A 1 656 ? -12.489 -10.803 1.688 1.00 90.19 656 HIS A C 1
ATOM 5368 O O . HIS A 1 656 ? -11.729 -11.625 1.166 1.00 90.19 656 HIS A O 1
ATOM 5374 N N . GLY A 1 657 ? -13.120 -9.894 0.946 1.00 90.12 657 GLY A N 1
ATOM 5375 C CA . GLY A 1 657 ? -12.849 -9.636 -0.464 1.00 90.12 657 GLY A CA 1
ATOM 5376 C C . GLY A 1 657 ? -11.421 -9.144 -0.701 1.00 90.12 657 GLY A C 1
ATOM 5377 O O . GLY A 1 657 ? -10.722 -9.700 -1.556 1.00 90.12 657 GLY A O 1
ATOM 5378 N N . TRP A 1 658 ? -10.967 -8.150 0.066 1.00 89.25 658 TRP A N 1
ATOM 5379 C CA . TRP A 1 658 ? -9.599 -7.621 0.003 1.00 89.25 658 TRP A CA 1
ATOM 5380 C C . TRP A 1 658 ? -8.569 -8.685 0.363 1.00 89.25 658 TRP A C 1
ATOM 5382 O O . TRP A 1 658 ? -7.641 -8.911 -0.415 1.00 89.25 658 TRP A O 1
ATOM 5392 N N . GLN A 1 659 ? -8.800 -9.437 1.442 1.00 89.50 659 GLN A N 1
ATOM 5393 C CA . GLN A 1 659 ? -7.936 -10.551 1.841 1.00 89.50 659 GLN A CA 1
ATOM 5394 C C . GLN A 1 659 ? -7.847 -11.619 0.747 1.00 89.50 659 GLN A C 1
ATOM 5396 O O . GLN A 1 659 ? -6.750 -12.005 0.348 1.00 89.50 659 GLN A O 1
ATOM 5401 N N . ARG A 1 660 ? -8.976 -12.063 0.174 1.00 90.19 660 ARG A N 1
ATOM 5402 C CA . ARG A 1 660 ? -8.968 -13.047 -0.927 1.00 90.19 660 ARG A CA 1
ATOM 5403 C C . ARG A 1 660 ? -8.213 -12.539 -2.154 1.00 90.19 660 ARG A C 1
ATOM 5405 O O . ARG A 1 660 ? -7.457 -13.300 -2.761 1.00 90.19 660 ARG A O 1
ATOM 5412 N N . LYS A 1 661 ? -8.402 -11.270 -2.537 1.00 89.62 661 LYS A N 1
ATOM 5413 C CA . LYS A 1 661 ? -7.677 -10.647 -3.658 1.00 89.62 661 LYS A CA 1
ATOM 5414 C C . LYS A 1 661 ? -6.172 -10.582 -3.367 1.00 89.62 661 LYS A C 1
ATOM 5416 O O . LYS A 1 661 ? -5.393 -10.963 -4.243 1.00 89.62 661 LYS A O 1
ATOM 5421 N N . GLY A 1 662 ? -5.790 -10.172 -2.156 1.00 89.19 662 GLY A N 1
ATOM 5422 C CA . GLY A 1 662 ? -4.411 -10.129 -1.670 1.00 89.19 662 GLY A CA 1
ATOM 5423 C C . GLY A 1 662 ? -3.749 -11.506 -1.693 1.00 89.19 662 GLY A C 1
ATOM 5424 O O . GLY A 1 662 ? -2.765 -11.695 -2.405 1.00 89.19 662 GLY A O 1
ATOM 5425 N N . PHE A 1 663 ? -4.347 -12.505 -1.037 1.00 89.81 663 PHE A N 1
ATOM 5426 C CA . PHE A 1 663 ? -3.850 -13.887 -1.024 1.00 89.81 663 PHE A CA 1
ATOM 5427 C C . PHE A 1 663 ? -3.736 -14.493 -2.421 1.00 89.81 663 PHE A C 1
ATOM 5429 O O . PHE A 1 663 ? -2.741 -15.145 -2.730 1.00 89.81 663 PHE A O 1
ATOM 5436 N N . ARG A 1 664 ? -4.722 -14.266 -3.297 1.00 90.25 664 ARG A N 1
ATOM 5437 C CA . ARG A 1 664 ? -4.666 -14.763 -4.678 1.00 90.25 664 ARG A CA 1
ATOM 5438 C C . ARG A 1 664 ? -3.489 -14.155 -5.440 1.00 90.25 664 ARG A C 1
ATOM 5440 O O . ARG A 1 664 ? -2.778 -14.882 -6.128 1.00 90.25 664 ARG A O 1
ATOM 5447 N N . ARG A 1 665 ? -3.279 -12.839 -5.334 1.00 87.81 665 ARG A N 1
ATOM 5448 C CA . ARG A 1 665 ? -2.149 -12.150 -5.982 1.00 87.81 665 ARG A CA 1
ATOM 5449 C C . ARG A 1 665 ? -0.813 -12.606 -5.408 1.00 87.81 665 ARG A C 1
ATOM 5451 O O . ARG A 1 665 ? 0.091 -12.904 -6.180 1.00 87.81 665 ARG A O 1
ATOM 5458 N N . PHE A 1 666 ? -0.730 -12.753 -4.090 1.00 87.06 666 PHE A N 1
ATOM 5459 C CA . PHE A 1 666 ? 0.445 -13.281 -3.407 1.00 87.06 666 PHE A CA 1
ATOM 5460 C C . PHE A 1 666 ? 0.783 -14.708 -3.865 1.00 87.06 666 PHE A C 1
ATOM 5462 O O . PHE A 1 666 ? 1.925 -14.988 -4.218 1.00 87.06 666 PHE A O 1
ATOM 5469 N N . ALA A 1 667 ? -0.209 -15.598 -3.959 1.00 88.06 667 ALA A N 1
ATOM 5470 C CA . ALA A 1 667 ? -0.015 -16.964 -4.443 1.00 88.06 667 ALA A CA 1
ATOM 5471 C C . ALA A 1 667 ? 0.468 -17.006 -5.904 1.00 88.06 667 ALA A C 1
ATOM 5473 O O . ALA A 1 667 ? 1.371 -17.776 -6.232 1.00 88.06 667 ALA A O 1
ATOM 5474 N N . ILE A 1 668 ? -0.091 -16.155 -6.775 1.00 88.12 668 ILE A N 1
ATOM 5475 C CA . ILE A 1 668 ? 0.363 -16.017 -8.168 1.00 88.12 668 ILE A CA 1
ATOM 5476 C C . ILE A 1 668 ? 1.809 -15.503 -8.214 1.00 88.12 668 ILE A C 1
ATOM 5478 O O . ILE A 1 668 ? 2.620 -16.048 -8.960 1.00 88.12 668 ILE A O 1
ATOM 5482 N N . ALA A 1 669 ? 2.148 -14.497 -7.404 1.00 83.81 669 ALA A N 1
ATOM 5483 C CA . ALA A 1 669 ? 3.495 -13.939 -7.331 1.00 83.81 669 ALA A CA 1
ATOM 5484 C C . ALA A 1 669 ? 4.518 -14.972 -6.829 1.00 83.81 669 ALA A C 1
ATOM 5486 O O . ALA A 1 669 ? 5.574 -15.116 -7.439 1.00 83.81 669 ALA A O 1
ATOM 5487 N N . MET A 1 670 ? 4.188 -15.758 -5.796 1.00 85.19 670 MET A N 1
ATOM 5488 C CA . MET A 1 670 ? 5.042 -16.856 -5.324 1.00 85.19 670 MET A CA 1
ATOM 5489 C C . MET A 1 670 ? 5.247 -17.934 -6.392 1.00 85.19 670 MET A C 1
ATOM 5491 O O . MET A 1 670 ? 6.372 -18.386 -6.601 1.00 85.19 670 MET A O 1
ATOM 5495 N N . ALA A 1 671 ? 4.185 -18.337 -7.097 1.00 86.75 671 ALA A N 1
ATOM 5496 C CA . ALA A 1 671 ? 4.292 -19.321 -8.173 1.00 86.75 671 ALA A CA 1
ATOM 5497 C C . ALA A 1 671 ? 5.159 -18.804 -9.335 1.00 86.75 671 ALA A C 1
ATOM 5499 O O . ALA A 1 671 ? 5.979 -19.547 -9.874 1.00 86.75 671 ALA A O 1
ATOM 5500 N N . ALA A 1 672 ? 5.023 -17.522 -9.689 1.00 84.81 672 ALA A N 1
ATOM 5501 C CA . ALA A 1 672 ? 5.864 -16.875 -10.691 1.00 84.81 672 ALA A CA 1
ATOM 5502 C C . ALA A 1 672 ? 7.330 -16.788 -10.237 1.00 84.81 672 ALA A C 1
ATOM 5504 O O . ALA A 1 672 ? 8.224 -17.120 -11.012 1.00 84.81 672 ALA A O 1
ATOM 5505 N N . ALA A 1 673 ? 7.583 -16.417 -8.977 1.00 82.81 673 ALA A N 1
ATOM 5506 C CA . ALA A 1 673 ? 8.922 -16.378 -8.392 1.00 82.81 673 ALA A CA 1
ATOM 5507 C C . ALA A 1 673 ? 9.600 -17.753 -8.442 1.00 82.81 673 ALA A C 1
ATOM 5509 O O . ALA A 1 673 ? 10.750 -17.863 -8.863 1.00 82.81 673 ALA A O 1
ATOM 5510 N N . PHE A 1 674 ? 8.863 -18.804 -8.073 1.00 86.06 674 PHE A N 1
ATOM 5511 C CA . PHE A 1 674 ? 9.329 -20.186 -8.139 1.00 86.06 674 PHE A CA 1
ATOM 5512 C C . PHE A 1 674 ? 9.620 -20.634 -9.578 1.00 86.06 674 PHE A C 1
ATOM 5514 O O . PHE A 1 674 ? 10.638 -21.267 -9.839 1.00 86.06 674 PHE A O 1
ATOM 5521 N N . ALA A 1 675 ? 8.762 -20.280 -10.538 1.00 86.00 675 ALA A N 1
ATOM 5522 C CA . ALA A 1 675 ? 8.994 -20.602 -11.944 1.00 86.00 675 ALA A CA 1
ATOM 5523 C C . ALA A 1 675 ? 10.238 -19.888 -12.504 1.00 86.00 675 ALA A C 1
ATOM 5525 O O . ALA A 1 675 ? 11.017 -20.495 -13.239 1.00 86.00 675 ALA A O 1
ATOM 5526 N N . ILE A 1 676 ? 10.452 -18.621 -12.133 1.00 84.88 676 ILE A N 1
ATOM 5527 C CA . ILE A 1 676 ? 11.627 -17.838 -12.541 1.00 84.88 676 ILE A CA 1
ATOM 5528 C C . ILE A 1 676 ? 12.904 -18.413 -11.917 1.00 84.88 676 ILE A C 1
ATOM 5530 O O . ILE A 1 676 ? 13.897 -18.580 -12.624 1.00 84.88 676 ILE A O 1
ATOM 5534 N N . SER A 1 677 ? 12.891 -18.759 -10.626 1.00 81.69 677 SER A N 1
ATOM 5535 C CA . SER A 1 677 ? 14.057 -19.347 -9.956 1.00 81.69 677 SER A CA 1
ATOM 5536 C C . SER A 1 677 ? 14.389 -20.740 -10.496 1.00 81.69 677 SER A C 1
ATOM 5538 O O . SER A 1 677 ? 15.559 -21.033 -10.741 1.00 81.69 677 SER A O 1
ATOM 5540 N N . ALA A 1 678 ? 13.379 -21.567 -10.784 1.00 83.88 678 ALA A N 1
ATOM 5541 C CA . ALA A 1 678 ? 13.563 -22.862 -11.433 1.00 83.88 678 ALA A CA 1
ATOM 5542 C C . ALA A 1 678 ? 14.136 -22.721 -12.855 1.00 83.88 678 ALA A C 1
ATOM 5544 O O . ALA A 1 678 ? 15.050 -23.459 -13.223 1.00 83.88 678 ALA A O 1
ATOM 5545 N N . ALA A 1 679 ? 13.657 -21.750 -13.641 1.00 83.81 679 ALA A N 1
ATOM 5546 C CA . ALA A 1 679 ? 14.188 -21.471 -14.975 1.00 83.81 679 ALA A CA 1
ATOM 5547 C C . ALA A 1 679 ? 15.639 -20.963 -14.930 1.00 83.81 679 ALA A C 1
ATOM 5549 O O . ALA A 1 679 ? 16.462 -21.384 -15.744 1.00 83.81 679 ALA A O 1
ATOM 5550 N N . ALA A 1 680 ? 15.975 -20.107 -13.960 1.00 80.12 680 ALA A N 1
ATOM 5551 C CA . ALA A 1 680 ? 17.339 -19.632 -13.746 1.00 80.12 680 ALA A CA 1
ATOM 5552 C C . ALA A 1 680 ? 18.286 -20.775 -13.340 1.00 80.12 680 ALA A C 1
ATOM 5554 O O . ALA A 1 680 ? 19.388 -20.876 -13.876 1.00 80.12 680 ALA A O 1
ATOM 5555 N N . LEU A 1 681 ? 17.841 -21.672 -12.454 1.00 83.25 681 LEU A N 1
ATOM 5556 C CA . LEU A 1 681 ? 18.604 -22.853 -12.047 1.00 83.25 681 LEU A CA 1
ATOM 5557 C C . LEU A 1 681 ? 18.813 -23.824 -13.219 1.00 83.25 681 LEU A C 1
ATOM 5559 O O . LEU A 1 681 ? 19.924 -24.301 -13.431 1.00 83.25 681 LEU A O 1
ATOM 5563 N N . ALA A 1 682 ? 17.774 -24.076 -14.020 1.00 81.94 682 ALA A N 1
ATOM 5564 C CA . ALA A 1 682 ? 17.873 -24.913 -15.214 1.00 81.94 682 ALA A CA 1
ATOM 5565 C C . ALA A 1 682 ? 18.842 -24.320 -16.251 1.00 81.94 682 ALA A C 1
ATOM 5567 O O . ALA A 1 682 ? 19.653 -25.047 -16.822 1.00 81.94 682 ALA A O 1
ATOM 5568 N N . ALA A 1 683 ? 18.810 -22.999 -16.456 1.00 78.88 683 ALA A N 1
ATOM 5569 C CA . ALA A 1 683 ? 19.763 -22.309 -17.319 1.00 78.88 683 ALA A CA 1
ATOM 5570 C C . ALA A 1 683 ? 21.201 -22.421 -16.7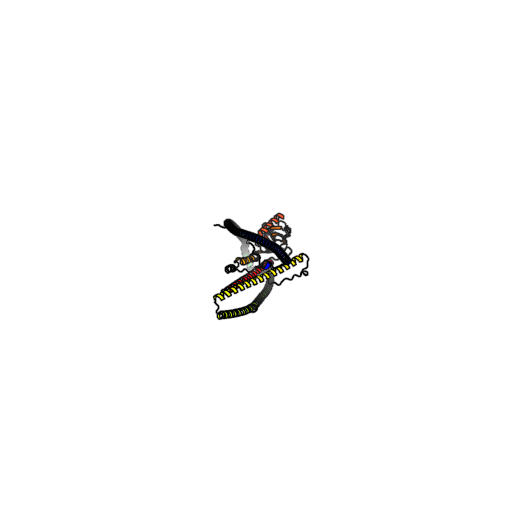84 1.00 78.88 683 ALA A C 1
ATOM 5572 O O . ALA A 1 683 ? 22.107 -22.732 -17.556 1.00 78.88 683 ALA A O 1
ATOM 5573 N N . ALA A 1 684 ? 21.408 -22.244 -15.474 1.00 74.62 684 ALA A N 1
ATOM 5574 C CA . ALA A 1 684 ? 22.718 -22.386 -14.837 1.00 74.62 684 ALA A CA 1
ATOM 5575 C C . ALA A 1 684 ? 23.278 -23.814 -14.979 1.00 74.62 684 ALA A C 1
ATOM 5577 O O . ALA A 1 684 ? 24.422 -23.993 -15.404 1.00 74.62 684 ALA A O 1
ATOM 5578 N N . LEU A 1 685 ? 22.458 -24.836 -14.715 1.00 76.19 685 LEU A N 1
ATOM 5579 C CA . LEU A 1 685 ? 22.838 -26.241 -14.888 1.00 76.19 685 LEU A CA 1
ATOM 5580 C C . LEU A 1 685 ? 23.165 -26.566 -16.351 1.00 76.19 685 LEU A C 1
ATOM 5582 O O . LEU A 1 685 ? 24.159 -27.236 -16.625 1.00 76.19 685 LEU A O 1
ATOM 5586 N N . HIS A 1 686 ? 22.390 -26.036 -17.301 1.00 75.50 686 HIS A N 1
ATOM 5587 C CA . HIS A 1 686 ? 22.660 -26.243 -18.720 1.00 75.50 686 HIS A CA 1
ATOM 5588 C C . HIS A 1 686 ? 23.968 -25.569 -19.162 1.00 75.50 686 HIS A C 1
ATOM 5590 O O . HIS A 1 686 ? 24.723 -26.152 -19.935 1.00 75.50 686 HIS A O 1
ATOM 5596 N N . THR A 1 687 ? 24.294 -24.388 -18.624 1.00 69.00 687 THR A N 1
ATOM 5597 C CA . THR A 1 687 ? 25.588 -23.739 -18.889 1.00 69.00 687 THR A CA 1
ATOM 5598 C C . THR A 1 687 ? 26.773 -24.478 -18.270 1.00 69.00 687 THR A C 1
ATOM 5600 O O . THR A 1 687 ? 27.819 -24.538 -18.909 1.00 69.00 687 THR A O 1
ATOM 5603 N N . MET A 1 688 ? 26.625 -25.091 -17.086 1.00 67.06 688 MET A N 1
ATOM 5604 C CA . MET A 1 688 ? 27.682 -25.933 -16.503 1.00 67.06 688 MET A CA 1
ATOM 5605 C C . MET A 1 688 ? 27.927 -27.196 -17.334 1.00 67.06 688 MET A C 1
ATOM 5607 O O . MET A 1 688 ? 29.075 -27.579 -17.515 1.00 67.06 688 MET A O 1
ATOM 5611 N N . HIS A 1 689 ? 26.875 -27.798 -17.893 1.00 61.78 689 HIS A N 1
ATOM 5612 C CA . HIS A 1 689 ? 27.001 -28.962 -18.774 1.00 61.78 689 HIS A CA 1
ATOM 5613 C C . HIS A 1 689 ? 27.640 -28.627 -20.137 1.00 61.78 689 HIS A C 1
ATOM 5615 O O . HIS A 1 689 ? 28.175 -29.510 -20.789 1.00 61.78 689 HIS A O 1
ATOM 5621 N N . ILE A 1 690 ? 27.568 -27.376 -20.602 1.00 60.22 690 ILE A N 1
ATOM 5622 C CA . ILE A 1 690 ? 28.220 -26.936 -21.853 1.00 60.22 690 ILE A CA 1
ATOM 5623 C C . ILE A 1 690 ? 29.686 -26.518 -21.609 1.00 60.22 690 ILE A C 1
ATOM 5625 O O . ILE A 1 690 ? 30.469 -26.430 -22.552 1.00 60.22 690 ILE A O 1
ATOM 5629 N N . ALA A 1 691 ? 30.050 -26.210 -20.360 1.00 46.28 691 ALA A N 1
ATOM 5630 C CA . ALA A 1 691 ? 31.402 -25.804 -19.969 1.00 46.28 691 ALA A CA 1
ATOM 5631 C C . ALA A 1 691 ? 32.315 -26.979 -19.553 1.00 46.28 691 ALA A C 1
ATOM 5633 O O . ALA A 1 691 ? 33.532 -26.794 -19.507 1.00 46.28 691 ALA A O 1
ATOM 5634 N N . LEU A 1 692 ? 31.731 -28.140 -19.241 1.00 42.28 692 LEU A N 1
ATOM 5635 C CA . LEU A 1 692 ? 32.387 -29.453 -19.153 1.00 42.28 692 LEU A CA 1
ATOM 5636 C C . LEU A 1 692 ? 32.398 -30.105 -20.536 1.00 42.28 692 LEU A C 1
ATOM 5638 O O . LEU A 1 692 ? 33.421 -30.753 -20.851 1.00 42.28 692 LEU A O 1
#

Organism: NCBI:txid2562239